Protein AF-E8TAV5-F1 (afdb_monomer)

Nearest PDB structures (foldseek):
  6r2g-assembly1_A  TM=3.087E-01  e=5.625E+00  Human immunodeficiency virus 1
  7sqc-assembly1_1F  TM=1.706E-01  e=1.855E+00  Chlamydomonas reinhardtii
  7sqc-assembly1_1V  TM=2.532E-01  e=7.611E+00  Chlamydomonas reinhardtii
  8i21-assembly1_B  TM=1.928E-01  e=4.597E+00  Saccharomyces cerevisiae S288C

Structure (mmCIF, N/CA/C/O backbone):
data_AF-E8TAV5-F1
#
_entry.id   AF-E8TAV5-F1
#
loop_
_atom_site.group_PDB
_atom_site.id
_atom_site.type_symbol
_atom_site.label_atom_id
_atom_site.label_alt_id
_atom_site.label_comp_id
_atom_site.label_asym_id
_atom_site.label_entity_id
_atom_site.label_seq_id
_atom_site.pdbx_PDB_ins_code
_atom_site.Cartn_x
_atom_site.Cartn_y
_atom_site.Cartn_z
_atom_site.occupancy
_atom_site.B_iso_or_equiv
_atom_site.auth_seq_id
_atom_site.auth_comp_id
_atom_site.auth_asym_id
_atom_site.auth_atom_id
_atom_site.pdbx_PDB_model_num
ATOM 1 N N . MET A 1 1 ? -29.374 5.915 12.332 1.00 83.25 1 MET A N 1
ATOM 2 C CA . MET A 1 1 ? -29.281 4.486 11.989 1.00 83.25 1 MET A CA 1
ATOM 3 C C . MET A 1 1 ? -28.093 4.268 11.067 1.00 83.25 1 MET A C 1
ATOM 5 O O . MET A 1 1 ? -28.100 4.768 9.946 1.00 83.25 1 MET A O 1
ATOM 9 N N . ILE A 1 2 ? -27.060 3.575 11.542 1.00 93.50 2 ILE A N 1
ATOM 10 C CA . ILE A 1 2 ? -25.841 3.281 10.777 1.00 93.50 2 ILE A CA 1
ATOM 11 C C . ILE A 1 2 ? -26.157 2.184 9.757 1.00 93.50 2 ILE A C 1
ATOM 13 O O . ILE A 1 2 ? -26.498 1.053 10.122 1.00 93.50 2 ILE A O 1
ATOM 17 N N . ASP A 1 3 ? -26.020 2.489 8.464 1.00 95.62 3 ASP A N 1
ATOM 18 C CA . ASP A 1 3 ? -26.131 1.467 7.424 1.00 95.62 3 ASP A CA 1
ATOM 19 C C . ASP A 1 3 ? -24.840 0.645 7.327 1.00 95.62 3 ASP A C 1
ATOM 21 O O . ASP A 1 3 ? -23.897 0.972 6.599 1.00 95.62 3 ASP A O 1
ATOM 25 N N . TRP A 1 4 ? -24.808 -0.472 8.055 1.00 95.94 4 TRP A N 1
ATOM 26 C CA . TRP A 1 4 ? -23.695 -1.420 8.020 1.00 95.94 4 TRP A CA 1
ATOM 27 C C . TRP A 1 4 ? -23.458 -2.031 6.627 1.00 95.94 4 TRP A C 1
ATOM 29 O O . TRP A 1 4 ? -22.371 -2.556 6.390 1.00 95.94 4 TRP A O 1
ATOM 39 N N . ARG A 1 5 ? -24.403 -1.938 5.674 1.00 96.38 5 ARG A N 1
ATOM 40 C CA . ARG A 1 5 ? -24.218 -2.447 4.299 1.00 96.38 5 ARG A CA 1
ATOM 41 C C . ARG A 1 5 ? -23.168 -1.665 3.512 1.00 96.38 5 ARG A C 1
ATOM 43 O O . ARG A 1 5 ? -22.526 -2.244 2.634 1.00 96.38 5 ARG A O 1
ATOM 50 N N . ARG A 1 6 ? -22.894 -0.404 3.876 1.00 96.50 6 ARG A N 1
ATOM 51 C CA . ARG A 1 6 ? -21.748 0.366 3.346 1.00 96.50 6 ARG A CA 1
ATOM 52 C C . ARG A 1 6 ? -20.409 -0.355 3.585 1.00 96.50 6 ARG A C 1
ATOM 54 O O . ARG A 1 6 ? -19.497 -0.259 2.770 1.00 96.50 6 ARG A O 1
ATOM 61 N N . GLY A 1 7 ? -20.301 -1.179 4.634 1.00 96.38 7 GLY A N 1
ATOM 62 C CA . GLY A 1 7 ? -19.145 -2.047 4.895 1.00 96.38 7 GLY A CA 1
ATOM 63 C C . GLY A 1 7 ? -19.052 -3.294 3.998 1.00 96.38 7 GLY A C 1
ATOM 64 O O . GLY A 1 7 ? -18.232 -4.178 4.260 1.00 96.38 7 GLY A O 1
ATOM 65 N N . GLY A 1 8 ? -19.882 -3.401 2.956 1.00 96.81 8 GLY A N 1
ATOM 66 C CA . GLY A 1 8 ? -20.033 -4.581 2.107 1.00 96.81 8 GLY A CA 1
ATOM 67 C C . GLY A 1 8 ? -20.933 -5.653 2.731 1.00 96.81 8 GLY A C 1
ATOM 68 O O . GLY A 1 8 ? -21.561 -5.443 3.765 1.00 96.81 8 GLY A O 1
ATOM 69 N N . TRP A 1 9 ? -20.961 -6.839 2.118 1.00 96.94 9 TRP A N 1
ATOM 70 C CA . TRP A 1 9 ? -21.839 -7.950 2.520 1.00 96.94 9 TRP A CA 1
ATOM 71 C C . TRP A 1 9 ? -21.643 -8.446 3.966 1.00 96.94 9 TRP A C 1
ATOM 73 O O . TRP A 1 9 ? -22.568 -8.991 4.560 1.00 96.94 9 TRP A O 1
ATOM 83 N N . THR A 1 10 ? -20.463 -8.236 4.559 1.00 97.12 10 THR A N 1
ATOM 84 C CA . THR A 1 10 ? -20.167 -8.586 5.960 1.00 97.12 10 THR A CA 1
ATOM 85 C C . THR A 1 10 ? -20.365 -7.426 6.938 1.00 97.12 10 THR A C 1
ATOM 87 O O . THR A 1 10 ? -20.315 -7.633 8.150 1.00 97.12 10 THR A O 1
ATOM 90 N N . GLY A 1 11 ? -20.530 -6.199 6.437 1.00 97.25 11 GLY A N 1
ATOM 91 C CA . GLY A 1 11 ? -20.507 -4.980 7.242 1.00 97.25 11 GLY A CA 1
ATOM 92 C C . GLY A 1 11 ? -19.181 -4.767 7.965 1.00 97.25 11 GLY A C 1
ATOM 93 O O . GLY A 1 11 ? -19.168 -4.580 9.176 1.00 97.25 11 GLY A O 1
ATOM 94 N N . SER A 1 12 ? -18.067 -4.856 7.231 1.00 98.06 12 SER A N 1
ATOM 95 C CA . SER A 1 12 ? -16.727 -4.551 7.755 1.00 98.06 12 SER A CA 1
ATOM 96 C C . SER A 1 12 ? -16.637 -3.075 8.152 1.00 98.06 12 SER A C 1
ATOM 98 O O . SER A 1 12 ? -16.856 -2.200 7.305 1.00 98.06 12 SER A O 1
ATOM 100 N N . ILE A 1 13 ? -16.271 -2.797 9.409 1.00 97.62 13 ILE A N 1
ATOM 101 C CA . ILE A 1 13 ? -16.018 -1.428 9.884 1.00 97.62 13 ILE A CA 1
ATOM 102 C C . ILE A 1 13 ? -14.905 -0.785 9.062 1.00 97.62 13 ILE A C 1
ATOM 104 O O . ILE A 1 13 ? -15.059 0.338 8.591 1.00 97.62 13 ILE A O 1
ATOM 108 N N . ASN A 1 14 ? -13.803 -1.493 8.811 1.00 97.50 14 ASN A N 1
ATOM 109 C CA . ASN A 1 14 ? -12.686 -0.928 8.053 1.00 97.50 14 ASN A CA 1
ATOM 110 C C . ASN A 1 14 ? -13.057 -0.568 6.618 1.00 97.50 14 ASN A C 1
ATOM 112 O O . ASN A 1 14 ? -12.529 0.393 6.054 1.00 97.50 14 ASN A O 1
ATOM 116 N N . ARG A 1 15 ? -13.925 -1.352 5.973 1.00 97.81 15 ARG A N 1
ATOM 117 C CA . ARG A 1 15 ? -14.419 -1.006 4.637 1.00 97.81 15 ARG A CA 1
ATOM 118 C C . ARG A 1 15 ? -15.341 0.211 4.692 1.00 97.81 15 ARG A C 1
ATOM 120 O O . ARG A 1 15 ? -15.169 1.097 3.863 1.00 97.81 15 ARG A O 1
ATOM 127 N N . TRP A 1 16 ? -16.236 0.269 5.677 1.00 97.62 16 TRP A N 1
ATOM 128 C CA . TRP A 1 16 ? -17.135 1.404 5.899 1.00 97.62 16 TRP A CA 1
ATOM 129 C C . TRP A 1 16 ? -16.348 2.703 6.114 1.00 97.62 16 TRP A C 1
ATOM 131 O O . TRP A 1 16 ? -16.492 3.650 5.349 1.00 97.62 16 TRP A O 1
ATOM 141 N N . VAL A 1 17 ? -15.409 2.701 7.065 1.00 97.75 17 VAL A N 1
ATOM 142 C CA . VAL A 1 17 ? -14.576 3.863 7.414 1.00 97.75 17 VAL A CA 1
ATOM 143 C C . VAL A 1 17 ? -13.729 4.329 6.230 1.00 97.75 17 VAL A C 1
ATOM 145 O O . VAL A 1 17 ? -13.571 5.526 6.012 1.00 97.75 17 VAL A O 1
ATOM 148 N N . ARG A 1 18 ? -13.187 3.405 5.424 1.00 97.56 18 ARG A N 1
ATOM 149 C CA . ARG A 1 18 ? -12.430 3.775 4.215 1.00 97.56 18 ARG A CA 1
ATOM 150 C C . ARG A 1 18 ? -13.286 4.504 3.183 1.00 97.56 18 ARG A C 1
ATOM 152 O O . ARG A 1 18 ? -12.761 5.399 2.524 1.00 97.56 18 ARG A O 1
ATOM 159 N N . LEU A 1 19 ? -14.545 4.103 3.013 1.00 97.38 19 LEU A N 1
ATOM 160 C CA . LEU A 1 19 ? -15.471 4.773 2.101 1.00 97.38 19 LEU A CA 1
ATOM 161 C C . LEU A 1 19 ? -15.866 6.144 2.648 1.00 97.38 19 LEU A C 1
ATOM 163 O O . LEU A 1 19 ? -15.715 7.124 1.929 1.00 97.38 19 LEU A O 1
ATOM 167 N N . GLU A 1 20 ? -16.228 6.220 3.927 1.00 97.69 20 GLU A N 1
ATOM 168 C CA . GLU A 1 20 ? -16.613 7.471 4.588 1.00 97.69 20 GLU A CA 1
ATOM 169 C C . GLU A 1 20 ? -15.494 8.518 4.518 1.00 97.69 20 GLU A C 1
ATOM 171 O O . GLU A 1 20 ? -15.693 9.636 4.058 1.00 97.69 20 GLU A O 1
ATOM 176 N N . VAL A 1 21 ? -14.262 8.139 4.872 1.00 97.38 21 VAL A N 1
ATOM 177 C CA . VAL A 1 21 ? -13.108 9.048 4.787 1.00 97.38 21 VAL A CA 1
ATOM 178 C C . VAL A 1 21 ? -12.836 9.470 3.343 1.00 97.38 21 VAL A C 1
ATOM 180 O O . VAL A 1 21 ? -12.463 10.614 3.096 1.00 97.38 21 VAL A O 1
ATOM 183 N N . LYS A 1 22 ? -13.038 8.580 2.363 1.00 96.62 22 LYS A N 1
ATOM 184 C CA . LYS A 1 22 ? -12.884 8.925 0.943 1.00 96.62 22 LYS A CA 1
ATOM 185 C C . LYS A 1 22 ? -13.947 9.931 0.484 1.00 96.62 22 LYS A C 1
ATOM 187 O O . LYS A 1 22 ? -13.605 10.810 -0.306 1.00 96.62 22 LYS A O 1
ATOM 192 N N . GLU A 1 23 ? -15.188 9.796 0.950 1.00 96.94 23 GLU A N 1
ATOM 193 C CA . GLU A 1 23 ? -16.299 10.725 0.688 1.00 96.94 23 GLU A CA 1
ATOM 194 C C . GLU A 1 23 ? -16.022 12.090 1.335 1.00 96.94 23 GLU A C 1
ATOM 196 O O . GLU A 1 23 ? -15.922 13.088 0.625 1.00 96.94 23 GLU A O 1
ATOM 201 N N . LEU A 1 24 ? -15.704 12.126 2.632 1.00 96.44 24 LEU A N 1
ATOM 202 C CA . LEU A 1 24 ? -15.375 13.364 3.352 1.00 96.44 24 LEU A CA 1
ATOM 203 C C . LEU A 1 24 ? -14.203 14.129 2.715 1.00 96.44 24 LEU A C 1
ATOM 205 O O . LEU A 1 24 ? -14.253 15.347 2.542 1.00 96.44 24 LEU A O 1
ATOM 209 N N . LEU A 1 25 ? -13.146 13.422 2.303 1.00 95.00 25 LEU A N 1
ATOM 210 C CA . LEU A 1 25 ? -12.012 14.044 1.613 1.00 95.00 25 LEU A CA 1
ATOM 211 C C . LEU A 1 25 ? -12.350 14.481 0.184 1.00 95.00 25 LEU A C 1
ATOM 213 O O . LEU A 1 25 ? -11.615 15.290 -0.386 1.00 95.00 25 LEU A O 1
ATOM 217 N N . ARG A 1 26 ? -13.371 13.895 -0.456 1.00 95.75 26 ARG A N 1
ATOM 218 C CA . ARG A 1 26 ? -13.843 14.292 -1.794 1.00 95.75 26 ARG A CA 1
ATOM 219 C C . ARG A 1 26 ? -14.615 15.601 -1.733 1.00 95.75 26 ARG A C 1
ATOM 221 O O . ARG A 1 26 ? -14.440 16.409 -2.644 1.00 95.75 26 ARG A O 1
ATOM 228 N N . ASP A 1 27 ? -15.382 15.814 -0.677 1.00 97.06 27 ASP A N 1
ATOM 229 C CA . ASP A 1 27 ? -16.235 16.995 -0.549 1.00 97.06 27 ASP A CA 1
ATOM 230 C C . ASP A 1 27 ? -15.479 18.198 0.038 1.00 97.06 27 ASP A C 1
ATOM 232 O O . ASP A 1 27 ? -15.810 19.349 -0.244 1.00 97.06 27 ASP A O 1
ATOM 236 N N . ASN A 1 28 ? -14.384 17.958 0.764 1.00 96.81 28 ASN A N 1
ATOM 237 C CA . ASN A 1 28 ? -13.545 19.016 1.317 1.00 96.81 28 ASN A CA 1
ATOM 238 C C . ASN A 1 28 ? -12.721 19.753 0.231 1.00 96.81 28 ASN A C 1
ATOM 240 O O . ASN A 1 28 ? -11.803 19.194 -0.375 1.00 96.81 28 ASN A O 1
ATOM 244 N N . VAL A 1 29 ? -13.012 21.044 0.023 1.00 96.25 29 VAL A N 1
ATOM 245 C CA . VAL A 1 29 ? -12.351 21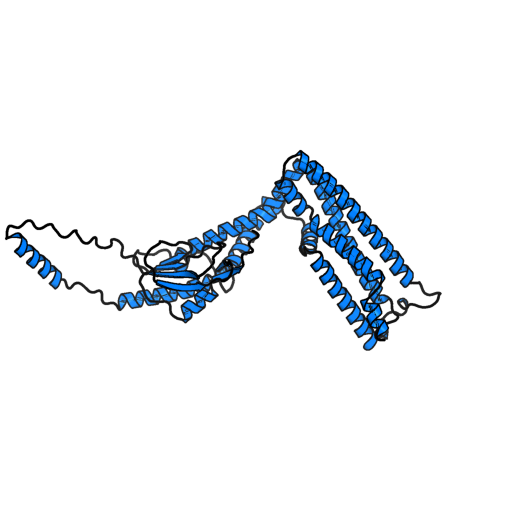.909 -0.977 1.00 96.25 29 VAL A CA 1
ATOM 246 C C . VAL A 1 29 ? -10.843 22.033 -0.744 1.00 96.25 29 VAL A C 1
ATOM 248 O O . VAL A 1 29 ? -10.076 21.932 -1.705 1.00 96.25 29 VAL A O 1
ATOM 251 N N . VAL A 1 30 ? -10.418 22.202 0.512 1.00 94.12 30 VAL A N 1
ATOM 252 C CA . VAL A 1 30 ? -8.998 22.289 0.897 1.00 94.12 30 VAL A CA 1
ATOM 253 C C . VAL A 1 30 ? -8.305 20.973 0.571 1.00 94.12 30 VAL A C 1
ATOM 255 O O . VAL A 1 30 ? -7.284 20.957 -0.116 1.00 94.12 30 VAL A O 1
ATOM 258 N N . ALA A 1 31 ? -8.931 19.851 0.940 1.00 94.75 31 ALA A N 1
ATOM 259 C CA . ALA A 1 31 ? -8.389 18.537 0.631 1.00 94.75 31 ALA A CA 1
ATOM 260 C C . ALA A 1 31 ? -8.237 18.327 -0.880 1.00 94.75 31 ALA A C 1
ATOM 262 O O . ALA A 1 31 ? -7.226 17.795 -1.326 1.00 94.75 31 ALA A O 1
ATOM 263 N N . ARG A 1 32 ? -9.204 18.773 -1.695 1.00 94.94 32 ARG A N 1
ATOM 264 C CA . ARG A 1 32 ? -9.108 18.687 -3.161 1.00 94.94 32 ARG A CA 1
ATOM 265 C C . ARG A 1 32 ? -7.973 19.530 -3.733 1.00 94.94 32 ARG A C 1
ATOM 267 O O . ARG A 1 32 ? -7.269 19.033 -4.608 1.00 94.94 32 ARG A O 1
ATOM 274 N N . ARG A 1 33 ? -7.803 20.771 -3.261 1.00 95.69 33 ARG A N 1
ATOM 275 C CA . ARG A 1 33 ? -6.740 21.681 -3.723 1.00 95.69 33 ARG A CA 1
ATOM 276 C C . ARG A 1 33 ? -5.351 21.128 -3.406 1.00 95.69 33 ARG A C 1
ATOM 278 O O . ARG A 1 33 ? -4.437 21.276 -4.209 1.00 95.69 33 ARG A O 1
ATOM 285 N N . SER A 1 34 ? -5.234 20.438 -2.277 1.00 95.00 34 SER A N 1
ATOM 286 C CA . SER A 1 34 ? -3.975 19.897 -1.765 1.00 95.00 34 SER A CA 1
ATOM 287 C C . SER A 1 34 ? -3.751 18.427 -2.148 1.00 95.00 34 SER A C 1
ATOM 289 O O . SER A 1 34 ? -2.832 17.788 -1.647 1.00 95.00 34 SER A O 1
ATOM 291 N N . ARG A 1 35 ? -4.544 17.855 -3.065 1.00 93.44 35 ARG A N 1
ATOM 292 C CA . ARG A 1 35 ? -4.298 16.510 -3.614 1.00 93.44 35 ARG A CA 1
ATOM 293 C C . ARG A 1 35 ? -3.102 16.500 -4.556 1.00 93.44 35 ARG A C 1
ATOM 295 O O . ARG A 1 35 ? -2.907 17.408 -5.357 1.00 93.44 35 ARG A O 1
ATOM 302 N N . TYR A 1 36 ? -2.384 15.382 -4.561 1.00 93.94 36 TYR A N 1
ATOM 303 C CA . TYR A 1 36 ? -1.367 15.123 -5.574 1.00 93.94 36 TYR A CA 1
ATOM 304 C C . TYR A 1 36 ? -1.951 15.136 -6.985 1.00 93.94 36 TYR A C 1
ATOM 306 O O . TYR A 1 36 ? -3.007 14.531 -7.229 1.00 93.94 36 TYR A O 1
ATOM 314 N N . GLY A 1 37 ? -1.225 15.767 -7.909 1.00 93.31 37 GLY A N 1
ATOM 315 C CA . GLY A 1 37 ? -1.485 15.675 -9.342 1.00 93.31 37 GLY A CA 1
ATOM 316 C C . GLY A 1 37 ? -1.307 14.242 -9.870 1.00 93.31 37 GLY A C 1
ATOM 317 O O . GLY A 1 37 ? -0.673 13.413 -9.210 1.00 93.31 37 GLY A O 1
ATOM 318 N N . PRO A 1 38 ? -1.861 13.924 -11.052 1.00 94.06 38 PRO A N 1
ATOM 319 C CA . PRO A 1 38 ? -1.859 12.565 -11.599 1.00 94.06 38 PRO A CA 1
ATOM 320 C C . PRO A 1 38 ? -0.443 12.019 -11.820 1.00 94.06 38 PRO A C 1
ATOM 322 O O . PRO A 1 38 ? -0.171 10.891 -11.420 1.00 94.06 38 PRO A O 1
ATOM 325 N N . LEU A 1 39 ? 0.475 12.835 -12.353 1.00 92.00 39 LEU A N 1
ATOM 326 C CA . LEU A 1 39 ? 1.870 12.443 -12.578 1.00 92.00 39 LEU A CA 1
ATOM 327 C C . LEU A 1 39 ? 2.560 12.017 -11.276 1.00 92.00 39 LEU A C 1
ATOM 329 O O . LEU A 1 39 ? 3.153 10.945 -11.206 1.00 92.00 39 LEU A O 1
ATOM 333 N N . HIS A 1 40 ? 2.410 12.814 -10.215 1.00 92.81 40 HIS A N 1
ATOM 334 C CA . HIS A 1 40 ? 2.986 12.480 -8.916 1.00 92.81 40 HIS A CA 1
ATOM 335 C C . HIS A 1 40 ? 2.370 11.200 -8.332 1.00 92.81 40 HIS A C 1
ATOM 337 O O . HIS A 1 40 ? 3.079 10.403 -7.731 1.00 92.81 40 HIS A O 1
ATOM 343 N N . ARG A 1 41 ? 1.069 10.944 -8.538 1.00 94.44 41 ARG A N 1
ATOM 344 C CA . ARG A 1 41 ? 0.454 9.674 -8.111 1.00 94.44 41 ARG A CA 1
ATOM 345 C C . ARG A 1 41 ? 1.018 8.475 -8.865 1.00 94.44 41 ARG A C 1
ATOM 347 O O . ARG A 1 41 ? 1.203 7.436 -8.241 1.00 94.44 41 ARG A O 1
ATOM 354 N N . ILE A 1 42 ? 1.285 8.607 -10.165 1.00 94.00 42 ILE A N 1
ATOM 355 C CA . ILE A 1 42 ? 1.900 7.544 -10.973 1.00 94.00 42 ILE A CA 1
ATOM 356 C C . ILE A 1 42 ? 3.314 7.263 -10.464 1.00 94.00 42 ILE A C 1
ATOM 358 O O . ILE A 1 42 ? 3.599 6.122 -10.109 1.00 94.00 42 ILE A O 1
ATOM 362 N N . LEU A 1 43 ? 4.149 8.302 -10.325 1.00 94.38 43 LEU A N 1
ATOM 363 C CA . LEU A 1 43 ? 5.502 8.175 -9.769 1.00 94.38 43 LEU A CA 1
ATOM 364 C C . LEU A 1 43 ? 5.465 7.522 -8.389 1.00 94.38 43 LEU A C 1
ATOM 366 O O . LEU A 1 43 ? 6.139 6.529 -8.146 1.00 94.38 43 LEU A O 1
ATOM 370 N N . ARG A 1 44 ? 4.601 8.014 -7.502 1.00 93.81 44 ARG A N 1
ATOM 371 C CA . ARG A 1 44 ? 4.448 7.467 -6.158 1.00 93.81 44 ARG A CA 1
ATOM 372 C C . ARG A 1 44 ? 3.964 6.020 -6.157 1.00 93.81 44 ARG A C 1
ATOM 374 O O . ARG A 1 44 ? 4.382 5.258 -5.301 1.00 93.81 44 ARG A O 1
ATOM 381 N N . THR A 1 45 ? 3.092 5.629 -7.083 1.00 93.50 45 THR A N 1
ATOM 382 C CA . THR A 1 45 ? 2.617 4.239 -7.190 1.00 93.50 45 THR A CA 1
ATOM 383 C C . THR A 1 45 ? 3.734 3.318 -7.672 1.00 93.50 45 THR A C 1
ATOM 385 O O . THR A 1 45 ? 3.879 2.224 -7.137 1.00 93.50 45 THR A O 1
ATOM 388 N N . PHE A 1 46 ? 4.550 3.773 -8.626 1.00 93.38 46 PHE A N 1
ATOM 389 C CA . PHE A 1 46 ? 5.733 3.046 -9.085 1.00 93.38 46 PHE A CA 1
ATOM 390 C C . PHE A 1 46 ? 6.761 2.880 -7.954 1.00 93.38 46 PHE A C 1
ATOM 392 O O . PHE A 1 46 ? 7.182 1.768 -7.649 1.00 93.38 46 PHE A O 1
ATOM 399 N N . PHE A 1 47 ? 7.089 3.973 -7.261 1.00 93.81 47 PHE A N 1
ATOM 400 C CA . PHE A 1 47 ? 8.059 3.987 -6.164 1.00 93.81 47 PHE A CA 1
ATOM 401 C C . PHE A 1 47 ? 7.537 3.381 -4.851 1.00 93.81 47 PHE A C 1
ATOM 403 O O . PHE A 1 47 ? 8.333 2.972 -4.011 1.00 93.81 47 PHE A O 1
ATOM 410 N N . ALA A 1 48 ? 6.218 3.226 -4.677 1.00 86.69 48 ALA A N 1
ATOM 411 C CA . ALA A 1 48 ? 5.630 2.541 -3.519 1.00 86.69 48 ALA A CA 1
ATOM 412 C C . ALA A 1 48 ? 6.072 1.070 -3.401 1.00 86.69 48 ALA A C 1
ATOM 414 O O . ALA A 1 48 ? 5.903 0.450 -2.347 1.00 86.69 48 ALA A O 1
ATOM 415 N N . VAL A 1 49 ? 6.667 0.506 -4.455 1.00 74.06 49 VAL A N 1
ATOM 416 C CA . VAL A 1 49 ? 7.419 -0.753 -4.425 1.00 74.06 49 VAL A CA 1
ATOM 417 C C . VAL A 1 49 ? 8.763 -0.505 -3.713 1.00 74.06 49 VAL A C 1
ATOM 419 O O . VAL A 1 49 ? 9.836 -0.552 -4.293 1.00 74.06 49 VAL A O 1
ATOM 422 N N . SER A 1 50 ? 8.694 -0.188 -2.421 1.00 67.06 50 SER A N 1
ATOM 423 C CA . SER A 1 50 ? 9.698 0.599 -1.690 1.00 67.06 50 SER A CA 1
ATOM 424 C C . SER A 1 50 ? 11.019 -0.092 -1.329 1.00 67.06 50 SER A C 1
ATOM 426 O O . SER A 1 50 ? 11.782 0.454 -0.535 1.00 67.06 50 SER A O 1
ATOM 428 N N . SER A 1 51 ? 11.323 -1.284 -1.852 1.00 90.94 51 SER A N 1
ATOM 429 C CA . SER A 1 51 ? 12.579 -1.962 -1.508 1.00 90.94 51 SER A CA 1
ATOM 430 C C . SER A 1 51 ? 13.404 -2.322 -2.733 1.00 90.94 51 SER A C 1
ATOM 432 O O . SER A 1 51 ? 12.891 -2.858 -3.714 1.00 90.94 51 SER A O 1
ATOM 434 N N . PHE A 1 52 ? 14.715 -2.084 -2.630 1.00 93.88 52 PHE A N 1
ATOM 435 C CA . PHE A 1 52 ? 15.726 -2.523 -3.596 1.00 93.88 52 PHE A CA 1
ATOM 436 C C . PHE A 1 52 ? 15.488 -3.975 -4.040 1.00 93.88 52 PHE A C 1
ATOM 438 O O . PHE A 1 52 ? 15.401 -4.260 -5.231 1.00 93.88 52 PHE A O 1
ATOM 445 N N . GLY A 1 53 ? 15.262 -4.880 -3.079 1.00 94.50 53 GLY A N 1
ATOM 446 C CA . GLY A 1 53 ? 14.997 -6.290 -3.364 1.00 94.50 53 GLY A CA 1
ATOM 447 C C . GLY A 1 53 ? 13.750 -6.524 -4.220 1.00 94.50 53 GLY A C 1
ATOM 448 O O . GLY A 1 53 ? 13.762 -7.405 -5.075 1.00 94.50 53 GLY A O 1
ATOM 449 N N . ARG A 1 54 ? 12.686 -5.724 -4.061 1.00 93.88 54 ARG A N 1
ATOM 450 C CA . ARG A 1 54 ? 11.488 -5.835 -4.907 1.00 93.88 54 ARG A CA 1
ATOM 451 C C . ARG A 1 54 ? 11.738 -5.340 -6.328 1.00 93.88 54 ARG A C 1
ATOM 453 O O . ARG A 1 54 ? 11.255 -5.990 -7.248 1.00 93.88 54 ARG A O 1
ATOM 460 N N . PHE A 1 55 ? 12.499 -4.260 -6.516 1.00 95.19 55 PHE A N 1
ATOM 461 C CA . PHE A 1 55 ? 12.896 -3.801 -7.854 1.00 95.19 55 PHE A CA 1
ATOM 462 C C . PHE A 1 55 ? 13.723 -4.860 -8.588 1.00 95.19 55 PHE A C 1
ATOM 464 O O . PHE A 1 55 ? 13.401 -5.214 -9.719 1.00 95.19 55 PHE A O 1
ATOM 471 N N . VAL A 1 56 ? 14.728 -5.428 -7.915 1.00 96.19 56 VAL A N 1
ATOM 472 C CA . VAL A 1 56 ? 15.545 -6.518 -8.469 1.00 96.19 56 VAL A CA 1
ATOM 473 C C . VAL A 1 56 ? 14.695 -7.759 -8.755 1.00 96.19 56 VAL A C 1
ATOM 475 O O . VAL A 1 56 ? 14.843 -8.366 -9.808 1.00 96.19 56 VAL A O 1
ATOM 478 N N . THR A 1 57 ? 13.757 -8.116 -7.871 1.00 95.62 57 THR A N 1
ATOM 479 C CA . THR A 1 57 ? 12.852 -9.259 -8.093 1.00 95.62 57 THR A CA 1
ATOM 480 C C . THR A 1 57 ? 11.938 -9.032 -9.296 1.00 95.62 57 THR A C 1
ATOM 482 O O . THR A 1 57 ? 11.781 -9.928 -10.117 1.00 95.62 57 THR A O 1
ATOM 485 N N . LEU A 1 58 ? 11.339 -7.844 -9.423 1.00 94.25 58 LEU A N 1
ATOM 486 C CA . LEU A 1 58 ? 10.484 -7.503 -10.562 1.00 94.25 58 LEU A CA 1
ATOM 487 C C . LEU A 1 58 ? 11.272 -7.558 -11.872 1.00 94.25 58 LEU A C 1
ATOM 489 O O . LEU A 1 58 ? 10.771 -8.085 -12.862 1.00 94.25 58 LEU A O 1
ATOM 493 N N . TYR A 1 59 ? 12.514 -7.074 -11.855 1.00 95.06 59 TYR A N 1
ATOM 494 C CA . TYR A 1 59 ? 13.408 -7.198 -12.994 1.00 95.06 59 TYR A CA 1
ATOM 495 C C . TYR A 1 59 ? 13.739 -8.657 -13.317 1.00 95.06 59 TYR A C 1
ATOM 497 O O . TYR A 1 59 ? 13.638 -9.058 -14.468 1.00 95.06 59 TYR A O 1
ATOM 505 N N . LEU A 1 60 ? 14.083 -9.470 -12.316 1.00 96.00 60 LEU A N 1
ATOM 506 C CA . LEU A 1 60 ? 14.383 -10.886 -12.516 1.00 96.00 60 LEU A CA 1
ATOM 507 C C . LEU A 1 60 ? 13.186 -11.631 -13.123 1.00 96.00 60 LEU A C 1
ATOM 509 O O . LEU A 1 60 ? 13.369 -12.447 -14.017 1.00 96.00 60 LEU A O 1
ATOM 513 N N . LEU A 1 61 ? 11.961 -11.327 -12.681 1.00 96.94 61 LEU A N 1
ATOM 514 C CA . LEU A 1 61 ? 10.744 -11.884 -13.278 1.00 96.94 61 LEU A CA 1
ATOM 515 C C . LEU A 1 61 ? 10.583 -11.467 -14.745 1.00 96.94 61 LEU A C 1
ATOM 517 O O . LEU A 1 61 ? 10.199 -12.297 -15.567 1.00 96.94 61 LEU A O 1
ATOM 521 N N . LEU A 1 62 ? 10.887 -10.209 -15.076 1.00 96.31 62 LEU A N 1
ATOM 522 C CA . LEU A 1 62 ? 10.882 -9.724 -16.455 1.00 96.31 62 LEU A CA 1
ATOM 523 C C . LEU A 1 62 ? 11.950 -10.428 -17.306 1.00 96.31 62 LEU A C 1
ATOM 525 O O . LEU A 1 62 ? 11.631 -10.901 -18.390 1.00 96.31 62 LEU A O 1
ATOM 529 N N . ASP A 1 63 ? 13.187 -10.533 -16.820 1.00 96.75 63 ASP A N 1
ATOM 530 C CA . ASP A 1 63 ? 14.301 -11.181 -17.524 1.00 96.75 63 ASP A CA 1
ATOM 531 C C . ASP A 1 63 ? 14.017 -12.672 -17.759 1.00 96.75 63 ASP A C 1
ATOM 533 O O . ASP A 1 63 ? 14.118 -13.156 -18.883 1.00 96.75 63 ASP A O 1
ATOM 537 N N . VAL A 1 64 ? 13.524 -13.384 -16.739 1.00 97.19 64 VAL A N 1
ATOM 538 C CA . VAL A 1 64 ? 13.068 -14.777 -16.873 1.00 97.19 64 VAL A CA 1
ATOM 539 C C . VAL A 1 64 ? 11.938 -14.894 -17.897 1.00 97.19 64 VAL A C 1
ATOM 541 O O . VAL A 1 64 ? 11.973 -15.796 -18.730 1.00 97.19 64 VAL A O 1
ATOM 544 N N . ALA A 1 65 ? 10.955 -13.990 -17.885 1.00 97.81 65 ALA A N 1
ATOM 545 C CA . ALA A 1 65 ? 9.878 -14.001 -18.873 1.00 97.81 65 ALA A CA 1
ATOM 546 C C . ALA A 1 65 ? 10.399 -13.769 -20.302 1.00 97.81 65 ALA A C 1
ATOM 548 O O . ALA A 1 65 ? 9.942 -14.436 -21.229 1.00 97.81 65 ALA A O 1
ATOM 549 N N . VAL A 1 66 ? 11.379 -12.877 -20.482 1.00 97.00 66 VAL A N 1
ATOM 550 C CA . VAL A 1 66 ? 12.028 -12.635 -21.779 1.00 97.00 66 VAL A CA 1
ATOM 551 C C . VAL A 1 66 ? 12.815 -13.864 -22.242 1.00 97.00 66 VAL A C 1
ATOM 553 O O . VAL A 1 66 ? 12.687 -14.246 -23.400 1.00 97.00 66 VAL A O 1
ATOM 556 N N . VAL A 1 67 ? 13.562 -14.525 -21.354 1.00 96.88 67 VAL A N 1
ATOM 557 C CA . VAL A 1 67 ? 14.325 -15.752 -21.661 1.00 96.88 67 VAL A CA 1
ATOM 558 C C . VAL A 1 67 ? 13.402 -16.927 -22.001 1.00 96.88 67 VAL A C 1
ATOM 560 O O . VAL A 1 67 ? 13.665 -17.666 -22.946 1.00 96.88 67 VAL A O 1
ATOM 563 N N . ILE A 1 68 ? 12.289 -17.091 -21.278 1.00 97.50 68 ILE A N 1
ATOM 564 C CA . ILE A 1 68 ? 11.258 -18.087 -21.614 1.00 97.50 68 ILE A CA 1
ATOM 565 C C . ILE A 1 68 ? 10.622 -17.757 -22.970 1.00 97.50 68 ILE A C 1
ATOM 567 O O . ILE A 1 68 ? 10.368 -18.660 -23.764 1.00 97.50 68 ILE A O 1
ATOM 571 N N . GLY A 1 69 ? 10.386 -16.472 -23.250 1.00 96.94 69 GLY A N 1
ATOM 572 C CA . GLY A 1 69 ? 9.909 -16.005 -24.549 1.00 96.94 69 GLY A CA 1
ATOM 573 C C . GLY A 1 69 ? 10.884 -16.333 -25.681 1.00 96.94 69 GLY A C 1
ATOM 574 O O . GLY A 1 69 ? 10.454 -16.827 -26.721 1.00 96.94 69 GLY A O 1
ATOM 575 N N . GLU A 1 70 ? 12.185 -16.131 -25.460 1.00 96.25 70 GLU A N 1
ATOM 576 C CA . GLU A 1 70 ? 13.240 -16.524 -26.399 1.00 96.25 70 GLU A CA 1
ATOM 577 C C . GLU A 1 70 ? 13.209 -18.022 -26.671 1.00 96.25 70 GLU A C 1
ATOM 579 O O . GLU A 1 70 ? 13.101 -18.428 -27.825 1.00 96.25 70 GLU A O 1
ATOM 584 N N . PHE A 1 71 ? 13.219 -18.834 -25.614 1.00 96.81 71 PHE A N 1
ATOM 585 C CA . PHE A 1 71 ? 13.128 -20.286 -25.717 1.00 96.81 71 PHE A CA 1
ATOM 586 C C . PHE A 1 71 ? 11.896 -20.736 -26.518 1.00 96.81 71 PHE A C 1
ATOM 588 O O . PHE A 1 71 ? 11.999 -21.560 -27.428 1.00 96.81 71 PHE A O 1
ATOM 595 N N . ALA A 1 72 ? 10.723 -20.181 -26.202 1.00 97.19 72 ALA A N 1
ATOM 596 C CA . ALA A 1 72 ? 9.476 -20.544 -26.860 1.00 97.19 72 ALA A CA 1
ATOM 597 C C . ALA A 1 72 ? 9.492 -20.174 -28.349 1.00 97.19 72 ALA A C 1
ATOM 599 O O . ALA A 1 72 ? 9.115 -20.989 -29.188 1.00 97.19 72 ALA A O 1
ATOM 600 N N . ILE A 1 73 ? 9.955 -18.973 -28.701 1.00 96.31 73 ILE A N 1
ATOM 601 C CA . ILE A 1 73 ? 10.006 -18.543 -30.102 1.00 96.31 73 ILE A CA 1
ATOM 602 C C . ILE A 1 73 ? 11.054 -19.352 -30.874 1.00 96.31 73 ILE A C 1
ATOM 604 O O . ILE A 1 73 ? 10.762 -19.796 -31.982 1.00 96.31 73 ILE A O 1
ATOM 608 N N . ALA A 1 74 ? 12.218 -19.627 -30.277 1.00 94.62 74 ALA A N 1
ATOM 609 C CA . ALA A 1 74 ? 13.249 -20.482 -30.865 1.00 94.62 74 ALA A CA 1
ATOM 610 C C . ALA A 1 74 ? 12.705 -21.862 -31.254 1.00 94.62 74 ALA A C 1
ATOM 612 O O . ALA A 1 74 ? 13.024 -22.384 -32.320 1.00 94.62 74 ALA A O 1
ATOM 613 N N . HIS A 1 75 ? 11.886 -22.447 -30.377 1.00 96.00 75 HIS A N 1
ATOM 614 C CA . HIS A 1 75 ? 11.401 -23.810 -30.533 1.00 96.00 75 HIS A CA 1
ATOM 615 C C . HIS A 1 75 ? 10.146 -23.910 -31.409 1.00 96.00 75 HIS A C 1
ATOM 617 O O . HIS A 1 75 ? 10.041 -24.816 -32.232 1.00 96.00 75 HIS A O 1
ATOM 623 N N . PHE A 1 76 ? 9.191 -22.993 -31.240 1.00 97.50 76 PHE A N 1
ATOM 624 C CA . PHE A 1 76 ? 7.872 -23.100 -31.867 1.00 97.50 76 PHE A CA 1
ATOM 625 C C . PHE A 1 76 ? 7.696 -22.216 -33.106 1.00 97.50 76 PHE A C 1
ATOM 627 O O . PHE A 1 76 ? 6.869 -22.539 -33.957 1.00 97.50 76 PHE A O 1
ATOM 634 N N . ALA A 1 77 ? 8.423 -21.100 -33.221 1.00 96.56 77 ALA A N 1
ATOM 635 C CA . ALA A 1 77 ? 8.201 -20.114 -34.280 1.00 96.56 77 ALA A CA 1
ATOM 636 C C . ALA A 1 77 ? 9.485 -19.351 -34.678 1.00 96.56 77 ALA A C 1
ATOM 638 O O . ALA A 1 77 ? 9.511 -18.120 -34.611 1.00 96.56 77 ALA A O 1
ATOM 639 N N . PRO A 1 78 ? 10.549 -20.037 -35.140 1.00 93.44 78 PRO A N 1
ATOM 640 C CA . PRO A 1 78 ? 11.831 -19.390 -35.438 1.00 93.44 78 PRO A CA 1
ATOM 641 C C . PRO A 1 78 ? 11.724 -18.299 -36.519 1.00 93.44 78 PRO A C 1
ATOM 643 O O . PRO A 1 78 ? 12.426 -17.296 -36.452 1.00 93.44 78 PRO A O 1
ATOM 646 N N . ASN A 1 79 ? 10.784 -18.440 -37.460 1.00 94.69 79 ASN A N 1
ATOM 647 C CA . ASN A 1 79 ? 10.568 -17.492 -38.560 1.00 94.69 79 ASN A CA 1
ATOM 648 C C . ASN A 1 79 ? 9.861 -16.188 -38.137 1.00 94.69 79 ASN A C 1
ATOM 650 O O . ASN A 1 79 ? 9.634 -15.320 -38.975 1.00 94.69 79 ASN A O 1
ATOM 654 N N . TRP A 1 80 ? 9.437 -16.053 -36.874 1.00 94.69 80 TRP A N 1
ATOM 655 C CA . TRP A 1 80 ? 8.788 -14.828 -36.386 1.00 94.69 80 TRP A CA 1
ATOM 656 C C . TRP A 1 80 ? 9.784 -13.735 -36.001 1.00 94.69 80 TRP A C 1
ATOM 658 O O . TRP A 1 80 ? 9.389 -12.576 -35.863 1.00 94.69 80 TRP A O 1
ATOM 668 N N . ILE A 1 81 ? 11.057 -14.082 -35.803 1.00 91.88 81 ILE A N 1
ATOM 669 C CA . ILE A 1 81 ? 12.070 -13.105 -35.420 1.00 91.88 81 ILE A CA 1
ATOM 670 C C . ILE A 1 81 ? 12.627 -12.451 -36.690 1.00 91.88 81 ILE A C 1
ATOM 672 O O . ILE A 1 81 ? 13.070 -13.163 -37.586 1.00 91.88 81 ILE A O 1
ATOM 676 N N . PRO A 1 82 ? 12.631 -11.110 -36.793 1.00 91.06 82 PRO A N 1
ATOM 677 C CA . PRO A 1 82 ? 13.156 -10.441 -37.974 1.00 91.06 82 PRO A CA 1
ATOM 678 C C . PRO A 1 82 ? 14.658 -10.689 -38.177 1.00 91.06 82 PRO A C 1
ATOM 680 O O . PRO A 1 82 ? 15.459 -10.440 -37.269 1.00 91.06 82 PRO A O 1
ATOM 683 N N . ASP A 1 83 ? 15.049 -11.061 -39.397 1.00 90.38 83 ASP A N 1
ATOM 684 C CA . ASP A 1 83 ? 16.440 -11.383 -39.762 1.00 90.38 83 ASP A CA 1
ATOM 685 C C . ASP A 1 83 ? 17.425 -10.232 -39.529 1.00 90.38 83 ASP A C 1
ATOM 687 O O . ASP A 1 83 ? 18.596 -10.464 -39.239 1.00 90.38 83 ASP A O 1
ATOM 691 N N . TRP A 1 84 ? 16.959 -8.978 -39.576 1.00 88.75 84 TRP A N 1
ATOM 692 C CA . TRP A 1 84 ? 17.802 -7.805 -39.308 1.00 88.75 84 TRP A CA 1
ATOM 693 C C . TRP A 1 84 ? 18.349 -7.766 -37.873 1.00 88.75 84 TRP A C 1
ATOM 695 O O . TRP A 1 84 ? 19.281 -7.016 -37.591 1.00 88.75 84 TRP A O 1
ATOM 705 N N . THR A 1 85 ? 17.775 -8.555 -36.960 1.00 91.31 85 THR A N 1
ATOM 706 C CA . THR A 1 85 ? 18.244 -8.669 -35.574 1.00 91.31 85 THR A CA 1
ATOM 707 C C . THR A 1 85 ? 19.313 -9.745 -35.386 1.00 91.31 85 THR A C 1
ATOM 709 O O . THR A 1 85 ? 19.860 -9.861 -34.286 1.00 91.31 85 THR A O 1
ATOM 712 N N . ALA A 1 86 ? 19.609 -10.550 -36.410 1.00 88.94 86 ALA A N 1
ATOM 713 C CA . ALA A 1 86 ? 20.640 -11.574 -36.338 1.00 88.94 86 ALA A CA 1
ATOM 714 C C . ALA A 1 86 ? 22.030 -10.935 -36.219 1.00 88.94 86 ALA A C 1
ATOM 716 O O . ALA A 1 86 ? 22.340 -9.939 -36.868 1.00 88.94 86 ALA A O 1
ATOM 717 N N . SER A 1 87 ? 22.893 -11.518 -35.389 1.00 83.31 87 SER A N 1
ATOM 718 C CA . SER A 1 87 ? 24.315 -11.172 -35.410 1.00 83.31 87 SER A CA 1
ATOM 719 C C . SER A 1 87 ? 24.984 -11.836 -36.618 1.00 83.31 87 SER A C 1
ATOM 721 O O . SER A 1 87 ? 25.120 -13.059 -36.630 1.00 83.31 87 SER A O 1
ATOM 723 N N . GLY A 1 88 ? 25.399 -11.044 -37.610 1.00 76.31 88 GLY A N 1
ATOM 724 C CA . GLY A 1 88 ? 26.043 -11.518 -38.839 1.00 76.31 88 GLY A CA 1
ATOM 725 C C . GLY A 1 88 ? 27.282 -10.702 -39.234 1.00 76.31 88 GLY A C 1
ATOM 726 O O . GLY A 1 88 ? 27.514 -9.627 -38.677 1.00 76.31 88 GLY A O 1
ATOM 727 N N . PRO A 1 89 ? 28.113 -11.213 -40.166 1.00 75.25 89 PRO A N 1
ATOM 728 C CA . PRO A 1 89 ? 29.253 -10.472 -40.695 1.00 75.25 89 PRO A CA 1
ATOM 729 C C . PRO A 1 89 ? 28.798 -9.209 -41.458 1.00 75.25 89 PRO A C 1
ATOM 731 O O . PRO A 1 89 ? 27.654 -9.139 -41.922 1.00 75.25 89 PRO A O 1
ATOM 734 N N . PRO A 1 90 ? 29.685 -8.207 -41.615 1.00 71.44 90 PRO A N 1
ATOM 735 C CA . PRO A 1 90 ? 29.403 -7.007 -42.404 1.00 71.44 90 PRO A CA 1
ATOM 736 C C . PRO A 1 90 ? 28.864 -7.378 -43.797 1.00 71.44 90 PRO A C 1
ATOM 738 O O . PRO A 1 90 ? 29.337 -8.359 -44.376 1.00 71.44 90 PRO A O 1
ATOM 741 N N . PRO A 1 91 ? 27.896 -6.628 -44.359 1.00 75.94 91 PRO A N 1
ATOM 742 C CA . PRO A 1 91 ? 27.573 -5.224 -44.071 1.00 75.94 91 PRO A CA 1
ATOM 743 C C . PRO A 1 91 ? 26.414 -4.996 -43.082 1.00 75.94 91 PRO A C 1
ATOM 745 O O . PRO A 1 91 ? 25.911 -3.877 -42.991 1.00 75.94 91 PRO A O 1
ATOM 748 N N . GLN A 1 92 ? 25.949 -6.026 -42.368 1.00 72.31 92 GLN A N 1
ATOM 749 C CA . GLN A 1 92 ? 24.818 -5.863 -41.451 1.00 72.31 92 GLN A CA 1
ATOM 750 C C . GLN A 1 92 ? 25.160 -4.899 -40.297 1.00 72.31 92 GLN A C 1
ATOM 752 O O . GLN A 1 92 ? 26.290 -4.917 -39.800 1.00 72.31 92 GLN A O 1
ATOM 757 N N . PRO A 1 93 ? 24.212 -4.039 -39.873 1.00 75.19 93 PRO A N 1
ATOM 758 C CA . PRO A 1 93 ? 24.425 -3.143 -38.744 1.00 75.19 93 PRO A CA 1
ATOM 759 C C . PRO A 1 93 ? 24.770 -3.960 -37.498 1.00 75.19 93 PRO A C 1
ATOM 761 O O . PRO A 1 93 ? 24.049 -4.890 -37.140 1.00 75.19 93 PRO A O 1
ATOM 764 N N . ASP A 1 94 ? 25.868 -3.608 -36.826 1.00 87.88 94 ASP A N 1
ATOM 765 C CA . ASP A 1 94 ? 26.312 -4.293 -35.611 1.00 87.88 94 ASP A CA 1
ATOM 766 C C . ASP A 1 94 ? 25.404 -3.919 -34.426 1.00 87.88 94 ASP A C 1
ATOM 768 O O . ASP A 1 94 ? 25.715 -3.076 -33.580 1.00 87.88 94 ASP A O 1
ATOM 772 N N . VAL A 1 95 ? 24.227 -4.549 -34.377 1.00 90.19 95 VAL A N 1
ATOM 773 C CA . VAL A 1 95 ? 23.231 -4.386 -33.308 1.00 90.19 95 VAL A CA 1
ATOM 774 C C . VAL A 1 95 ? 23.852 -4.676 -31.940 1.00 90.19 95 VAL A C 1
ATOM 776 O O . VAL A 1 95 ? 23.492 -4.041 -30.949 1.00 90.19 95 VAL A O 1
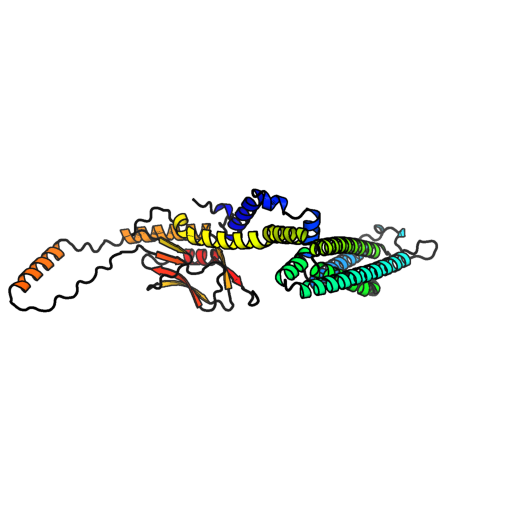ATOM 779 N N . LYS A 1 96 ? 24.828 -5.590 -31.869 1.00 90.00 96 LYS A N 1
ATOM 780 C CA . LYS A 1 96 ? 25.534 -5.911 -30.628 1.00 90.00 96 LYS A CA 1
ATOM 781 C C . LYS A 1 96 ? 26.371 -4.723 -30.151 1.00 90.00 96 LYS A C 1
ATOM 783 O O . LYS A 1 96 ? 26.289 -4.384 -28.970 1.00 90.00 96 LYS A O 1
ATOM 788 N N . ALA A 1 97 ? 27.119 -4.068 -31.040 1.00 91.19 97 ALA A N 1
ATOM 789 C CA . ALA A 1 97 ? 27.841 -2.841 -30.699 1.00 91.19 97 ALA A CA 1
ATOM 790 C C . ALA A 1 97 ? 26.889 -1.727 -30.239 1.00 91.19 97 ALA A C 1
ATOM 792 O O . ALA A 1 97 ? 27.166 -1.064 -29.240 1.00 91.19 97 ALA A O 1
ATOM 793 N N . ILE A 1 98 ? 25.735 -1.562 -30.897 1.00 92.31 98 ILE A N 1
ATOM 794 C CA . ILE A 1 98 ? 24.715 -0.586 -30.478 1.00 92.31 98 ILE A CA 1
ATOM 795 C C . ILE A 1 98 ? 24.224 -0.890 -29.057 1.00 92.31 98 ILE A C 1
ATOM 797 O O . ILE A 1 98 ? 24.226 0.004 -28.212 1.00 92.31 98 ILE A O 1
ATOM 801 N N . ILE A 1 99 ? 23.850 -2.140 -28.764 1.00 93.50 99 ILE A N 1
ATOM 802 C CA . ILE A 1 99 ? 23.375 -2.544 -27.431 1.00 93.50 99 ILE A CA 1
ATOM 803 C C . ILE A 1 99 ? 24.431 -2.248 -26.364 1.00 93.50 99 ILE A C 1
ATOM 805 O O . ILE A 1 99 ? 24.096 -1.691 -25.318 1.00 93.50 99 ILE A O 1
ATOM 809 N N . LEU A 1 100 ? 25.697 -2.590 -26.619 1.00 92.50 100 LEU A N 1
ATOM 810 C CA . LEU A 1 100 ? 26.792 -2.356 -25.675 1.00 92.50 100 LEU A CA 1
ATOM 811 C C . LEU A 1 100 ? 27.036 -0.860 -25.440 1.00 92.50 100 LEU A C 1
ATOM 813 O O . LEU A 1 100 ? 27.118 -0.432 -24.288 1.00 92.50 100 LEU A O 1
ATOM 817 N N . ASN A 1 101 ? 27.079 -0.058 -26.507 1.00 94.69 101 ASN A N 1
ATOM 818 C CA . ASN A 1 101 ? 27.293 1.387 -26.413 1.00 94.69 101 ASN A CA 1
ATOM 819 C C . ASN A 1 101 ? 26.157 2.076 -25.650 1.00 94.69 101 ASN A C 1
ATOM 821 O O . ASN A 1 101 ? 26.409 2.828 -24.709 1.00 94.69 101 ASN A O 1
ATOM 825 N N . VAL A 1 102 ? 24.901 1.773 -25.997 1.00 95.19 102 VAL A N 1
ATOM 826 C CA . VAL A 1 102 ? 23.736 2.335 -25.300 1.00 95.19 102 VAL A CA 1
ATOM 827 C C . VAL A 1 102 ? 23.733 1.897 -23.837 1.00 95.19 102 VAL A C 1
ATOM 829 O O . VAL A 1 102 ? 23.557 2.738 -22.960 1.00 95.19 102 VAL A O 1
ATOM 832 N N . SER A 1 103 ? 24.008 0.623 -23.544 1.00 94.75 103 SER A N 1
ATOM 833 C CA . SER A 1 103 ? 24.092 0.131 -22.160 1.00 94.75 103 SER A CA 1
ATOM 834 C C . SER A 1 103 ? 25.157 0.876 -21.351 1.00 94.75 103 SER A C 1
ATOM 836 O O . SER A 1 103 ? 24.895 1.272 -20.217 1.00 94.75 103 SER A O 1
ATOM 838 N N . SER A 1 104 ? 26.329 1.140 -21.938 1.00 95.94 104 SER A N 1
ATOM 839 C CA . SER A 1 104 ? 27.376 1.934 -21.286 1.00 95.94 104 SER A CA 1
ATOM 840 C C . SER A 1 104 ? 26.900 3.355 -20.972 1.00 95.94 104 SER A C 1
ATOM 842 O O . SER A 1 104 ? 27.090 3.826 -19.852 1.00 95.94 104 SER A O 1
ATOM 844 N N . TYR A 1 105 ? 26.239 4.034 -21.917 1.00 97.31 105 TYR A N 1
ATOM 845 C CA . TYR A 1 105 ? 25.708 5.383 -21.685 1.00 97.31 105 TYR A CA 1
ATOM 846 C C . TYR A 1 105 ? 24.617 5.413 -20.612 1.00 97.31 105 TYR A C 1
ATOM 848 O O . TYR A 1 105 ? 24.594 6.325 -19.786 1.00 97.31 105 TYR A O 1
ATOM 856 N N . LEU A 1 106 ? 23.741 4.407 -20.585 1.00 96.75 106 LEU A N 1
ATOM 857 C CA . LEU A 1 106 ? 22.705 4.266 -19.562 1.00 96.75 106 LEU A CA 1
ATOM 858 C C . LEU A 1 106 ? 23.320 4.070 -18.160 1.00 96.75 106 LEU A C 1
ATOM 860 O O . LEU A 1 106 ? 22.863 4.704 -17.206 1.00 96.75 106 LEU A O 1
ATOM 864 N N . ILE A 1 107 ? 24.386 3.266 -18.033 1.00 96.88 107 ILE A N 1
ATOM 865 C CA . ILE A 1 107 ? 25.142 3.104 -16.777 1.00 96.88 107 ILE A CA 1
ATOM 866 C C . ILE A 1 107 ? 25.754 4.442 -16.343 1.00 96.88 107 ILE A C 1
ATOM 868 O O . ILE A 1 107 ? 25.559 4.865 -15.202 1.00 96.88 107 ILE A O 1
ATOM 872 N N . THR A 1 108 ? 26.453 5.142 -17.244 1.00 97.81 108 THR A N 1
ATOM 873 C CA . THR A 1 108 ? 27.054 6.452 -16.943 1.00 97.81 108 THR A CA 1
ATOM 874 C C . THR A 1 108 ? 26.000 7.471 -16.503 1.00 97.81 108 THR A C 1
ATOM 876 O O . THR A 1 108 ? 26.206 8.181 -15.518 1.00 97.81 108 THR A O 1
ATOM 879 N N . ALA A 1 109 ? 24.845 7.509 -17.175 1.00 97.25 109 ALA A N 1
ATOM 880 C CA . ALA A 1 109 ? 23.732 8.373 -16.795 1.00 97.25 109 ALA A CA 1
ATOM 881 C C . ALA A 1 109 ? 23.213 8.052 -15.383 1.00 97.25 109 ALA A C 1
ATOM 883 O O . ALA A 1 109 ? 23.005 8.969 -14.590 1.00 97.25 109 ALA A O 1
ATOM 884 N N . GLN A 1 110 ? 23.059 6.769 -15.033 1.00 96.69 110 GLN A N 1
ATOM 885 C CA . GLN A 1 110 ? 22.636 6.347 -13.690 1.00 96.69 110 GLN A CA 1
ATOM 886 C C . GLN A 1 110 ? 23.623 6.766 -12.594 1.00 96.69 110 GLN A C 1
ATOM 888 O O . GLN A 1 110 ? 23.210 7.271 -11.549 1.00 96.69 110 GLN A O 1
ATOM 893 N N . VAL A 1 111 ? 24.927 6.621 -12.838 1.00 97.69 111 VAL A N 1
ATOM 894 C CA . VAL A 1 111 ? 25.958 7.091 -11.899 1.00 97.69 111 VAL A CA 1
ATOM 895 C C . VAL A 1 111 ? 25.870 8.610 -11.710 1.00 97.69 111 VAL A C 1
ATOM 897 O O . VAL A 1 111 ? 25.917 9.090 -10.577 1.00 97.69 111 VAL A O 1
ATOM 900 N N . GLY A 1 112 ? 25.661 9.366 -12.793 1.00 97.62 112 GLY A N 1
ATOM 901 C CA . GLY A 1 112 ? 25.439 10.814 -12.729 1.00 97.62 112 GLY A CA 1
ATOM 902 C C . GLY A 1 112 ? 24.212 11.197 -11.894 1.00 97.62 112 GLY A C 1
ATOM 903 O O . GLY A 1 112 ? 24.303 12.068 -11.028 1.00 97.62 112 GLY A O 1
ATOM 904 N N . VAL A 1 113 ? 23.082 10.505 -12.090 1.00 96.56 113 VAL A N 1
ATOM 905 C CA . VAL A 1 113 ? 21.847 10.695 -11.305 1.00 96.56 113 VAL A CA 1
ATOM 906 C C . VAL A 1 113 ? 22.103 10.481 -9.811 1.00 96.56 113 VAL A C 1
ATOM 908 O O . VAL A 1 113 ? 21.733 11.330 -8.999 1.00 96.56 113 VAL A O 1
ATOM 911 N N . LEU A 1 114 ? 22.777 9.390 -9.438 1.00 97.31 114 LEU A N 1
ATOM 912 C CA . LEU A 1 114 ? 23.126 9.103 -8.043 1.00 97.31 114 LEU A CA 1
ATOM 913 C C . LEU A 1 114 ? 24.040 10.178 -7.438 1.00 97.31 114 LEU A C 1
ATOM 915 O O . LEU A 1 114 ? 23.823 10.587 -6.296 1.00 97.31 114 LEU A O 1
ATOM 919 N N . GLY A 1 115 ? 25.014 10.679 -8.204 1.00 97.81 115 GLY A N 1
ATOM 920 C CA . GLY A 1 115 ? 25.888 11.774 -7.777 1.00 97.81 115 GLY A CA 1
ATOM 921 C C . GLY A 1 115 ? 25.112 13.053 -7.445 1.00 97.81 115 GLY A C 1
ATOM 922 O O . GLY A 1 115 ? 25.314 13.643 -6.381 1.00 97.81 115 GLY A O 1
ATOM 923 N N . VAL A 1 116 ? 24.165 13.442 -8.307 1.00 96.94 116 VAL A N 1
ATOM 924 C CA . VAL A 1 116 ? 23.302 14.615 -8.079 1.00 96.94 116 VAL A CA 1
ATOM 925 C C . VAL A 1 116 ? 22.430 14.434 -6.834 1.00 96.94 116 VAL A C 1
ATOM 927 O O . VAL A 1 116 ? 22.336 15.353 -6.018 1.00 96.94 116 VAL A O 1
ATOM 930 N N . ILE A 1 117 ? 21.825 13.254 -6.645 1.00 95.75 117 ILE A N 1
ATOM 931 C CA . ILE A 1 117 ? 21.003 12.976 -5.456 1.00 95.75 117 ILE A CA 1
ATOM 932 C C . ILE A 1 117 ? 21.849 13.048 -4.183 1.00 95.75 117 ILE A C 1
ATOM 934 O O . ILE A 1 117 ? 21.436 13.683 -3.214 1.00 95.75 117 ILE A O 1
ATOM 938 N N . SER A 1 118 ? 23.045 12.452 -4.186 1.00 96.19 118 SER A N 1
ATOM 939 C CA . SER A 1 118 ? 23.952 12.470 -3.034 1.00 96.19 118 SER A CA 1
ATOM 940 C C . SER A 1 118 ? 24.325 13.898 -2.624 1.00 96.19 118 SER A C 1
ATOM 942 O O . SER A 1 118 ? 24.265 14.235 -1.441 1.00 96.19 118 SER A O 1
ATOM 944 N N . LEU A 1 119 ? 24.663 14.757 -3.592 1.00 95.69 119 LEU A N 1
ATOM 945 C CA . LEU A 1 119 ? 24.992 16.161 -3.333 1.00 95.69 119 LEU A CA 1
ATOM 946 C C . LEU A 1 119 ? 23.797 16.928 -2.743 1.00 95.69 119 LEU A C 1
ATOM 948 O O . LEU A 1 119 ? 23.941 17.651 -1.757 1.00 95.69 119 LEU A O 1
ATOM 952 N N . ALA A 1 120 ? 22.607 16.746 -3.315 1.00 93.94 120 ALA A N 1
ATOM 953 C CA . ALA A 1 120 ? 21.390 17.397 -2.841 1.00 93.94 120 ALA A CA 1
ATOM 954 C C . ALA A 1 120 ? 20.993 16.941 -1.425 1.00 93.94 120 ALA A C 1
ATOM 956 O O . ALA A 1 120 ? 20.606 17.765 -0.596 1.00 93.94 120 ALA A O 1
ATOM 957 N N . LEU A 1 121 ? 21.122 15.645 -1.117 1.00 93.69 121 LEU A N 1
ATOM 958 C CA . LEU A 1 121 ? 20.862 15.113 0.223 1.00 93.69 121 LEU A CA 1
ATOM 959 C C . LEU A 1 121 ? 21.853 15.645 1.261 1.00 93.69 121 LEU A C 1
ATOM 961 O O . LEU A 1 121 ? 21.434 15.996 2.367 1.00 93.69 121 LEU A O 1
ATOM 965 N N . ALA A 1 122 ? 23.136 15.761 0.909 1.00 93.12 122 ALA A N 1
ATOM 966 C CA . ALA A 1 122 ? 24.136 16.378 1.775 1.00 93.12 122 ALA A CA 1
ATOM 967 C C . ALA A 1 122 ? 23.774 17.841 2.083 1.00 93.12 122 ALA A C 1
ATOM 969 O O . ALA A 1 122 ? 23.752 18.239 3.248 1.00 93.12 122 ALA A O 1
ATOM 970 N N . LEU A 1 123 ? 23.392 18.616 1.062 1.00 91.88 123 LEU A N 1
ATOM 971 C CA . LEU A 1 123 ? 22.972 20.010 1.224 1.00 91.88 123 LEU A CA 1
ATOM 972 C C . LEU A 1 123 ? 21.742 20.148 2.135 1.00 91.88 123 LEU A C 1
ATOM 974 O O . LEU A 1 123 ? 21.751 20.954 3.064 1.00 91.88 123 LEU A O 1
ATOM 978 N N . VAL A 1 124 ? 20.690 19.353 1.906 1.00 90.00 124 VAL A N 1
ATOM 979 C CA . VAL A 1 124 ? 19.473 19.408 2.736 1.00 90.00 124 VAL A CA 1
ATOM 980 C C . VAL A 1 124 ? 19.759 18.989 4.171 1.00 90.00 124 VAL A C 1
ATOM 982 O O . VAL A 1 124 ? 19.230 19.601 5.096 1.00 90.00 124 VAL A O 1
ATOM 985 N N . THR A 1 125 ? 20.624 17.995 4.374 1.00 89.06 125 THR A N 1
ATOM 986 C CA . THR A 1 125 ? 21.021 17.561 5.718 1.00 89.06 125 THR A CA 1
ATOM 987 C C . THR A 1 125 ? 21.745 18.678 6.473 1.00 89.06 125 THR A C 1
ATOM 989 O O . THR A 1 125 ? 21.431 18.915 7.638 1.00 89.06 125 THR A O 1
ATOM 992 N N . LEU A 1 126 ? 22.634 19.427 5.811 1.00 90.31 126 LEU A N 1
ATOM 993 C CA . LEU A 1 126 ? 23.303 20.589 6.412 1.00 90.31 126 LEU A CA 1
ATOM 994 C C . LEU A 1 126 ? 22.314 21.704 6.786 1.00 90.31 126 LEU A C 1
ATOM 996 O O . LEU A 1 126 ? 22.387 22.256 7.885 1.00 90.31 126 LEU A O 1
ATOM 1000 N N . ILE A 1 127 ? 21.359 22.020 5.904 1.00 88.19 127 ILE A N 1
ATOM 1001 C CA . ILE A 1 127 ? 20.318 23.028 6.178 1.00 88.19 127 ILE A CA 1
ATOM 1002 C C . ILE A 1 127 ? 19.447 22.589 7.360 1.00 88.19 127 ILE A C 1
ATOM 1004 O O . ILE A 1 127 ? 19.179 23.370 8.272 1.00 88.19 127 ILE A O 1
ATOM 1008 N N . ALA A 1 128 ? 19.044 21.323 7.373 1.00 85.56 128 ALA A N 1
ATOM 1009 C CA . ALA A 1 128 ? 18.214 20.751 8.417 1.00 85.56 128 ALA A CA 1
ATOM 1010 C C . ALA A 1 128 ? 18.876 20.767 9.800 1.00 85.56 128 ALA A C 1
ATOM 1012 O O . ALA A 1 128 ? 18.215 21.080 10.792 1.00 85.56 128 ALA A O 1
ATOM 1013 N N . GLN A 1 129 ? 20.173 20.448 9.866 1.00 89.88 129 GLN A N 1
ATOM 1014 C CA . GLN A 1 129 ? 20.954 20.513 11.103 1.00 89.88 129 GLN A CA 1
ATOM 1015 C C . GLN A 1 129 ? 21.004 21.934 11.668 1.00 89.88 129 GLN A C 1
ATOM 1017 O O . GLN A 1 129 ? 20.956 22.110 12.881 1.00 89.88 129 GLN A O 1
ATOM 1022 N N . ARG A 1 130 ? 21.042 22.955 10.804 1.00 91.44 130 ARG A N 1
ATOM 1023 C CA . ARG A 1 130 ? 21.053 24.360 11.228 1.00 91.44 130 ARG A CA 1
ATOM 1024 C C . ARG A 1 130 ? 19.727 24.811 11.850 1.00 91.44 130 ARG A C 1
ATOM 1026 O O . ARG A 1 130 ? 19.739 25.632 12.760 1.00 91.44 130 ARG A O 1
ATOM 1033 N N . GLU A 1 131 ? 18.596 24.313 11.356 1.00 89.88 131 GLU A N 1
ATOM 1034 C CA . GLU A 1 131 ? 17.260 24.772 11.773 1.00 89.88 131 GLU A CA 1
ATOM 1035 C C . GLU A 1 131 ? 16.619 23.929 12.895 1.00 89.88 131 GLU A C 1
ATOM 1037 O O . GLU A 1 131 ? 15.531 24.266 13.357 1.00 89.88 131 GLU A O 1
ATOM 1042 N N . ASN A 1 132 ? 17.254 22.839 13.347 1.00 87.12 132 ASN A N 1
ATOM 1043 C CA . ASN A 1 132 ? 16.741 21.934 14.394 1.00 87.12 132 ASN A CA 1
ATOM 1044 C C . ASN A 1 132 ? 15.321 21.361 14.141 1.00 87.12 132 ASN A C 1
ATOM 1046 O O . ASN A 1 132 ? 14.652 20.906 15.070 1.00 87.12 132 ASN A O 1
ATOM 1050 N N . SER A 1 133 ? 14.852 21.318 12.888 1.00 85.06 133 SER A N 1
ATOM 1051 C CA . SER A 1 133 ? 13.501 20.844 12.543 1.00 85.06 133 SER A CA 1
ATOM 1052 C C . SER A 1 133 ? 13.489 19.383 12.074 1.00 85.06 133 SER A C 1
ATOM 1054 O O . SER A 1 133 ? 13.369 19.071 10.889 1.00 85.06 133 SER A O 1
ATOM 1056 N N . SER A 1 134 ? 13.610 18.445 13.016 1.00 88.19 134 SER A N 1
ATOM 1057 C CA . SER A 1 134 ? 13.651 17.002 12.704 1.00 88.19 134 SER A CA 1
ATOM 1058 C C . SER A 1 134 ? 12.379 16.471 12.019 1.00 88.19 134 SER A C 1
ATOM 1060 O O . SER A 1 134 ? 12.436 15.516 11.240 1.00 88.19 134 SER A O 1
ATOM 1062 N N . THR A 1 135 ? 11.222 17.085 12.273 1.00 89.50 135 THR A N 1
ATOM 1063 C CA . THR A 1 135 ? 9.935 16.713 11.666 1.00 89.50 135 THR A CA 1
ATOM 1064 C C . THR A 1 135 ? 9.848 17.125 10.199 1.00 89.50 135 THR A C 1
ATOM 1066 O O . THR A 1 135 ? 9.384 16.334 9.375 1.00 89.50 135 THR A O 1
ATOM 1069 N N . ASP A 1 136 ? 10.352 18.309 9.846 1.00 90.44 136 ASP A N 1
ATOM 1070 C CA . ASP A 1 136 ? 10.377 18.787 8.460 1.00 90.44 136 ASP A CA 1
ATOM 1071 C C . ASP A 1 136 ? 11.307 17.953 7.580 1.00 90.44 136 ASP A C 1
ATOM 1073 O O . ASP A 1 136 ? 11.022 17.738 6.405 1.00 90.44 136 ASP A O 1
ATOM 1077 N N . VAL A 1 137 ? 12.388 17.426 8.153 1.00 91.25 137 VAL A N 1
ATOM 1078 C CA . VAL A 1 137 ? 13.302 16.514 7.457 1.00 91.25 137 VAL A CA 1
ATOM 1079 C C . VAL A 1 137 ? 12.602 15.213 7.082 1.00 91.25 137 VAL A C 1
ATOM 1081 O O . VAL A 1 137 ? 12.695 14.761 5.943 1.00 91.25 137 VAL A O 1
ATOM 1084 N N . LYS A 1 138 ? 11.859 14.612 8.020 1.00 91.69 138 LYS A N 1
ATOM 1085 C CA . LYS A 1 138 ? 11.076 13.394 7.747 1.00 91.69 138 LYS A CA 1
ATOM 1086 C C . LYS A 1 138 ? 10.023 13.646 6.668 1.00 91.69 138 LYS A C 1
ATOM 1088 O O . LYS A 1 138 ? 9.863 12.831 5.761 1.00 91.69 138 LYS A O 1
ATOM 1093 N N . LEU A 1 139 ? 9.345 14.790 6.751 1.00 93.44 139 LEU A N 1
ATOM 1094 C CA . LEU A 1 139 ? 8.398 15.244 5.738 1.00 93.44 139 LEU A CA 1
ATOM 1095 C C . LEU A 1 139 ? 9.067 15.383 4.363 1.00 93.44 139 LEU A C 1
ATOM 1097 O O . LEU A 1 139 ? 8.532 14.890 3.371 1.00 93.44 139 LEU A O 1
ATOM 1101 N N . TYR A 1 140 ? 10.241 16.013 4.312 1.00 94.44 140 TYR A N 1
ATOM 1102 C CA . TYR A 1 140 ? 11.018 16.188 3.091 1.00 94.44 140 TYR A CA 1
ATOM 1103 C C . TYR A 1 140 ? 11.388 14.849 2.453 1.00 94.44 140 TYR A C 1
ATOM 1105 O O . TYR A 1 140 ? 11.126 14.651 1.267 1.00 94.44 140 TYR A O 1
ATOM 1113 N N . TYR A 1 141 ? 11.948 13.911 3.220 1.00 93.94 141 TYR A N 1
ATOM 1114 C CA . TYR A 1 141 ? 12.332 12.598 2.696 1.00 93.94 141 TYR A CA 1
ATOM 1115 C C . TYR A 1 141 ? 11.141 11.856 2.088 1.00 93.94 141 TYR A C 1
ATOM 1117 O O . TYR A 1 141 ? 11.248 11.289 1.003 1.00 93.94 141 TYR A O 1
ATOM 1125 N N . HIS A 1 142 ? 9.989 11.922 2.752 1.00 93.62 142 HIS A N 1
ATOM 1126 C CA . HIS A 1 142 ? 8.776 11.267 2.287 1.00 93.62 142 HIS A CA 1
ATOM 1127 C C . HIS A 1 142 ? 8.151 11.940 1.049 1.00 93.62 142 HIS A C 1
ATOM 1129 O O . HIS A 1 142 ? 7.617 11.260 0.176 1.00 93.62 142 HIS A O 1
ATOM 1135 N N . GLU A 1 143 ? 8.178 13.271 0.956 1.00 94.88 143 GLU A N 1
ATOM 1136 C CA . GLU A 1 143 ? 7.575 14.010 -0.165 1.00 94.88 143 GLU A CA 1
ATOM 1137 C C . GLU A 1 143 ? 8.485 14.053 -1.407 1.00 94.88 143 GLU A C 1
ATOM 1139 O O . GLU A 1 143 ? 7.998 14.089 -2.542 1.00 94.88 143 GLU A O 1
ATOM 1144 N N . SER A 1 144 ? 9.803 14.002 -1.203 1.00 95.38 144 SER A N 1
ATOM 1145 C CA . SER A 1 144 ? 10.804 13.960 -2.276 1.00 95.38 144 SER A CA 1
ATOM 1146 C C . SER A 1 144 ? 11.019 12.558 -2.860 1.00 95.38 144 SER A C 1
ATOM 1148 O O . SER A 1 144 ? 11.623 12.451 -3.925 1.00 95.38 144 SER A O 1
ATOM 1150 N N . LEU A 1 145 ? 10.501 11.504 -2.207 1.00 95.81 145 LEU A N 1
ATOM 1151 C CA . LEU A 1 145 ? 10.704 10.091 -2.574 1.00 95.81 145 LEU A CA 1
ATOM 1152 C C . LEU A 1 145 ? 12.191 9.701 -2.632 1.00 95.81 145 LEU A C 1
ATOM 1154 O O . LEU A 1 145 ? 12.596 8.867 -3.441 1.00 95.81 145 LEU A O 1
ATOM 1158 N N . ALA A 1 146 ? 13.031 10.352 -1.821 1.00 94.88 146 ALA A N 1
ATOM 1159 C CA . ALA A 1 146 ? 14.481 10.251 -1.951 1.00 94.88 146 ALA A CA 1
ATOM 1160 C C . ALA A 1 146 ? 14.982 8.807 -1.818 1.00 94.88 146 ALA A C 1
ATOM 1162 O O . ALA A 1 146 ? 15.784 8.352 -2.631 1.00 94.88 146 ALA A O 1
ATOM 1163 N N . PHE A 1 147 ? 14.490 8.075 -0.814 1.00 94.38 147 PHE A N 1
ATOM 1164 C CA . PHE A 1 147 ? 14.915 6.699 -0.569 1.00 94.38 147 PHE A CA 1
ATOM 1165 C C . PHE A 1 147 ? 14.488 5.769 -1.703 1.00 94.38 147 PHE A C 1
ATOM 1167 O O . PHE A 1 147 ? 15.277 4.942 -2.152 1.00 94.38 147 PHE A O 1
ATOM 1174 N N . GLU A 1 148 ? 13.262 5.923 -2.197 1.00 96.06 148 GLU A N 1
ATOM 1175 C CA . GLU A 1 148 ? 12.713 5.094 -3.261 1.00 96.06 148 GLU A CA 1
ATOM 1176 C C . GLU A 1 148 ? 13.396 5.362 -4.607 1.00 96.06 148 GLU A C 1
ATOM 1178 O O . GLU A 1 148 ? 13.712 4.418 -5.334 1.00 96.06 148 GLU A O 1
ATOM 1183 N N . VAL A 1 149 ? 13.679 6.631 -4.925 1.00 96.25 149 VAL A N 1
ATOM 1184 C CA . VAL A 1 149 ? 14.410 7.014 -6.141 1.00 96.25 149 VAL A CA 1
ATOM 1185 C C . VAL A 1 149 ? 15.840 6.478 -6.091 1.00 96.25 149 VAL A C 1
ATOM 1187 O O . VAL A 1 149 ? 16.278 5.852 -7.056 1.00 96.25 149 VAL A O 1
ATOM 1190 N N . VAL A 1 150 ? 16.555 6.642 -4.969 1.00 96.25 150 VAL A N 1
ATOM 1191 C CA . VAL A 1 150 ? 17.913 6.089 -4.799 1.00 96.25 150 VAL A CA 1
ATOM 1192 C C . VAL A 1 150 ? 17.898 4.570 -4.922 1.00 96.25 150 VAL A C 1
ATOM 1194 O O . VAL A 1 150 ? 18.688 4.018 -5.686 1.00 96.25 150 VAL A O 1
ATOM 1197 N N . ALA A 1 151 ? 16.981 3.884 -4.234 1.00 96.44 151 ALA A N 1
ATOM 1198 C CA . ALA A 1 151 ? 16.871 2.430 -4.300 1.00 96.44 151 ALA A CA 1
ATOM 1199 C C . ALA A 1 151 ? 16.609 1.935 -5.732 1.00 96.44 151 ALA A C 1
ATOM 1201 O O . ALA A 1 151 ? 17.215 0.953 -6.153 1.00 96.44 151 ALA A O 1
ATOM 1202 N N . SER A 1 152 ? 15.754 2.629 -6.489 1.00 97.00 152 SER A N 1
ATOM 1203 C CA . SER A 1 152 ? 15.469 2.324 -7.895 1.00 97.00 152 SER A CA 1
ATOM 1204 C C . SER A 1 152 ? 16.677 2.570 -8.810 1.00 97.00 152 SER A C 1
ATOM 1206 O O . SER A 1 152 ? 16.953 1.758 -9.693 1.00 97.00 152 SER A O 1
ATOM 1208 N N . CYS A 1 153 ? 17.437 3.648 -8.590 1.00 97.12 153 CYS A N 1
ATOM 1209 C CA . CYS A 1 153 ? 18.659 3.937 -9.351 1.00 97.12 153 CYS A CA 1
ATOM 1210 C C . CYS A 1 153 ? 19.752 2.894 -9.077 1.00 97.12 153 CYS A C 1
ATOM 1212 O O . CYS A 1 153 ? 20.347 2.361 -10.011 1.00 97.12 153 CYS A O 1
ATOM 1214 N N . VAL A 1 154 ? 19.969 2.538 -7.805 1.00 97.50 154 VAL A N 1
ATOM 1215 C CA . VAL A 1 154 ? 20.924 1.491 -7.409 1.00 97.50 154 VAL A CA 1
ATOM 1216 C C . VAL A 1 154 ? 20.493 0.122 -7.941 1.00 97.50 154 VAL A C 1
ATOM 1218 O O . VAL A 1 154 ? 21.335 -0.630 -8.426 1.00 97.50 154 VAL A O 1
ATOM 1221 N N . ALA A 1 155 ? 19.196 -0.202 -7.899 1.00 97.25 155 ALA A N 1
ATOM 1222 C CA . ALA A 1 155 ? 18.668 -1.446 -8.459 1.00 97.25 155 ALA A CA 1
ATOM 1223 C C . ALA A 1 155 ? 18.902 -1.536 -9.969 1.00 97.25 155 ALA A C 1
ATOM 1225 O O . ALA A 1 155 ? 19.431 -2.545 -10.433 1.00 97.25 155 ALA A O 1
ATOM 1226 N N . LEU A 1 156 ? 18.571 -0.484 -10.724 1.00 97.00 156 LEU A N 1
ATOM 1227 C CA . LEU A 1 156 ? 18.810 -0.461 -12.164 1.00 97.00 156 LEU A CA 1
ATOM 1228 C C . LEU A 1 156 ? 20.308 -0.540 -12.482 1.00 97.00 156 LEU A C 1
ATOM 1230 O O . LEU A 1 156 ? 20.696 -1.321 -13.342 1.00 97.00 156 LEU A O 1
ATOM 1234 N N . LEU A 1 157 ? 21.163 0.190 -11.760 1.00 97.81 157 LEU A N 1
ATOM 1235 C CA . LEU A 1 157 ? 22.614 0.114 -11.940 1.00 97.81 157 LEU A CA 1
ATOM 1236 C C . LEU A 1 157 ? 23.144 -1.307 -11.700 1.00 97.81 157 LEU A C 1
ATOM 1238 O O . LEU A 1 157 ? 23.886 -1.832 -12.526 1.00 97.81 157 LEU A O 1
ATOM 1242 N N . ALA A 1 158 ? 22.734 -1.952 -10.605 1.00 97.56 158 ALA A N 1
ATOM 1243 C CA . ALA A 1 158 ? 23.132 -3.322 -10.291 1.00 97.56 158 ALA A CA 1
ATOM 1244 C C . ALA A 1 158 ? 22.678 -4.311 -11.375 1.00 97.56 158 ALA A C 1
ATOM 1246 O O . ALA A 1 158 ? 23.464 -5.151 -11.814 1.00 97.56 158 ALA A O 1
ATOM 1247 N N . VAL A 1 159 ? 21.432 -4.174 -11.836 1.00 96.69 159 VAL A N 1
ATOM 1248 C CA . VAL A 1 159 ? 20.867 -4.965 -12.933 1.00 96.69 159 VAL A CA 1
ATOM 1249 C C . VAL A 1 159 ? 21.677 -4.787 -14.214 1.00 96.69 159 VAL A C 1
ATOM 1251 O O . VAL A 1 159 ? 22.093 -5.775 -14.811 1.00 96.69 159 VAL A O 1
ATOM 1254 N N . MET A 1 160 ? 21.952 -3.545 -14.612 1.00 96.38 160 MET A N 1
ATOM 1255 C CA . MET A 1 160 ? 22.696 -3.256 -15.835 1.00 96.38 160 MET A CA 1
ATOM 1256 C C . MET A 1 160 ? 24.129 -3.789 -15.769 1.00 96.38 160 MET A C 1
ATOM 1258 O O . MET A 1 160 ? 24.596 -4.386 -16.735 1.00 96.38 160 MET A O 1
ATOM 1262 N N . CYS A 1 161 ? 24.806 -3.654 -14.624 1.00 96.44 161 CYS A N 1
ATOM 1263 C CA . CYS A 1 161 ? 26.134 -4.230 -14.410 1.00 96.44 161 CYS A CA 1
ATOM 1264 C C . CYS A 1 161 ? 26.122 -5.762 -14.517 1.00 96.44 161 CYS A C 1
ATOM 1266 O O . CYS A 1 161 ? 26.968 -6.331 -15.203 1.00 96.44 161 CYS A O 1
ATOM 1268 N N . ALA A 1 162 ? 25.158 -6.435 -13.879 1.00 95.19 162 ALA A N 1
ATOM 1269 C CA . ALA A 1 162 ? 25.020 -7.890 -13.971 1.00 95.19 162 ALA A CA 1
ATOM 1270 C C . ALA A 1 162 ? 24.725 -8.342 -15.409 1.00 95.19 162 ALA A C 1
ATOM 1272 O O . ALA A 1 162 ? 25.226 -9.365 -15.877 1.00 95.19 162 ALA A O 1
ATOM 1273 N N . GLN A 1 163 ? 23.942 -7.550 -16.133 1.00 92.44 163 GLN A N 1
ATOM 1274 C CA . GLN A 1 163 ? 23.528 -7.851 -17.490 1.00 92.44 163 GLN A CA 1
ATOM 1275 C C . GLN A 1 163 ? 24.607 -7.633 -18.540 1.00 92.44 163 GLN A C 1
ATOM 1277 O O . GLN A 1 163 ? 24.497 -8.222 -19.606 1.00 92.44 163 GLN A O 1
ATOM 1282 N N . LEU A 1 164 ? 25.691 -6.907 -18.253 1.00 91.62 164 LEU A N 1
ATOM 1283 C CA . LEU A 1 164 ? 26.862 -6.905 -19.140 1.00 91.62 164 LEU A CA 1
ATOM 1284 C C . LEU A 1 164 ? 27.373 -8.332 -19.413 1.00 91.62 164 LEU A C 1
ATOM 1286 O O . LEU A 1 164 ? 27.898 -8.600 -20.493 1.00 91.62 164 LEU A O 1
ATOM 1290 N N . LEU A 1 165 ? 27.161 -9.255 -18.468 1.00 92.75 165 LEU A N 1
ATOM 1291 C CA . LEU A 1 165 ? 27.514 -10.670 -18.591 1.00 92.75 165 LEU A CA 1
ATOM 1292 C C . LEU A 1 165 ? 26.411 -11.536 -19.226 1.00 92.75 165 LEU A C 1
ATOM 1294 O O . LEU A 1 165 ? 26.694 -12.664 -19.621 1.00 92.75 165 LEU A O 1
ATOM 1298 N N . TRP A 1 166 ? 25.170 -11.039 -19.319 1.00 92.12 166 TRP A N 1
ATOM 1299 C CA . TRP A 1 166 ? 23.995 -11.758 -19.839 1.00 92.12 166 TRP A CA 1
ATOM 1300 C C . TRP A 1 166 ? 23.862 -13.212 -19.326 1.00 92.12 166 TRP A C 1
ATOM 1302 O O . TRP A 1 166 ? 23.758 -14.137 -20.132 1.00 92.12 166 TRP A O 1
ATOM 1312 N N . PRO A 1 167 ? 23.885 -13.464 -18.000 1.00 95.50 167 PRO A N 1
ATOM 1313 C CA . PRO A 1 167 ? 24.090 -14.809 -17.451 1.00 95.50 167 PRO A CA 1
ATOM 1314 C C . PRO A 1 167 ? 22.985 -15.813 -17.813 1.00 95.50 167 PRO A C 1
ATOM 1316 O O . PRO A 1 167 ? 23.281 -16.983 -18.074 1.00 95.50 167 PRO A O 1
ATOM 1319 N N . LEU A 1 168 ? 21.719 -15.380 -17.857 1.00 95.38 168 LEU A N 1
ATOM 1320 C CA . LEU A 1 168 ? 20.598 -16.262 -18.194 1.00 95.38 168 LEU A CA 1
ATOM 1321 C C . LEU A 1 168 ? 20.599 -16.628 -19.679 1.00 95.38 168 LEU A C 1
ATOM 1323 O O . LEU A 1 168 ? 20.507 -17.804 -20.021 1.00 95.38 168 LEU A O 1
ATOM 1327 N N . GLN A 1 169 ? 20.778 -15.644 -20.559 1.00 93.56 169 GLN A N 1
ATOM 1328 C CA . GLN A 1 169 ? 20.864 -15.867 -22.001 1.00 93.56 169 GLN A CA 1
ATOM 1329 C C . GLN A 1 169 ? 22.112 -16.692 -22.338 1.00 93.56 169 GLN A C 1
ATOM 1331 O O . GLN A 1 169 ? 22.031 -17.648 -23.103 1.00 93.56 169 GLN A O 1
ATOM 1336 N N . PHE A 1 170 ? 23.257 -16.400 -21.711 1.00 94.88 170 PHE A N 1
ATOM 1337 C CA . PHE A 1 170 ? 24.469 -17.208 -21.847 1.00 94.88 170 PHE A CA 1
ATOM 1338 C C . PHE A 1 170 ? 24.209 -18.671 -21.476 1.00 94.88 170 PHE A C 1
ATOM 1340 O O . PHE A 1 170 ? 24.607 -19.571 -22.214 1.00 94.88 170 PHE A O 1
ATOM 1347 N N . SER A 1 171 ? 23.493 -18.915 -20.377 1.00 96.19 171 SER A N 1
ATOM 1348 C CA . SER A 1 171 ? 23.104 -20.267 -19.976 1.00 96.19 171 SER A CA 1
ATOM 1349 C C . SER A 1 171 ? 22.196 -20.924 -21.021 1.00 96.19 171 SER A C 1
ATOM 1351 O O . SER A 1 171 ? 22.471 -22.047 -21.437 1.00 96.19 171 SER A O 1
ATOM 1353 N N . LEU A 1 172 ? 21.173 -20.220 -21.517 1.00 95.56 172 LEU A N 1
ATOM 1354 C CA . LEU A 1 172 ? 20.266 -20.720 -22.558 1.00 95.56 172 LEU A CA 1
ATOM 1355 C C . LEU A 1 172 ? 21.029 -21.149 -23.826 1.00 95.56 172 LEU A C 1
ATOM 1357 O O . LEU A 1 172 ? 2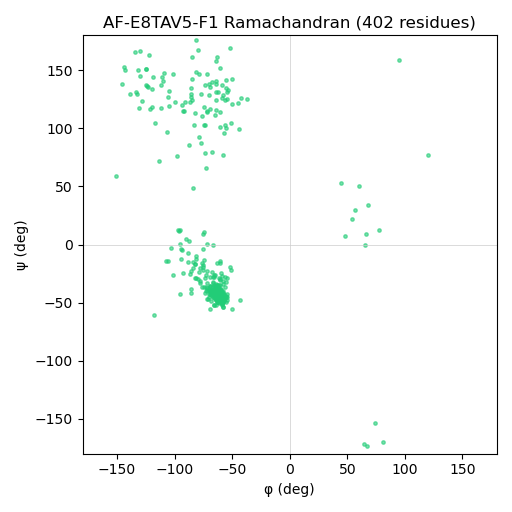0.833 -22.253 -24.340 1.00 95.56 172 LEU A O 1
ATOM 1361 N N . HIS A 1 173 ? 21.962 -20.312 -24.282 1.00 93.75 173 HIS A N 1
ATOM 1362 C CA . HIS A 1 173 ? 22.845 -20.615 -25.407 1.00 93.75 173 HIS A CA 1
ATOM 1363 C C . HIS A 1 173 ? 23.779 -21.792 -25.126 1.00 93.75 173 HIS A C 1
ATOM 1365 O O . HIS A 1 173 ? 23.970 -22.647 -25.990 1.00 93.75 173 HIS A O 1
ATOM 1371 N N . ARG A 1 174 ? 24.344 -21.871 -23.915 1.00 96.19 174 ARG A N 1
ATOM 1372 C CA . ARG A 1 174 ? 25.256 -22.950 -23.514 1.00 96.19 174 ARG A CA 1
ATOM 1373 C C . ARG A 1 174 ? 24.599 -24.329 -23.581 1.00 96.19 174 ARG A C 1
ATOM 1375 O O . ARG A 1 174 ? 25.306 -25.305 -23.846 1.00 96.19 174 ARG A O 1
ATOM 1382 N N . PHE A 1 175 ? 23.286 -24.396 -23.360 1.00 97.06 175 PHE A N 1
ATOM 1383 C CA . PHE A 1 175 ? 22.473 -25.609 -23.466 1.00 97.06 175 PHE A CA 1
ATOM 1384 C C . PHE A 1 175 ? 21.880 -25.847 -24.867 1.00 97.06 175 PHE A C 1
ATOM 1386 O O . PHE A 1 175 ? 21.133 -26.802 -25.048 1.00 97.06 175 PHE A O 1
ATOM 1393 N N . GLY A 1 176 ? 22.221 -25.024 -25.866 1.00 94.81 176 GLY A N 1
ATOM 1394 C CA . GLY A 1 176 ? 21.768 -25.204 -27.250 1.00 94.81 176 GLY A CA 1
ATOM 1395 C C . GLY A 1 176 ? 20.324 -24.771 -27.511 1.00 94.81 176 GLY A C 1
ATOM 1396 O O . GLY A 1 176 ? 19.780 -25.085 -28.564 1.00 94.81 176 GLY A O 1
ATOM 1397 N N . PHE A 1 177 ? 19.707 -24.047 -26.575 1.00 95.06 177 PHE A N 1
ATOM 1398 C CA . PHE A 1 177 ? 18.325 -23.578 -26.692 1.00 95.06 177 PHE A CA 1
ATOM 1399 C C . PHE A 1 177 ? 18.201 -22.088 -27.056 1.00 95.06 177 PHE A C 1
ATOM 1401 O O . PHE A 1 177 ? 17.090 -21.581 -27.188 1.00 95.06 177 PHE A O 1
ATOM 1408 N N . GLY A 1 178 ? 19.325 -21.371 -27.159 1.00 89.75 178 GLY A N 1
ATOM 1409 C CA . GLY A 1 178 ? 19.353 -19.935 -27.461 1.00 89.75 178 GLY A CA 1
ATOM 1410 C C . GLY A 1 178 ? 19.294 -19.626 -28.957 1.00 89.75 178 GLY A C 1
ATOM 1411 O O . GLY A 1 178 ? 19.617 -20.473 -29.792 1.00 89.75 178 GLY A O 1
ATOM 1412 N N . THR A 1 179 ? 18.930 -18.387 -29.296 1.00 91.94 179 THR A N 1
ATOM 1413 C CA . THR A 1 179 ? 18.833 -17.918 -30.688 1.00 91.94 179 THR A CA 1
ATOM 1414 C C . THR A 1 179 ? 19.941 -16.936 -31.046 1.00 91.94 179 THR A C 1
ATOM 1416 O O . THR A 1 179 ? 20.347 -16.120 -30.230 1.00 91.94 179 THR A O 1
ATOM 1419 N N . ASN A 1 180 ? 20.406 -16.917 -32.298 1.00 89.88 180 ASN A N 1
ATOM 1420 C CA . ASN A 1 180 ? 21.404 -15.924 -32.739 1.00 89.88 180 ASN A CA 1
ATOM 1421 C C . ASN A 1 180 ? 20.839 -14.491 -32.872 1.00 89.88 180 ASN A C 1
ATOM 1423 O O . ASN A 1 180 ? 21.563 -13.562 -33.245 1.00 89.88 180 ASN A O 1
ATOM 1427 N N . PHE A 1 181 ? 19.553 -14.294 -32.579 1.00 91.25 181 PHE A N 1
ATOM 1428 C CA . PHE A 1 181 ? 18.870 -13.020 -32.727 1.00 91.25 181 PHE A CA 1
ATOM 1429 C C . PHE A 1 181 ? 19.050 -12.136 -31.489 1.00 91.25 181 PHE A C 1
ATOM 1431 O O . PHE A 1 181 ? 18.864 -12.557 -30.351 1.00 91.25 181 PHE A O 1
ATOM 1438 N N . GLN A 1 182 ? 19.358 -10.858 -31.701 1.00 93.81 182 GLN A N 1
ATOM 1439 C CA . GLN A 1 182 ? 19.529 -9.875 -30.627 1.00 93.81 182 GLN A CA 1
ATOM 1440 C C . GLN A 1 182 ? 18.207 -9.195 -30.215 1.00 93.81 182 GLN A C 1
ATOM 1442 O O . GLN A 1 182 ? 18.215 -8.316 -29.352 1.00 93.81 182 GLN A O 1
ATOM 1447 N N . ALA A 1 183 ? 17.067 -9.595 -30.794 1.00 94.88 183 ALA A N 1
ATOM 1448 C CA . ALA A 1 183 ? 15.753 -8.992 -30.547 1.00 94.88 183 ALA A CA 1
ATOM 1449 C C . ALA A 1 183 ? 15.379 -8.957 -29.052 1.00 94.88 183 ALA A C 1
ATOM 1451 O O . ALA A 1 183 ? 14.967 -7.920 -28.537 1.00 94.88 183 ALA A O 1
ATOM 1452 N N . PHE A 1 184 ? 15.595 -10.055 -28.323 1.00 94.75 184 PHE A N 1
ATOM 1453 C CA . PHE A 1 184 ? 15.288 -10.139 -26.888 1.00 94.75 184 PHE A CA 1
ATOM 1454 C C . PHE A 1 184 ? 16.156 -9.202 -26.043 1.00 94.75 184 PHE A C 1
ATOM 1456 O O . PHE A 1 184 ? 15.679 -8.588 -25.086 1.00 94.75 184 PHE A O 1
ATOM 1463 N N . LYS A 1 185 ? 17.417 -9.010 -26.442 1.00 95.25 185 LYS A N 1
ATOM 1464 C CA . LYS A 1 185 ? 18.315 -8.049 -25.794 1.00 95.25 185 LYS A CA 1
ATOM 1465 C C . LYS A 1 185 ? 17.890 -6.608 -26.062 1.00 95.25 185 LYS A C 1
ATOM 1467 O O . LYS A 1 185 ? 17.979 -5.787 -25.155 1.00 95.25 185 LYS A O 1
ATOM 1472 N N . LEU A 1 186 ? 17.372 -6.307 -27.259 1.00 95.44 186 LEU A N 1
ATOM 1473 C CA . LEU A 1 186 ? 16.782 -4.999 -27.573 1.00 95.44 186 LEU A CA 1
ATOM 1474 C C . LEU A 1 186 ? 15.524 -4.720 -26.740 1.00 95.44 186 LEU A C 1
ATOM 1476 O O . LEU A 1 186 ? 15.352 -3.599 -26.266 1.00 95.44 186 LEU A O 1
ATOM 1480 N N . VAL A 1 187 ? 14.671 -5.726 -26.513 1.00 96.12 187 VAL A N 1
ATOM 1481 C CA . VAL A 1 187 ? 13.499 -5.591 -25.628 1.00 96.12 187 VAL A CA 1
ATOM 1482 C C . VAL A 1 187 ? 13.934 -5.238 -24.205 1.00 96.12 187 VAL A C 1
ATOM 1484 O O . VAL A 1 187 ? 13.393 -4.305 -23.611 1.00 96.12 187 VAL A O 1
ATOM 1487 N N . LEU A 1 188 ? 14.948 -5.929 -23.674 1.00 96.38 188 LEU A N 1
ATOM 1488 C CA . LEU A 1 188 ? 15.485 -5.632 -22.345 1.00 96.38 188 LEU A CA 1
ATOM 1489 C C . LEU A 1 188 ? 16.133 -4.243 -22.281 1.00 96.38 188 LEU A C 1
ATOM 1491 O O . LEU A 1 188 ? 15.851 -3.494 -21.349 1.00 96.38 188 LEU A O 1
ATOM 1495 N N . LEU A 1 189 ? 16.896 -3.848 -23.304 1.00 96.38 189 LEU A N 1
ATOM 1496 C CA . LEU A 1 189 ? 17.459 -2.498 -23.419 1.00 96.38 189 LEU A CA 1
ATOM 1497 C C . LEU A 1 189 ? 16.370 -1.411 -23.426 1.00 96.38 189 LEU A C 1
ATOM 1499 O O . LEU A 1 189 ? 16.511 -0.362 -22.788 1.00 96.38 189 LEU A O 1
ATOM 1503 N N . GLY A 1 190 ? 15.262 -1.665 -24.127 1.00 97.31 190 GLY A N 1
ATOM 1504 C CA . GLY A 1 190 ? 14.072 -0.818 -24.112 1.00 97.31 190 GLY A CA 1
ATOM 1505 C C . GLY A 1 190 ? 13.466 -0.704 -22.712 1.00 97.31 190 GLY A C 1
ATOM 1506 O O . GLY A 1 190 ? 13.144 0.400 -22.268 1.00 97.31 190 GLY A O 1
ATOM 1507 N N . ALA A 1 191 ? 13.385 -1.817 -21.977 1.00 97.00 191 ALA A N 1
ATOM 1508 C CA . ALA A 1 191 ? 12.920 -1.825 -20.593 1.00 97.00 191 ALA A CA 1
ATOM 1509 C C . ALA A 1 191 ? 13.841 -1.019 -19.658 1.00 97.00 191 ALA A C 1
ATOM 1511 O O . ALA A 1 191 ? 13.338 -0.247 -18.838 1.00 97.00 191 ALA A O 1
ATOM 1512 N N . HIS A 1 192 ? 15.171 -1.110 -19.797 1.00 97.19 192 HIS A N 1
ATOM 1513 C CA . HIS A 1 192 ? 16.097 -0.280 -19.005 1.00 97.19 192 HIS A CA 1
ATOM 1514 C C . HIS A 1 192 ? 15.989 1.190 -19.350 1.00 97.19 192 HIS A C 1
ATOM 1516 O O . HIS A 1 192 ? 16.047 2.026 -18.455 1.00 97.19 192 HIS A O 1
ATOM 1522 N N . SER A 1 193 ? 15.814 1.513 -20.630 1.00 97.81 193 SER A N 1
ATOM 1523 C CA . SER A 1 193 ? 15.652 2.895 -21.077 1.00 97.81 193 SER A CA 1
ATOM 1524 C C . SER A 1 193 ? 14.380 3.500 -20.484 1.00 97.81 193 SER A C 1
ATOM 1526 O O . SER A 1 193 ? 14.417 4.593 -19.921 1.00 97.81 193 SER A O 1
ATOM 1528 N N . ALA A 1 194 ? 13.268 2.759 -20.511 1.00 97.19 194 ALA A N 1
ATOM 1529 C CA . ALA A 1 194 ? 12.029 3.167 -19.857 1.00 97.19 194 ALA A CA 1
ATOM 1530 C C . ALA A 1 194 ? 12.205 3.326 -18.336 1.00 97.19 194 ALA A C 1
ATOM 1532 O O . ALA A 1 194 ? 11.745 4.314 -17.764 1.00 97.19 194 ALA A O 1
ATOM 1533 N N . TRP A 1 195 ? 12.917 2.406 -17.677 1.00 97.56 195 TRP A N 1
ATOM 1534 C CA . TRP A 1 195 ? 13.202 2.505 -16.244 1.00 97.56 195 TRP A CA 1
ATOM 1535 C C . TRP A 1 195 ? 14.103 3.712 -15.919 1.00 97.56 195 TRP A C 1
ATOM 1537 O O . TRP A 1 195 ? 13.801 4.468 -14.995 1.00 97.56 195 TRP A O 1
ATOM 1547 N N . LEU A 1 196 ? 15.142 3.987 -16.714 1.00 97.50 196 LEU A N 1
ATOM 1548 C CA . LEU A 1 196 ? 15.959 5.197 -16.583 1.00 97.50 196 LEU A CA 1
ATOM 1549 C C . LEU A 1 196 ? 15.100 6.459 -16.722 1.00 97.50 196 LEU A C 1
ATOM 1551 O O . LEU A 1 196 ? 15.245 7.363 -15.906 1.00 97.50 196 LEU A O 1
ATOM 1555 N N . LEU A 1 197 ? 14.187 6.525 -17.697 1.00 97.44 197 LEU A N 1
ATOM 1556 C CA . LEU A 1 197 ? 13.286 7.674 -17.855 1.00 97.44 197 LEU A CA 1
ATOM 1557 C C . LEU A 1 197 ? 12.401 7.884 -16.619 1.00 97.44 197 LEU A C 1
ATOM 1559 O O . LEU A 1 197 ? 12.215 9.021 -16.184 1.00 97.44 197 LEU A O 1
ATOM 1563 N N . VAL A 1 198 ? 11.905 6.804 -16.005 1.00 96.62 198 VAL A N 1
ATOM 1564 C CA . VAL A 1 198 ? 11.166 6.885 -14.734 1.00 96.62 198 VAL A CA 1
ATOM 1565 C C . VAL A 1 198 ? 12.065 7.385 -13.598 1.00 96.62 198 VAL A C 1
ATOM 1567 O O . VAL A 1 198 ? 11.640 8.243 -12.823 1.00 96.62 198 VAL A O 1
ATOM 1570 N N . ASN A 1 199 ? 13.318 6.925 -13.522 1.00 97.12 199 ASN A N 1
ATOM 1571 C CA . ASN A 1 199 ? 14.296 7.417 -12.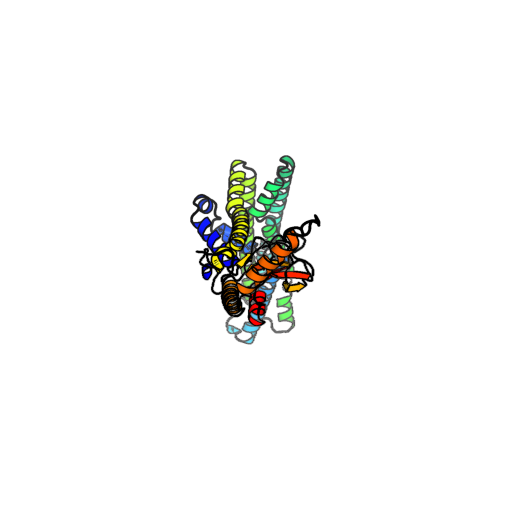546 1.00 97.12 199 ASN A CA 1
ATOM 1572 C C . ASN A 1 199 ? 14.625 8.903 -12.759 1.00 97.12 199 ASN A C 1
ATOM 1574 O O . ASN A 1 199 ? 14.701 9.646 -11.785 1.00 97.12 199 ASN A O 1
ATOM 1578 N N . LEU A 1 200 ? 14.747 9.369 -14.005 1.00 97.56 200 LEU A N 1
ATOM 1579 C CA . LEU A 1 200 ? 14.961 10.783 -14.332 1.00 97.56 200 LEU A CA 1
ATOM 1580 C C . LEU A 1 200 ? 13.744 11.647 -13.978 1.00 97.56 200 LEU A C 1
ATOM 1582 O O . LEU A 1 200 ? 13.907 12.740 -13.439 1.00 97.56 200 LEU A O 1
ATOM 1586 N N . ALA A 1 201 ? 12.525 11.156 -14.211 1.00 97.56 201 ALA A N 1
ATOM 1587 C CA . ALA A 1 201 ? 11.309 11.829 -13.755 1.00 97.56 201 ALA A CA 1
ATOM 1588 C C . ALA A 1 201 ? 11.242 11.898 -12.216 1.00 97.56 201 ALA A C 1
ATOM 1590 O O . ALA A 1 201 ? 10.866 12.929 -11.655 1.00 97.56 201 ALA A O 1
ATOM 1591 N N . GLY A 1 202 ? 11.661 10.826 -11.533 1.00 96.69 202 GLY A N 1
ATOM 1592 C CA . GLY A 1 202 ? 11.844 10.790 -10.082 1.00 96.69 202 GLY A CA 1
ATOM 1593 C C . GLY A 1 202 ? 12.878 11.810 -9.596 1.00 96.69 202 GLY A C 1
ATOM 1594 O O . GLY A 1 202 ? 12.585 12.571 -8.678 1.00 96.69 202 GLY A O 1
ATOM 1595 N N . LEU A 1 203 ? 14.039 11.895 -10.255 1.00 97.31 203 LEU A N 1
ATOM 1596 C CA . LEU A 1 203 ? 15.086 12.879 -9.968 1.00 97.31 203 LEU A CA 1
ATOM 1597 C C . LEU A 1 203 ? 14.578 14.314 -10.149 1.00 97.31 203 LEU A C 1
ATOM 1599 O O . LEU A 1 203 ? 14.796 15.154 -9.281 1.00 97.31 203 LEU A O 1
ATOM 1603 N N . ALA A 1 204 ? 13.888 14.602 -11.252 1.00 97.12 204 ALA A N 1
ATOM 1604 C CA . ALA A 1 204 ? 13.330 15.926 -11.509 1.00 97.12 204 ALA A CA 1
ATOM 1605 C C . ALA A 1 204 ? 12.322 16.330 -10.418 1.00 97.12 204 ALA A C 1
ATOM 1607 O O . ALA A 1 204 ? 12.375 17.452 -9.912 1.00 97.12 204 ALA A O 1
ATOM 1608 N N . HIS A 1 205 ? 11.446 15.404 -10.002 1.00 96.69 205 HIS A N 1
ATOM 1609 C CA . HIS A 1 205 ? 10.529 15.617 -8.876 1.00 96.69 205 HIS A CA 1
ATOM 1610 C C . HIS A 1 205 ? 11.280 15.834 -7.554 1.00 96.69 205 HIS A C 1
ATOM 1612 O O . HIS A 1 205 ? 10.939 16.748 -6.799 1.00 96.69 205 HIS A O 1
ATOM 1618 N N . PHE A 1 206 ? 12.312 15.033 -7.285 1.00 96.56 206 PHE A N 1
ATOM 1619 C CA . PHE A 1 206 ? 13.163 15.155 -6.103 1.00 96.56 206 PHE A CA 1
ATOM 1620 C C . PHE A 1 206 ? 13.819 16.543 -6.039 1.00 96.56 206 PHE A C 1
ATOM 1622 O O . PHE A 1 206 ? 13.594 17.263 -5.071 1.00 96.56 206 PHE A O 1
ATOM 1629 N N . ILE A 1 207 ? 14.505 16.977 -7.103 1.00 96.19 207 ILE A N 1
ATOM 1630 C CA . ILE A 1 207 ? 15.165 18.291 -7.191 1.00 96.19 207 ILE A CA 1
ATOM 1631 C C . ILE A 1 207 ? 14.153 19.432 -7.025 1.00 96.19 207 ILE A C 1
ATOM 1633 O O . ILE A 1 207 ? 14.382 20.363 -6.251 1.00 96.19 207 ILE A O 1
ATOM 1637 N N . ALA A 1 208 ? 13.010 19.363 -7.714 1.00 95.88 208 ALA A N 1
ATOM 1638 C CA . ALA A 1 208 ? 11.958 20.366 -7.574 1.00 95.88 208 ALA A CA 1
ATOM 1639 C C . ALA A 1 208 ? 11.439 20.444 -6.127 1.00 95.88 208 ALA A C 1
ATOM 1641 O O . ALA A 1 208 ? 11.177 21.530 -5.609 1.00 95.88 208 ALA A O 1
ATOM 1642 N N . THR A 1 209 ? 11.317 19.302 -5.448 1.00 95.06 209 THR A N 1
ATOM 1643 C CA . THR A 1 209 ? 10.924 19.244 -4.035 1.00 95.06 209 THR A CA 1
ATOM 1644 C C . THR A 1 209 ? 12.011 19.819 -3.128 1.00 95.06 209 THR A C 1
ATOM 1646 O O . THR A 1 209 ? 11.683 20.567 -2.211 1.00 95.06 209 THR A O 1
ATOM 1649 N N . THR A 1 210 ? 13.290 19.561 -3.409 1.00 94.88 210 THR A N 1
ATOM 1650 C CA . THR A 1 210 ? 14.431 20.152 -2.695 1.00 94.88 210 THR A CA 1
ATOM 1651 C C . THR A 1 210 ? 14.441 21.674 -2.788 1.0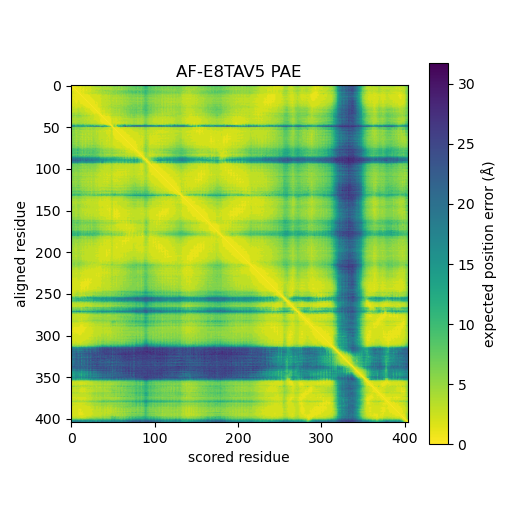0 94.88 210 THR A C 1
ATOM 1653 O O . THR A 1 210 ? 14.523 22.338 -1.758 1.00 94.88 210 THR A O 1
ATOM 1656 N N . PHE A 1 211 ? 14.272 22.254 -3.979 1.00 94.19 211 PHE A N 1
ATOM 1657 C CA . PHE A 1 211 ? 14.210 23.714 -4.122 1.00 94.19 211 PHE A CA 1
ATOM 1658 C C . PHE A 1 211 ? 13.008 24.326 -3.397 1.00 94.19 211 PHE A C 1
ATOM 1660 O O . PHE A 1 211 ? 13.148 25.337 -2.709 1.00 94.19 211 PHE A O 1
ATOM 1667 N N . ASN A 1 212 ? 11.839 23.689 -3.494 1.00 93.56 212 ASN A N 1
ATOM 1668 C CA . ASN A 1 212 ? 10.656 24.110 -2.746 1.00 93.56 212 ASN A CA 1
ATOM 1669 C C . ASN A 1 212 ? 10.866 23.999 -1.229 1.00 93.56 212 ASN A C 1
ATOM 1671 O O . ASN A 1 212 ? 10.371 24.829 -0.478 1.00 93.56 212 ASN A O 1
ATOM 1675 N N . PHE A 1 213 ? 11.615 23.006 -0.757 1.00 91.88 213 PHE A N 1
ATOM 1676 C CA . PHE A 1 213 ? 11.897 22.846 0.666 1.00 91.88 213 PHE A CA 1
ATOM 1677 C C . PHE A 1 213 ? 12.776 23.972 1.226 1.00 91.88 213 PHE A C 1
ATOM 1679 O O . PHE A 1 213 ? 12.582 24.393 2.363 1.00 91.88 213 PHE A O 1
ATOM 1686 N N . VAL A 1 214 ? 13.697 24.516 0.427 1.00 90.75 214 VAL A N 1
ATOM 1687 C CA . VAL A 1 214 ? 14.523 25.664 0.839 1.00 90.75 214 VAL A CA 1
ATOM 1688 C C . VAL A 1 214 ? 13.671 26.932 1.035 1.00 90.75 214 VAL A C 1
ATOM 1690 O O . VAL A 1 214 ? 13.993 27.776 1.869 1.00 90.75 214 VAL A O 1
ATOM 1693 N N . GLN A 1 215 ? 12.544 27.066 0.329 1.00 92.81 215 GLN A N 1
ATOM 1694 C CA . GLN A 1 215 ? 11.644 28.217 0.446 1.00 92.81 215 GLN A CA 1
ATOM 1695 C C . GLN A 1 215 ? 10.614 28.030 1.575 1.00 92.81 215 GLN A C 1
ATOM 1697 O O . GLN A 1 215 ? 9.801 27.108 1.556 1.00 92.81 215 GLN A O 1
ATOM 1702 N N . GLN A 1 216 ? 10.569 28.951 2.543 1.00 89.44 216 GLN A N 1
ATOM 1703 C CA . GLN A 1 216 ? 9.670 28.850 3.706 1.00 89.44 216 GLN A CA 1
ATOM 1704 C C . GLN A 1 216 ? 8.176 28.761 3.333 1.00 89.44 216 GLN A C 1
ATOM 1706 O O . GLN A 1 216 ? 7.464 27.905 3.856 1.00 89.44 216 GLN A O 1
ATOM 1711 N N . SER A 1 217 ? 7.706 29.563 2.374 1.00 93.50 217 SER A N 1
ATOM 1712 C CA . SER A 1 217 ? 6.303 29.544 1.923 1.00 93.50 217 SER A CA 1
ATOM 1713 C C . SER A 1 217 ? 5.912 28.242 1.211 1.00 93.50 217 SER A C 1
ATOM 1715 O O . SER A 1 217 ? 4.752 27.826 1.234 1.00 93.50 217 SER A O 1
ATOM 1717 N N . ALA A 1 218 ? 6.870 27.565 0.576 1.00 92.06 218 ALA A N 1
ATOM 1718 C CA . ALA A 1 218 ? 6.638 26.272 -0.050 1.00 92.06 218 ALA A CA 1
ATOM 1719 C C . ALA A 1 218 ? 6.706 25.122 0.970 1.00 92.06 218 ALA A C 1
ATOM 1721 O O . ALA A 1 218 ? 5.946 24.164 0.826 1.00 92.06 218 ALA A O 1
ATOM 1722 N N . ARG A 1 219 ? 7.487 25.245 2.056 1.00 91.19 219 ARG A N 1
ATOM 1723 C CA . ARG A 1 219 ? 7.438 24.303 3.193 1.00 91.19 219 ARG A CA 1
ATOM 1724 C C . ARG A 1 219 ? 6.052 24.215 3.820 1.00 91.19 219 ARG A C 1
ATOM 1726 O O . ARG A 1 219 ? 5.576 23.114 4.085 1.00 91.19 219 ARG A O 1
ATOM 1733 N N . GLU A 1 220 ? 5.372 25.343 3.998 1.00 93.19 220 GLU A N 1
ATOM 1734 C CA . GLU A 1 220 ? 3.996 25.361 4.512 1.00 93.19 220 GLU A CA 1
ATOM 1735 C C . GLU A 1 220 ? 3.037 24.587 3.598 1.00 93.19 220 GLU A C 1
ATOM 1737 O O . GLU A 1 220 ? 2.281 23.739 4.070 1.00 93.19 220 GLU A O 1
ATOM 1742 N N . LYS A 1 221 ? 3.145 24.778 2.276 1.00 93.88 221 LYS A N 1
ATOM 1743 C CA . LYS A 1 221 ? 2.358 24.019 1.288 1.00 93.88 221 LYS A CA 1
ATOM 1744 C C . LYS A 1 221 ? 2.683 22.522 1.302 1.00 93.88 221 LYS A C 1
ATOM 1746 O O . LYS A 1 221 ? 1.780 21.704 1.123 1.00 93.88 221 LYS A O 1
ATOM 1751 N N . LEU A 1 222 ? 3.949 22.145 1.509 1.00 92.75 222 LEU A N 1
ATOM 1752 C CA . LEU A 1 222 ? 4.359 20.740 1.646 1.00 92.75 222 LEU A CA 1
ATOM 1753 C C . LEU A 1 222 ? 3.753 20.113 2.911 1.00 92.75 222 LEU A C 1
ATOM 1755 O O . LEU A 1 222 ? 3.202 19.014 2.838 1.00 92.75 222 LEU A O 1
ATOM 1759 N N . ARG A 1 223 ? 3.773 20.826 4.048 1.00 95.06 223 ARG A N 1
ATOM 1760 C CA . ARG A 1 223 ? 3.128 20.386 5.299 1.00 95.06 223 ARG A CA 1
ATOM 1761 C C . ARG A 1 223 ? 1.621 20.231 5.132 1.00 95.06 223 ARG A C 1
ATOM 1763 O O . ARG A 1 223 ? 1.072 19.215 5.556 1.00 95.06 223 ARG A O 1
ATOM 1770 N N . GLU A 1 224 ? 0.960 21.196 4.494 1.00 95.38 224 GLU A N 1
ATOM 1771 C CA . GLU A 1 224 ? -0.478 21.140 4.219 1.00 95.38 224 GLU A CA 1
ATOM 1772 C C . GLU A 1 224 ? -0.815 19.905 3.375 1.00 95.38 224 GLU A C 1
ATOM 1774 O O . GLU A 1 224 ? -1.653 19.085 3.756 1.00 95.38 224 GLU A O 1
ATOM 1779 N N . ARG A 1 225 ? -0.097 19.714 2.263 1.00 94.12 225 ARG A N 1
ATOM 1780 C CA . ARG A 1 225 ? -0.274 18.566 1.371 1.00 94.12 225 ARG A CA 1
ATOM 1781 C C . ARG A 1 225 ? -0.055 17.242 2.096 1.00 94.12 225 ARG A C 1
ATOM 1783 O O . ARG A 1 225 ? -0.878 16.336 1.967 1.00 94.12 225 ARG A O 1
ATOM 1790 N N . TYR A 1 226 ? 1.016 17.112 2.868 1.00 94.38 226 TYR A N 1
ATOM 1791 C CA . TYR A 1 226 ? 1.289 15.886 3.611 1.00 94.38 226 TYR A CA 1
ATOM 1792 C C . TYR A 1 226 ? 0.238 15.616 4.686 1.00 94.38 226 TYR A C 1
ATOM 1794 O O . TYR A 1 226 ? -0.243 14.489 4.812 1.00 94.38 226 TYR A O 1
ATOM 1802 N N . THR A 1 227 ? -0.188 16.653 5.406 1.00 95.44 227 THR A N 1
ATOM 1803 C CA . THR A 1 227 ? -1.241 16.539 6.419 1.00 95.44 227 THR A CA 1
ATOM 1804 C C . THR A 1 227 ? -2.536 16.038 5.788 1.00 95.44 227 THR A C 1
ATOM 1806 O O . THR A 1 227 ? -3.097 15.049 6.252 1.00 95.44 227 THR A O 1
ATOM 1809 N N . VAL A 1 228 ? -2.960 16.642 4.677 1.00 95.56 228 VAL A N 1
ATOM 1810 C CA . VAL A 1 228 ? -4.187 16.278 3.954 1.00 95.56 228 VAL A CA 1
ATOM 1811 C C . VAL A 1 228 ? -4.138 14.859 3.380 1.00 95.56 228 VAL A C 1
ATOM 1813 O O . VAL A 1 228 ? -5.147 14.154 3.396 1.00 95.56 228 VAL A O 1
ATOM 1816 N N . ASN A 1 229 ? -2.996 14.422 2.837 1.00 94.44 229 ASN A N 1
ATOM 1817 C CA . ASN A 1 229 ? -2.917 13.141 2.125 1.00 94.44 229 ASN A CA 1
ATOM 1818 C C . ASN A 1 229 ? -2.493 11.954 3.013 1.00 94.44 229 ASN A C 1
ATOM 1820 O O . ASN A 1 229 ? -2.844 10.820 2.682 1.00 94.44 229 ASN A O 1
ATOM 1824 N N . PHE A 1 230 ? -1.784 12.185 4.125 1.00 93.31 230 PHE A N 1
ATOM 1825 C CA . PHE A 1 230 ? -1.256 11.124 5.001 1.00 93.31 230 PHE A CA 1
ATOM 1826 C C . PHE A 1 230 ? -1.822 11.174 6.408 1.00 93.31 230 PHE A C 1
ATOM 1828 O O . PHE A 1 230 ? -2.474 10.222 6.835 1.00 93.31 230 PHE A O 1
ATOM 1835 N N . VAL A 1 231 ? -1.598 12.278 7.118 1.00 95.12 231 VAL A N 1
ATOM 1836 C CA . VAL A 1 231 ? -1.900 12.366 8.554 1.00 95.12 231 VAL A CA 1
ATOM 1837 C C . VAL A 1 231 ? -3.407 12.351 8.794 1.00 95.12 231 VAL A C 1
ATOM 1839 O O . VAL A 1 231 ? -3.921 11.470 9.482 1.00 95.12 231 VAL A O 1
ATOM 1842 N N . GLN A 1 232 ? -4.131 13.269 8.156 1.00 95.88 232 GLN A N 1
ATOM 1843 C CA . GLN A 1 232 ? -5.565 13.448 8.344 1.00 95.88 232 GLN A CA 1
ATOM 1844 C C . GLN A 1 232 ? -6.362 12.183 7.981 1.00 95.88 232 GLN A C 1
ATOM 1846 O O . GLN A 1 232 ? -7.184 11.760 8.793 1.00 95.88 232 GLN A O 1
ATOM 1851 N N . PRO A 1 233 ? -6.130 11.494 6.843 1.00 96.50 233 PRO A N 1
ATOM 1852 C CA . PRO A 1 233 ? -6.858 10.267 6.541 1.00 96.50 233 PRO A CA 1
ATOM 1853 C C . PRO A 1 233 ? -6.570 9.139 7.535 1.00 96.50 233 PRO A C 1
ATOM 1855 O O . PRO A 1 233 ? -7.462 8.335 7.794 1.00 96.50 233 PRO A O 1
ATOM 1858 N N . LEU A 1 234 ? -5.347 9.034 8.067 1.00 95.56 234 LEU A N 1
ATOM 1859 C CA . LEU A 1 234 ? -5.006 8.023 9.073 1.00 95.56 234 LEU A CA 1
ATOM 1860 C C . LEU A 1 234 ? -5.716 8.306 10.400 1.00 95.56 234 LEU A C 1
ATOM 1862 O O . LEU A 1 234 ? -6.378 7.418 10.939 1.00 95.56 234 LEU A O 1
ATOM 1866 N N . GLU A 1 235 ? -5.651 9.547 10.876 1.00 96.69 235 GLU A N 1
ATOM 1867 C CA . GLU A 1 235 ? -6.283 9.970 12.125 1.00 96.69 235 GLU A CA 1
ATOM 1868 C C . GLU A 1 235 ? -7.815 9.888 12.046 1.00 96.69 235 GLU A C 1
ATOM 1870 O O . GLU A 1 235 ? -8.456 9.323 12.934 1.00 96.69 235 GLU A O 1
ATOM 1875 N N . MET A 1 236 ? -8.415 10.349 10.940 1.00 97.12 236 MET A N 1
ATOM 1876 C CA . MET A 1 236 ? -9.854 10.215 10.691 1.00 97.12 236 MET A CA 1
ATOM 1877 C C . MET A 1 236 ? -10.283 8.747 10.678 1.00 97.12 236 MET A C 1
ATOM 1879 O O . MET A 1 236 ? -11.291 8.403 11.290 1.00 97.12 236 MET A O 1
ATOM 1883 N N . LYS A 1 237 ? -9.516 7.857 10.027 1.00 97.19 237 LYS A N 1
ATOM 1884 C CA . LYS A 1 237 ? -9.816 6.415 10.025 1.00 97.19 237 LYS A CA 1
ATOM 1885 C C . LYS A 1 237 ? -9.735 5.809 11.424 1.00 97.19 237 LYS A C 1
ATOM 1887 O O . LYS A 1 237 ? -10.541 4.939 11.742 1.00 97.19 237 LYS A O 1
ATOM 1892 N N . ALA A 1 238 ? -8.766 6.213 12.244 1.00 95.62 238 ALA A N 1
ATOM 1893 C CA . ALA A 1 238 ? -8.640 5.731 13.618 1.00 95.62 238 ALA A CA 1
ATOM 1894 C C . ALA A 1 238 ? -9.827 6.193 14.478 1.00 95.62 238 ALA A C 1
ATOM 1896 O O . ALA A 1 238 ? -10.528 5.357 15.051 1.00 95.62 238 ALA A O 1
ATOM 1897 N N . ARG A 1 239 ? -10.125 7.499 14.474 1.00 96.50 239 ARG A N 1
ATOM 1898 C CA . ARG A 1 239 ? -11.225 8.089 15.253 1.00 96.50 239 ARG A CA 1
ATOM 1899 C C . ARG A 1 239 ? -12.593 7.556 14.839 1.00 96.50 239 ARG A C 1
ATOM 1901 O O . ARG A 1 239 ? -13.340 7.091 15.695 1.00 96.50 239 ARG A O 1
ATOM 1908 N N . LEU A 1 240 ? -12.906 7.548 13.540 1.00 96.94 240 LEU A N 1
ATOM 1909 C CA . LEU A 1 240 ? -14.195 7.045 13.045 1.00 96.94 240 LEU A CA 1
ATOM 1910 C C . LEU A 1 240 ? -14.396 5.572 13.395 1.00 96.94 240 LEU A C 1
ATOM 1912 O O . LEU A 1 240 ? -15.489 5.161 13.756 1.00 96.94 240 LEU A O 1
ATOM 1916 N N . ARG A 1 241 ? -13.340 4.764 13.329 1.00 96.56 241 ARG A N 1
ATOM 1917 C CA . ARG A 1 241 ? -13.412 3.345 13.672 1.00 96.56 241 ARG A CA 1
ATOM 1918 C C . ARG A 1 241 ? -13.692 3.112 15.153 1.00 96.56 241 ARG A C 1
ATOM 1920 O O . ARG A 1 241 ? -14.548 2.289 15.466 1.00 96.56 241 ARG A O 1
ATOM 1927 N N . GLN A 1 242 ? -13.030 3.854 16.040 1.00 95.19 242 GLN A N 1
ATOM 1928 C CA . GLN A 1 242 ? -13.312 3.819 17.478 1.00 95.19 242 GLN A CA 1
ATOM 1929 C C . GLN A 1 242 ? -14.742 4.290 17.778 1.00 95.19 242 GLN A C 1
ATOM 1931 O O . GLN A 1 242 ? -15.469 3.609 18.498 1.00 95.19 242 GLN A O 1
ATOM 1936 N N . GLN A 1 243 ? -15.178 5.397 17.168 1.00 95.56 243 GLN A N 1
ATOM 1937 C CA . GLN A 1 243 ? -16.532 5.932 17.340 1.00 95.56 243 GLN A CA 1
ATOM 1938 C C . GLN A 1 243 ? -17.611 4.954 16.859 1.00 95.56 243 GLN A C 1
ATOM 1940 O O . GLN A 1 243 ? -18.545 4.664 17.601 1.00 95.56 243 GLN A O 1
ATOM 1945 N N . LEU A 1 244 ? -17.478 4.385 15.656 1.00 95.94 244 LEU A N 1
ATOM 1946 C CA . LEU A 1 244 ? -18.439 3.406 15.130 1.00 95.94 244 LEU A CA 1
ATOM 1947 C C . LEU A 1 244 ? -18.512 2.143 15.982 1.00 95.94 244 LEU A C 1
ATOM 1949 O O . LEU A 1 244 ? -19.587 1.568 16.135 1.00 95.94 244 LEU A O 1
ATOM 1953 N N . TYR A 1 245 ? -17.376 1.699 16.519 1.00 95.75 245 TYR A N 1
ATOM 1954 C CA . TYR A 1 245 ? -17.333 0.535 17.392 1.00 95.75 245 TYR A CA 1
ATOM 1955 C C . TYR A 1 245 ? -18.030 0.806 18.727 1.00 95.75 245 TYR A C 1
ATOM 1957 O O . TYR A 1 245 ? -18.853 -0.002 19.148 1.00 95.75 245 TYR A O 1
ATOM 1965 N N . ALA A 1 246 ? -17.793 1.969 19.338 1.00 92.31 246 ALA A N 1
ATOM 1966 C CA . ALA A 1 246 ? -18.475 2.379 20.565 1.00 92.31 246 ALA A CA 1
ATOM 1967 C C . ALA A 1 246 ? -19.999 2.535 20.364 1.00 92.31 246 ALA A C 1
ATOM 1969 O O . ALA A 1 246 ? -20.793 2.096 21.200 1.00 92.31 246 ALA A O 1
ATOM 1970 N N . LEU A 1 247 ? -20.419 3.097 19.224 1.00 93.56 247 LEU A N 1
ATOM 1971 C CA . LEU A 1 247 ? -21.831 3.303 18.875 1.00 93.56 247 LEU A CA 1
ATOM 1972 C C . LEU A 1 247 ? -22.564 2.018 18.455 1.00 93.56 247 LEU A C 1
ATOM 1974 O O . LEU A 1 247 ? -23.797 1.999 18.416 1.00 93.56 247 LEU A O 1
ATOM 1978 N N . ALA A 1 248 ? -21.844 0.926 18.176 1.00 94.19 248 ALA A N 1
ATOM 1979 C CA . ALA A 1 248 ? -22.445 -0.330 17.728 1.00 94.19 248 ALA A CA 1
ATOM 1980 C C . ALA A 1 248 ? -23.481 -0.884 18.725 1.00 94.19 248 ALA A C 1
ATOM 1982 O O . ALA A 1 248 ? -24.478 -1.473 18.308 1.00 94.19 248 ALA A O 1
ATOM 1983 N N . THR A 1 249 ? -23.292 -0.636 20.024 1.00 88.81 249 THR A N 1
ATOM 1984 C CA . THR A 1 249 ? -24.225 -0.999 21.105 1.00 88.81 249 THR A CA 1
ATOM 1985 C C . THR A 1 249 ? -25.662 -0.551 20.814 1.00 88.81 249 THR A C 1
ATOM 1987 O O . THR A 1 249 ? -26.585 -1.367 20.804 1.00 88.81 249 THR A O 1
ATOM 1990 N N . GLN A 1 250 ? -25.847 0.745 20.546 1.00 89.44 250 GLN A N 1
ATOM 1991 C CA . GLN A 1 250 ? -27.167 1.362 20.386 1.00 89.44 250 GLN A CA 1
ATOM 1992 C C . GLN A 1 250 ? -27.814 0.957 19.052 1.00 89.44 250 GLN A C 1
ATOM 1994 O O . GLN A 1 250 ? -29.009 0.692 18.970 1.00 89.44 250 GLN A O 1
ATOM 1999 N N . GLU A 1 251 ? -27.010 0.833 17.998 1.00 91.94 251 GLU A N 1
ATOM 2000 C CA . GLU A 1 251 ? -27.488 0.589 16.631 1.00 91.94 251 GLU A CA 1
ATOM 2001 C C . GLU A 1 251 ? -27.850 -0.880 16.347 1.00 91.94 251 GLU A C 1
ATOM 2003 O O . GLU A 1 251 ? -28.712 -1.190 15.510 1.00 91.94 251 GLU A O 1
ATOM 2008 N N . LEU A 1 252 ? -27.193 -1.828 17.023 1.00 91.00 252 LEU A N 1
ATOM 2009 C CA . LEU A 1 252 ? -27.433 -3.252 16.787 1.00 91.00 252 LEU A CA 1
ATOM 2010 C C . LEU A 1 252 ? -28.737 -3.740 17.428 1.00 91.00 252 LEU A C 1
ATOM 2012 O O . LEU A 1 252 ? -29.421 -4.568 16.812 1.00 91.00 252 LEU A O 1
ATOM 2016 N N . LEU A 1 253 ? -29.074 -3.213 18.609 1.00 86.50 253 LEU A N 1
ATOM 2017 C CA . LEU A 1 253 ? -30.215 -3.635 19.427 1.00 86.50 253 LEU A CA 1
ATOM 2018 C C . LEU A 1 253 ? -31.381 -2.631 19.450 1.00 86.50 253 LEU A C 1
ATOM 2020 O O . LEU A 1 253 ? -32.486 -3.033 19.796 1.00 86.50 253 LEU A O 1
ATOM 2024 N N . GLY A 1 254 ? -31.173 -1.389 19.001 1.00 84.44 254 GLY A N 1
ATOM 2025 C CA . GLY A 1 254 ? -32.176 -0.320 19.041 1.00 84.44 254 GLY A CA 1
ATOM 2026 C C . GLY A 1 254 ? -32.033 0.571 20.281 1.00 84.44 254 GLY A C 1
ATOM 2027 O O . GLY A 1 254 ? -31.428 0.173 21.276 1.00 84.44 254 GLY A O 1
ATOM 2028 N N . SER A 1 255 ? -32.572 1.792 20.200 1.00 71.56 255 SER A N 1
ATOM 2029 C CA . SER A 1 255 ? -32.494 2.820 21.252 1.00 71.56 255 SER A CA 1
ATOM 2030 C C . SER A 1 255 ? -33.422 2.573 22.443 1.00 71.56 255 SER A C 1
ATOM 2032 O O . SER A 1 255 ? -33.168 3.107 23.519 1.00 71.56 255 SER A O 1
ATOM 2034 N N . ASP A 1 256 ? -34.458 1.747 22.285 1.00 69.62 256 ASP A N 1
ATOM 2035 C CA . ASP A 1 256 ? -35.500 1.525 23.299 1.00 69.62 256 ASP A CA 1
ATOM 2036 C C . ASP A 1 256 ? -35.088 0.477 24.346 1.00 69.62 256 ASP A C 1
ATOM 2038 O O . ASP A 1 256 ? -35.825 -0.463 24.656 1.00 69.62 256 ASP A O 1
ATOM 2042 N N . GLN A 1 257 ? -33.884 0.623 24.904 1.00 62.53 257 GLN A N 1
ATOM 2043 C CA . GLN A 1 257 ? -33.434 -0.211 26.014 1.00 62.53 257 GLN A CA 1
ATOM 2044 C C . GLN A 1 257 ? -34.098 0.262 27.308 1.00 62.53 257 GLN A C 1
ATOM 2046 O O . GLN A 1 257 ? -33.547 1.058 28.065 1.00 62.53 257 GLN A O 1
ATOM 2051 N N . ALA A 1 258 ? -35.288 -0.267 27.595 1.00 74.12 258 ALA A N 1
ATOM 2052 C CA . ALA A 1 258 ? -35.731 -0.356 28.981 1.00 74.12 258 ALA A CA 1
ATOM 2053 C C . ALA A 1 258 ? -34.659 -1.120 29.789 1.00 74.12 258 ALA A C 1
ATOM 2055 O O . ALA A 1 258 ? -34.091 -2.086 29.276 1.00 74.12 258 ALA A O 1
ATOM 2056 N N . ASN A 1 259 ? -34.394 -0.712 31.038 1.00 76.38 259 ASN A N 1
ATOM 2057 C CA . ASN A 1 259 ? -33.296 -1.231 31.882 1.00 76.38 259 ASN A CA 1
ATOM 2058 C C . ASN A 1 259 ? -33.240 -2.773 32.022 1.00 76.38 259 ASN A C 1
ATOM 2060 O O . ASN A 1 259 ? -32.188 -3.327 32.346 1.00 76.38 259 ASN A O 1
ATOM 2064 N N . ASP A 1 260 ? -34.346 -3.465 31.741 1.00 83.12 260 ASP A N 1
ATOM 2065 C CA . ASP A 1 260 ? -34.469 -4.922 31.841 1.00 83.12 260 ASP A CA 1
ATOM 2066 C C . ASP A 1 260 ? -34.186 -5.676 30.525 1.00 83.12 260 ASP A C 1
ATOM 2068 O O . ASP A 1 260 ? -34.178 -6.911 30.507 1.00 83.12 260 ASP A O 1
ATOM 2072 N N . GLN A 1 261 ? -33.960 -4.979 29.407 1.00 88.31 261 GLN A N 1
ATOM 2073 C CA . GLN A 1 261 ? -33.732 -5.637 28.120 1.00 88.31 261 GLN A CA 1
ATOM 2074 C C . GLN A 1 261 ? -32.300 -6.177 27.976 1.00 88.31 261 GLN A C 1
ATOM 2076 O O . GLN A 1 261 ? -31.350 -5.568 28.473 1.00 88.31 261 GLN A O 1
ATOM 2081 N N . PRO A 1 262 ? -32.116 -7.307 27.262 1.00 91.12 262 PRO A N 1
ATOM 2082 C CA . PRO A 1 262 ? -30.789 -7.797 26.930 1.00 91.12 262 PRO A CA 1
ATOM 2083 C C . PRO A 1 262 ? -29.997 -6.758 26.129 1.00 91.12 262 PRO A C 1
ATOM 2085 O O . PRO A 1 262 ? -30.455 -6.314 25.076 1.00 91.12 262 PRO A O 1
ATOM 2088 N N . SER A 1 263 ? -28.802 -6.406 26.594 1.00 93.31 263 SER A N 1
ATOM 2089 C CA . SER A 1 263 ? -27.940 -5.406 25.964 1.00 93.31 263 SER A CA 1
ATOM 2090 C C . SER A 1 263 ? -26.571 -5.984 25.601 1.00 93.31 263 SER A C 1
ATOM 2092 O O . SER A 1 263 ? -26.172 -7.065 26.046 1.00 93.31 263 SER A O 1
ATOM 2094 N N . ALA A 1 264 ? -25.851 -5.287 24.726 1.00 94.12 264 ALA A N 1
ATOM 2095 C CA . ALA A 1 264 ? -24.501 -5.657 24.334 1.00 94.12 264 ALA A CA 1
ATOM 2096 C C . ALA A 1 264 ? -23.629 -4.412 24.245 1.00 94.12 264 ALA A C 1
ATOM 2098 O O . ALA A 1 264 ? -24.010 -3.464 23.571 1.00 94.12 264 ALA A O 1
ATOM 2099 N N . THR A 1 265 ? -22.467 -4.426 24.886 1.00 93.38 265 THR A N 1
ATOM 2100 C CA . THR A 1 265 ? -21.543 -3.287 24.947 1.00 93.38 265 THR A CA 1
ATOM 2101 C C . THR A 1 265 ? -20.204 -3.636 24.309 1.00 93.38 265 THR A C 1
ATOM 2103 O O . THR A 1 265 ? -19.713 -4.757 24.468 1.00 93.38 265 THR A O 1
ATOM 2106 N N . PHE A 1 266 ? -19.589 -2.669 23.635 1.00 95.12 266 PHE A N 1
ATOM 2107 C CA . PHE A 1 266 ? -18.338 -2.834 22.891 1.00 95.12 266 PHE A CA 1
ATOM 2108 C C . PHE A 1 266 ? -17.245 -1.918 23.442 1.00 95.12 266 PHE A C 1
ATOM 2110 O O . PHE A 1 266 ? -17.495 -0.734 23.647 1.00 95.12 266 PHE A O 1
ATOM 2117 N N . GLY A 1 267 ? -16.038 -2.454 23.640 1.00 88.94 267 GLY A N 1
ATOM 2118 C CA . GLY A 1 267 ? -14.851 -1.695 24.038 1.00 88.94 267 GLY A CA 1
ATOM 2119 C C . GLY A 1 267 ? -14.920 -1.123 25.452 1.00 88.94 267 GLY A C 1
ATOM 2120 O O . GLY A 1 267 ? -14.454 -0.018 25.670 1.00 88.94 267 GLY A O 1
ATOM 2121 N N . PHE A 1 268 ? -15.552 -1.816 26.399 1.00 85.75 268 PHE A N 1
ATOM 2122 C CA . PHE A 1 268 ? -15.523 -1.433 27.812 1.00 85.75 268 PHE A CA 1
ATOM 2123 C C . PHE A 1 268 ? -15.538 -2.688 28.688 1.00 85.75 268 PHE A C 1
ATOM 2125 O O . PHE A 1 268 ? -16.295 -3.627 28.420 1.00 85.75 268 PHE A O 1
ATOM 2132 N N . ASP A 1 269 ? -14.724 -2.693 29.744 1.00 83.06 269 ASP A N 1
ATOM 2133 C CA . ASP A 1 269 ? -14.750 -3.705 30.802 1.00 83.06 269 ASP A CA 1
ATOM 2134 C C . ASP A 1 269 ? -15.239 -3.064 32.104 1.00 83.06 269 ASP A C 1
ATOM 2136 O O . ASP A 1 269 ? -14.613 -2.151 32.634 1.00 83.06 269 ASP A O 1
ATOM 2140 N N . PHE A 1 270 ? -16.375 -3.535 32.617 1.00 79.56 270 PHE A N 1
ATOM 2141 C CA . PHE A 1 270 ? -17.002 -2.985 33.823 1.00 79.56 270 PHE A CA 1
ATOM 2142 C C . PHE A 1 270 ? -16.631 -3.755 35.104 1.00 79.56 270 PHE A C 1
ATOM 2144 O O . PHE A 1 270 ? -17.274 -3.568 36.134 1.00 79.56 270 PHE A O 1
ATOM 2151 N N . GLY A 1 271 ? -15.627 -4.642 35.065 1.00 75.88 271 GLY A N 1
ATOM 2152 C CA . GLY A 1 271 ? -14.986 -5.197 36.271 1.00 75.88 271 GLY A CA 1
ATOM 2153 C C . GLY A 1 271 ? -15.853 -6.094 37.174 1.00 75.88 271 GLY A C 1
ATOM 2154 O O . GLY A 1 271 ? -15.433 -6.446 38.272 1.00 75.88 271 GLY A O 1
ATOM 2155 N N . GLY A 1 272 ? -17.059 -6.475 36.749 1.00 78.62 272 GLY A N 1
ATOM 2156 C CA . GLY A 1 272 ? -17.969 -7.348 37.496 1.00 78.62 272 GLY A CA 1
ATOM 2157 C C . GLY A 1 272 ? -17.688 -8.859 37.384 1.00 78.62 272 GLY A C 1
ATOM 2158 O O . GLY A 1 272 ? -16.830 -9.300 36.615 1.00 78.62 272 GLY A O 1
ATOM 2159 N N . PRO A 1 273 ? -18.444 -9.693 38.125 1.00 83.12 273 PRO A N 1
ATOM 2160 C CA . PR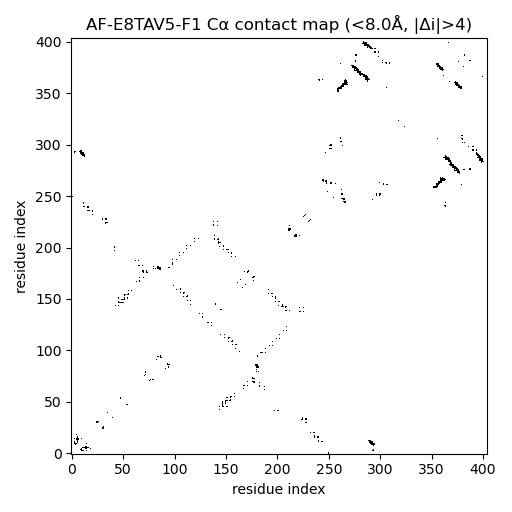O A 1 273 ? -18.442 -11.135 37.916 1.00 83.12 273 PRO A CA 1
ATOM 2161 C C . PRO A 1 273 ? -19.110 -11.455 36.573 1.00 83.12 273 PRO A C 1
ATOM 2163 O O . PRO A 1 273 ? -20.300 -11.194 36.370 1.00 83.12 273 PRO A O 1
ATOM 2166 N N . HIS A 1 274 ? -18.344 -12.034 35.651 1.00 90.25 274 HIS A N 1
ATOM 2167 C CA . HIS A 1 274 ? -18.808 -12.378 34.310 1.00 90.25 274 HIS A CA 1
ATOM 2168 C C . HIS A 1 274 ? -18.426 -13.811 33.947 1.00 90.25 274 HIS A C 1
ATOM 2170 O O . HIS A 1 274 ? -17.386 -14.318 34.363 1.00 90.25 274 HIS A O 1
ATOM 2176 N N . ILE A 1 275 ? -19.246 -14.447 33.114 1.00 94.81 275 ILE A N 1
ATOM 2177 C CA . ILE A 1 275 ? -18.925 -15.737 32.506 1.00 94.81 275 ILE A CA 1
ATOM 2178 C C . ILE A 1 275 ? -18.237 -15.459 31.171 1.00 94.81 275 ILE A C 1
ATOM 2180 O O . ILE A 1 275 ? -18.793 -14.775 30.311 1.00 94.81 275 ILE A O 1
ATOM 2184 N N . SER A 1 276 ? -17.023 -15.976 30.994 1.00 96.06 276 SER A N 1
ATOM 2185 C CA . SER A 1 276 ? -16.305 -15.887 29.722 1.00 96.06 276 SER A CA 1
ATOM 2186 C C . SER A 1 276 ? -16.948 -16.816 28.692 1.00 96.06 276 SER A C 1
ATOM 2188 O O . SER A 1 276 ? -16.865 -18.032 28.826 1.00 96.06 276 SER A O 1
ATOM 2190 N N . GLU A 1 277 ? -17.530 -16.253 27.636 1.00 97.25 277 GLU A N 1
ATOM 2191 C CA . GLU A 1 277 ? -18.098 -17.009 26.512 1.00 97.25 277 GLU A CA 1
ATOM 2192 C C . GLU A 1 277 ? -17.028 -17.336 25.462 1.00 97.25 277 GLU A C 1
ATOM 2194 O O . GLU A 1 277 ? -17.003 -18.432 24.898 1.00 97.25 277 GLU A O 1
ATOM 2199 N N . ILE A 1 278 ? -16.103 -16.402 25.206 1.00 97.44 278 ILE A N 1
ATOM 2200 C CA . ILE A 1 278 ? -14.979 -16.626 24.293 1.00 97.44 278 ILE A CA 1
ATOM 2201 C C . ILE A 1 278 ? -13.678 -16.192 24.959 1.00 97.44 278 ILE A C 1
ATOM 2203 O O . ILE A 1 278 ? -13.477 -15.016 25.258 1.00 97.44 278 ILE A O 1
ATOM 2207 N N . ASN A 1 279 ? -12.787 -17.167 25.138 1.00 97.69 279 ASN A N 1
ATOM 2208 C CA . ASN A 1 279 ? -11.396 -16.968 25.516 1.00 97.69 279 ASN A CA 1
ATOM 2209 C C . ASN A 1 279 ? -10.505 -17.356 24.329 1.00 97.69 279 ASN A C 1
ATOM 2211 O O . ASN A 1 279 ? -10.766 -18.345 23.639 1.00 97.69 279 ASN A O 1
ATOM 2215 N N . THR A 1 280 ? -9.487 -16.555 24.045 1.00 97.75 280 THR A N 1
ATOM 2216 C CA . THR A 1 280 ? -8.505 -16.820 22.991 1.00 97.75 280 THR A CA 1
ATOM 2217 C C . THR A 1 280 ? -7.116 -16.576 23.555 1.00 97.75 280 THR A C 1
ATOM 2219 O O . THR A 1 280 ? -6.880 -15.554 24.192 1.00 97.75 280 THR A O 1
ATOM 2222 N N . LYS A 1 281 ? -6.205 -17.528 23.338 1.00 97.94 281 LYS A N 1
ATOM 2223 C CA . LYS A 1 281 ? -4.792 -17.381 23.684 1.00 97.94 281 LYS A CA 1
ATOM 2224 C C . LYS A 1 281 ? -4.052 -16.853 22.459 1.00 97.94 281 LYS A C 1
ATOM 2226 O O . LYS A 1 281 ? -4.000 -17.535 21.440 1.00 97.94 281 LYS A O 1
ATOM 2231 N N . PHE A 1 282 ? -3.520 -15.643 22.557 1.00 97.31 282 PHE A N 1
ATOM 2232 C CA . PHE A 1 282 ? -2.680 -15.037 21.531 1.00 97.31 282 PHE A CA 1
ATOM 2233 C C . PHE A 1 282 ? -1.210 -15.316 21.861 1.00 97.31 282 PHE A C 1
ATOM 2235 O O . PHE A 1 282 ? -0.738 -14.956 22.936 1.00 97.31 282 PHE A O 1
ATOM 2242 N N . GLU A 1 283 ? -0.498 -15.994 20.956 1.00 96.94 283 GLU A N 1
ATOM 2243 C CA . GLU A 1 283 ? 0.936 -16.308 21.111 1.00 96.94 283 GLU A CA 1
ATOM 2244 C C . GLU A 1 283 ? 1.849 -15.116 20.797 1.00 96.94 283 GLU A C 1
ATOM 2246 O O . GLU A 1 283 ? 3.006 -15.085 21.205 1.00 96.94 283 GLU A O 1
ATOM 2251 N N . ARG A 1 284 ? 1.330 -14.138 20.053 1.00 96.38 284 ARG A N 1
ATOM 2252 C CA . ARG A 1 284 ? 2.004 -12.890 19.683 1.00 96.38 284 ARG A CA 1
ATOM 2253 C C . ARG A 1 284 ? 1.083 -11.718 20.002 1.00 96.38 284 ARG A C 1
ATOM 2255 O O . ARG A 1 284 ? -0.115 -11.918 20.200 1.00 96.38 284 ARG A O 1
ATOM 2262 N N . ARG A 1 285 ? 1.620 -10.496 20.002 1.00 96.38 285 ARG A N 1
ATOM 2263 C CA . ARG A 1 285 ? 0.810 -9.279 20.139 1.00 96.38 285 ARG A CA 1
ATOM 2264 C C . ARG A 1 285 ? -0.124 -9.144 18.937 1.00 96.38 285 ARG A C 1
ATOM 2266 O O . ARG A 1 285 ? 0.318 -9.013 17.795 1.00 96.38 285 ARG A O 1
ATOM 2273 N N . MET A 1 286 ? -1.424 -9.204 19.198 1.00 97.38 286 MET A N 1
ATOM 2274 C CA . MET A 1 286 ? -2.475 -9.140 18.185 1.00 97.38 286 MET A CA 1
ATOM 2275 C C . MET A 1 286 ? -3.414 -7.989 18.512 1.00 97.38 286 MET A C 1
ATOM 2277 O O . MET A 1 286 ? -3.847 -7.871 19.647 1.00 97.38 286 MET A O 1
ATOM 2281 N N . ALA A 1 287 ? -3.797 -7.177 17.536 1.00 96.69 287 ALA A N 1
ATOM 2282 C CA . ALA A 1 287 ? -4.803 -6.135 17.729 1.00 96.69 287 ALA A CA 1
ATOM 2283 C C . ALA A 1 287 ? -6.089 -6.474 16.977 1.00 96.69 287 ALA A C 1
ATOM 2285 O O . ALA A 1 287 ? -6.047 -7.022 15.867 1.00 96.69 287 ALA A O 1
ATOM 2286 N N . LEU A 1 288 ? -7.240 -6.122 17.559 1.00 97.25 288 LEU A N 1
ATOM 2287 C CA . LEU A 1 288 ? -8.512 -6.177 16.845 1.00 97.25 288 LEU A CA 1
ATOM 2288 C C . LEU A 1 288 ? -8.460 -5.154 15.708 1.00 97.25 288 LEU A C 1
ATOM 2290 O O . LEU A 1 288 ? -8.431 -3.953 15.953 1.00 97.25 288 LEU A O 1
ATOM 2294 N N . TYR A 1 289 ? -8.427 -5.625 14.464 1.00 96.56 289 TYR A N 1
ATOM 2295 C CA . TYR A 1 289 ? -8.295 -4.756 13.298 1.00 96.56 289 TYR A CA 1
ATOM 2296 C C . TYR A 1 289 ? -9.644 -4.412 12.681 1.00 96.56 289 TYR A C 1
ATOM 2298 O O . TYR A 1 289 ? -9.852 -3.263 12.297 1.00 96.56 289 TYR A O 1
ATOM 2306 N N . ASP A 1 290 ? -10.538 -5.396 12.560 1.00 97.88 290 ASP A N 1
ATOM 2307 C CA . ASP A 1 290 ? -11.834 -5.248 11.896 1.00 97.88 290 ASP A CA 1
ATOM 2308 C C . ASP A 1 290 ? -12.928 -6.061 12.595 1.00 97.88 290 ASP A C 1
ATOM 2310 O O . ASP A 1 290 ? -12.659 -7.110 13.185 1.00 97.88 290 ASP A O 1
ATOM 2314 N N . VAL A 1 291 ? -14.174 -5.602 12.470 1.00 98.00 291 VAL A N 1
ATOM 2315 C CA . VAL A 1 291 ? -15.364 -6.287 12.989 1.00 98.00 291 VAL A CA 1
ATOM 2316 C C . VAL A 1 291 ? -16.440 -6.326 11.909 1.00 98.00 291 VAL A C 1
ATOM 2318 O O . VAL A 1 291 ? -16.777 -5.308 11.304 1.00 98.00 291 VAL A O 1
ATOM 2321 N N . ARG A 1 292 ? -16.995 -7.515 11.663 1.00 98.12 292 ARG A N 1
ATOM 2322 C CA . ARG A 1 292 ? -18.073 -7.758 10.692 1.00 98.12 292 ARG A CA 1
ATOM 2323 C C . ARG A 1 292 ? -19.434 -7.546 11.351 1.00 98.12 292 ARG A C 1
ATOM 2325 O O . ARG A 1 292 ? -20.054 -8.488 11.849 1.00 98.12 292 ARG A O 1
ATOM 2332 N N . MET A 1 293 ? -19.904 -6.302 11.365 1.00 97.69 293 MET A N 1
ATOM 2333 C CA . MET A 1 293 ? -21.061 -5.888 12.164 1.00 97.69 293 MET A CA 1
ATOM 2334 C C . MET A 1 293 ? -22.382 -6.542 11.752 1.00 97.69 293 MET A C 1
ATOM 2336 O O . MET A 1 293 ? -23.239 -6.753 12.607 1.00 97.69 293 MET A O 1
ATOM 2340 N N . ILE A 1 294 ? -22.552 -6.962 10.492 1.00 97.44 294 ILE A N 1
ATOM 2341 C CA . ILE A 1 294 ? -23.761 -7.698 10.072 1.00 97.44 294 ILE A CA 1
ATOM 2342 C C . ILE A 1 294 ? -23.847 -9.056 10.781 1.00 97.44 294 ILE A C 1
ATOM 2344 O O . ILE A 1 294 ? -24.926 -9.480 11.195 1.00 97.44 294 ILE A O 1
ATOM 2348 N N . TRP A 1 295 ? -22.710 -9.727 10.964 1.00 98.19 295 TRP A N 1
ATOM 2349 C CA . TRP A 1 295 ? -22.652 -11.029 11.628 1.00 98.19 295 TRP A CA 1
ATOM 2350 C C . TRP A 1 295 ? -22.854 -10.894 13.132 1.00 98.19 295 TRP A C 1
ATOM 2352 O O . TRP A 1 295 ? -23.627 -11.649 13.718 1.00 98.19 295 TRP A O 1
ATOM 2362 N N . VAL A 1 296 ? -22.237 -9.877 13.738 1.00 97.81 296 VAL A N 1
ATOM 2363 C CA . VAL A 1 296 ? -22.475 -9.534 15.145 1.00 97.81 296 VAL A CA 1
ATOM 2364 C C . VAL A 1 296 ? -23.957 -9.222 15.372 1.00 97.81 296 VAL A C 1
ATOM 2366 O O . VAL A 1 296 ? -24.563 -9.785 16.281 1.00 97.81 296 VAL A O 1
ATOM 2369 N N . ARG A 1 297 ? -24.584 -8.421 14.497 1.00 96.88 297 ARG A N 1
ATOM 2370 C CA . ARG A 1 297 ? -26.024 -8.118 14.554 1.00 96.88 297 ARG A CA 1
ATOM 2371 C C . ARG A 1 297 ? -26.880 -9.373 14.542 1.00 96.88 297 ARG A C 1
ATOM 2373 O O . ARG A 1 297 ? -27.840 -9.473 15.301 1.00 96.88 297 ARG A O 1
ATOM 2380 N N . TRP A 1 298 ? -26.551 -10.315 13.663 1.00 97.44 298 TRP A N 1
ATOM 2381 C CA . TRP A 1 298 ? -27.276 -11.573 13.550 1.00 97.44 298 TRP A CA 1
ATOM 2382 C C . TRP A 1 298 ? -27.188 -12.390 14.843 1.00 97.44 298 TRP A C 1
ATOM 2384 O O . TRP A 1 298 ? -28.220 -12.842 15.342 1.00 97.44 298 TRP A O 1
ATOM 2394 N N . VAL A 1 299 ? -25.987 -12.519 15.421 1.00 97.88 299 VAL A N 1
ATOM 2395 C CA . VAL A 1 299 ? -25.786 -13.238 16.689 1.00 97.88 299 VAL A CA 1
ATOM 2396 C C . VAL A 1 299 ? -26.552 -12.566 17.821 1.00 97.88 299 VAL A C 1
ATOM 2398 O O . VAL A 1 299 ? -27.312 -13.235 18.519 1.00 97.88 299 VAL A O 1
ATOM 2401 N N . LEU A 1 300 ? -26.409 -11.248 17.970 1.00 96.81 300 LEU A N 1
ATOM 2402 C CA . LEU A 1 300 ? -27.067 -10.500 19.037 1.00 96.81 300 LEU A CA 1
ATOM 2403 C C . LEU A 1 300 ? -28.588 -10.602 18.950 1.00 96.81 300 LEU A C 1
ATOM 2405 O O . LEU A 1 300 ? -29.223 -10.926 19.946 1.00 96.81 300 LEU A O 1
ATOM 2409 N N . ARG A 1 301 ? -29.183 -10.436 17.762 1.00 95.81 301 ARG A N 1
ATOM 2410 C CA . ARG A 1 301 ? -30.637 -10.586 17.578 1.00 95.81 301 ARG A CA 1
ATOM 2411 C C . ARG A 1 301 ? -31.131 -11.973 17.976 1.00 95.81 301 ARG A C 1
ATOM 2413 O O . ARG A 1 301 ? -32.141 -12.087 18.666 1.00 95.81 301 ARG A O 1
ATOM 2420 N N . ARG A 1 302 ? -30.423 -13.033 17.571 1.00 97.06 302 ARG A N 1
ATOM 2421 C CA . ARG A 1 302 ? -30.781 -14.404 17.965 1.00 97.06 302 ARG A CA 1
ATOM 2422 C C . ARG A 1 302 ? -30.657 -14.605 19.469 1.00 97.06 302 ARG A C 1
ATOM 2424 O O . ARG A 1 302 ? -31.551 -15.195 20.072 1.00 97.06 302 ARG A O 1
ATOM 2431 N N . TRP A 1 303 ? -29.582 -14.107 20.067 1.00 97.19 303 TRP A N 1
ATOM 2432 C CA . TRP A 1 303 ? -29.358 -14.194 21.503 1.00 97.19 303 TRP A CA 1
ATOM 2433 C C . TRP A 1 303 ? -30.435 -13.449 22.303 1.00 97.19 303 TRP A C 1
ATOM 2435 O O . TRP A 1 303 ? -31.014 -14.048 23.207 1.00 97.19 303 TRP A O 1
ATOM 2445 N N . VAL A 1 304 ? -30.795 -12.217 21.919 1.00 95.38 304 VAL A N 1
ATOM 2446 C CA . VAL A 1 304 ? -31.873 -11.443 22.564 1.00 95.38 304 VAL A CA 1
ATOM 2447 C C . VAL A 1 304 ? -33.191 -12.213 22.539 1.00 95.38 304 VAL A C 1
ATOM 2449 O O . VAL A 1 304 ? -33.794 -12.402 23.590 1.00 95.38 304 VAL A O 1
ATOM 2452 N N . VAL A 1 305 ? -33.593 -12.762 21.386 1.00 95.69 305 VAL A N 1
ATOM 2453 C CA . VAL A 1 305 ? -34.823 -13.570 21.278 1.00 95.69 305 VAL A CA 1
ATOM 2454 C C . VAL A 1 305 ? -34.795 -14.774 22.228 1.00 95.69 305 VAL A C 1
ATOM 2456 O O . VAL A 1 305 ? -35.810 -15.097 22.846 1.00 95.69 305 VAL A O 1
ATOM 2459 N N . ARG A 1 306 ? -33.644 -15.443 22.379 1.00 96.56 306 ARG A N 1
ATOM 2460 C CA . ARG A 1 306 ? -33.500 -16.573 23.315 1.00 96.56 306 ARG A CA 1
ATOM 2461 C C . ARG A 1 306 ? -33.579 -16.122 24.773 1.00 96.56 306 ARG A C 1
ATOM 2463 O O . ARG A 1 306 ? -34.246 -16.786 25.561 1.00 96.56 306 ARG A O 1
ATOM 2470 N N . CYS A 1 307 ? -32.952 -15.000 25.121 1.00 95.19 307 CYS A N 1
ATOM 2471 C CA . CYS A 1 307 ? -33.041 -14.410 26.455 1.00 95.19 307 CYS A CA 1
ATOM 2472 C C . CYS A 1 307 ? -34.480 -14.018 26.807 1.00 95.19 307 CYS A C 1
ATOM 2474 O O . CYS A 1 307 ? -34.944 -14.370 27.887 1.00 95.19 307 CYS A O 1
ATOM 2476 N N . SER A 1 308 ? -35.213 -13.382 25.888 1.00 93.19 308 SER A N 1
ATOM 2477 C CA . SER A 1 308 ? -36.622 -13.027 26.097 1.00 93.19 308 SER A CA 1
ATOM 2478 C C . SER A 1 308 ? -37.501 -14.263 26.297 1.00 93.19 308 SER A C 1
ATOM 2480 O O . SER A 1 308 ? -38.313 -14.293 27.216 1.00 93.19 308 SER A O 1
ATOM 2482 N N . ARG A 1 309 ? -37.309 -15.322 25.497 1.00 94.75 309 ARG A N 1
ATOM 2483 C CA . ARG A 1 309 ? -38.038 -16.592 25.677 1.00 94.75 309 ARG A CA 1
ATOM 2484 C C . ARG A 1 309 ? -37.753 -17.223 27.039 1.00 94.75 309 ARG A C 1
ATOM 2486 O O . ARG A 1 309 ? -38.682 -17.638 27.717 1.00 94.75 309 ARG A O 1
ATOM 2493 N N . ALA A 1 310 ? -36.489 -17.248 27.458 1.00 93.12 310 ALA A N 1
ATOM 2494 C CA . ALA A 1 310 ? -36.104 -17.791 28.758 1.00 93.12 310 ALA A CA 1
ATOM 2495 C C . ALA A 1 310 ? -36.665 -16.971 29.932 1.00 93.12 310 ALA A C 1
ATOM 2497 O O . ALA A 1 310 ? -37.063 -17.555 30.936 1.00 93.12 310 ALA A O 1
ATOM 2498 N N . ALA A 1 311 ? -36.742 -15.644 29.791 1.00 89.88 311 ALA A N 1
ATOM 2499 C CA . ALA A 1 311 ? -37.336 -14.763 30.795 1.00 89.88 311 ALA A CA 1
ATOM 2500 C C . ALA A 1 311 ? -38.847 -14.999 30.964 1.00 89.88 311 ALA A C 1
ATOM 2502 O O . ALA A 1 311 ? -39.338 -14.958 32.085 1.00 89.88 311 ALA A O 1
ATOM 2503 N N . VAL A 1 312 ? -39.573 -15.298 29.879 1.00 89.00 312 VAL A N 1
ATOM 2504 C CA . VAL A 1 312 ? -40.999 -15.676 29.940 1.00 89.00 312 VAL A CA 1
ATOM 2505 C C . VAL A 1 312 ? -41.178 -17.064 30.560 1.00 89.00 312 VAL A C 1
ATOM 2507 O O . VAL A 1 312 ? -42.115 -17.292 31.321 1.00 89.00 312 VAL A O 1
ATOM 2510 N N . SER A 1 313 ? -40.283 -17.999 30.232 1.00 86.88 313 SER A N 1
ATOM 2511 C CA . SER A 1 313 ? -40.348 -19.382 30.710 1.00 86.88 313 SER A CA 1
ATOM 2512 C C . SER A 1 313 ? -39.921 -19.564 32.159 1.00 86.88 313 SER A C 1
ATOM 2514 O O . SER A 1 313 ? -40.310 -20.566 32.745 1.00 86.88 313 SER A O 1
ATOM 2516 N N . GLN A 1 314 ? -39.139 -18.652 32.743 1.00 79.19 314 GLN A N 1
ATOM 2517 C CA . GLN A 1 314 ? -38.987 -18.593 34.190 1.00 79.19 314 GLN A CA 1
ATOM 2518 C C . GLN A 1 314 ? -40.286 -18.012 34.740 1.00 79.19 314 GLN A C 1
ATOM 2520 O O . GLN A 1 314 ? -40.473 -16.795 34.661 1.00 79.19 314 GLN A O 1
ATOM 2525 N N . PRO A 1 315 ? -41.196 -18.834 35.304 1.00 63.81 315 PRO A N 1
ATOM 2526 C CA . PRO A 1 315 ? -42.285 -18.264 36.062 1.00 63.81 315 PRO A CA 1
ATOM 2527 C C . PRO A 1 315 ? -41.559 -17.522 37.164 1.00 63.81 315 PRO A C 1
ATOM 2529 O O . PRO A 1 315 ? -40.842 -18.149 37.952 1.00 63.81 315 PRO A O 1
ATOM 2532 N N . SER A 1 316 ? -41.653 -16.187 37.162 1.00 59.88 316 SER A N 1
ATOM 2533 C CA . SER A 1 316 ? -41.228 -15.393 38.305 1.00 59.88 316 SER A CA 1
ATOM 2534 C C . SER A 1 316 ? -41.623 -16.208 39.526 1.00 59.88 316 SER A C 1
ATOM 2536 O O . SER A 1 316 ? -42.770 -16.670 39.596 1.00 59.88 316 SER A O 1
ATOM 2538 N N . LEU A 1 317 ? -40.674 -16.489 40.419 1.00 51.84 317 LEU A N 1
ATOM 2539 C CA . LEU A 1 317 ? -40.996 -16.836 41.791 1.00 51.84 317 LEU A CA 1
ATOM 2540 C C . LEU A 1 317 ? -41.787 -15.627 42.296 1.00 51.84 317 LEU A C 1
ATOM 2542 O O . LEU A 1 317 ? -41.249 -14.733 42.940 1.00 51.84 317 LEU A O 1
ATOM 2546 N N . ARG A 1 318 ? -43.058 -15.556 41.880 1.00 47.69 318 ARG A N 1
ATOM 2547 C CA . ARG A 1 318 ? -44.129 -14.754 42.409 1.00 47.69 318 ARG A CA 1
ATOM 2548 C C . ARG A 1 318 ? -44.100 -15.249 43.824 1.00 47.69 318 ARG A C 1
ATOM 2550 O O . ARG A 1 318 ? -44.599 -16.329 44.125 1.00 47.69 318 ARG A O 1
ATOM 2557 N N . THR A 1 319 ? -43.395 -14.498 44.657 1.00 52.72 319 THR A N 1
ATOM 2558 C CA . THR A 1 319 ? -43.638 -14.458 46.079 1.00 52.72 319 THR A CA 1
ATOM 2559 C C . THR A 1 319 ? -45.145 -14.373 46.175 1.00 52.72 319 THR A C 1
ATOM 2561 O O . THR A 1 319 ? -45.724 -13.334 45.847 1.00 52.72 319 THR A O 1
ATOM 2564 N N . SER A 1 320 ? -45.788 -15.511 46.433 1.00 44.97 320 SER A N 1
ATOM 2565 C CA . SER A 1 320 ? -47.228 -15.552 46.523 1.00 44.97 320 SER A CA 1
ATOM 2566 C C . SER A 1 320 ? -47.587 -14.502 47.578 1.00 44.97 320 SER A C 1
ATOM 2568 O O . SER A 1 320 ? -46.923 -14.434 48.621 1.00 44.97 320 SER A O 1
ATOM 2570 N N . PRO A 1 321 ? -48.589 -13.642 47.341 1.00 55.44 321 PRO A N 1
ATOM 2571 C CA . PRO A 1 321 ? -49.000 -12.639 48.326 1.00 55.44 321 PRO A CA 1
ATOM 2572 C C . PRO A 1 321 ? -49.261 -13.255 49.717 1.00 55.44 321 PRO A C 1
ATOM 2574 O O . PRO A 1 321 ? -49.122 -12.597 50.746 1.00 55.44 321 PRO A O 1
ATOM 2577 N N . THR A 1 322 ? -49.539 -14.561 49.759 1.00 55.47 322 THR A N 1
ATOM 2578 C CA . THR A 1 322 ? -49.752 -15.369 50.962 1.00 55.47 322 THR A CA 1
ATOM 2579 C C . THR A 1 322 ? -48.522 -15.541 51.867 1.00 55.47 322 THR A C 1
ATOM 2581 O O . THR A 1 322 ? -48.703 -15.693 53.075 1.00 55.47 322 THR A O 1
ATOM 2584 N N . THR A 1 323 ? -47.277 -15.468 51.373 1.00 53.66 323 THR A N 1
ATOM 2585 C CA . THR A 1 323 ? -46.086 -15.519 52.255 1.00 53.66 323 THR A CA 1
ATOM 2586 C C . THR A 1 323 ? -45.680 -14.151 52.799 1.00 53.66 323 THR A C 1
ATOM 2588 O O . THR A 1 323 ? -45.134 -14.084 53.900 1.00 53.66 323 THR A O 1
ATOM 2591 N N . TRP A 1 324 ? -46.016 -13.058 52.106 1.00 54.81 324 TRP A N 1
ATOM 2592 C CA . TRP A 1 324 ? -45.826 -11.701 52.636 1.00 54.81 324 TRP A CA 1
ATOM 2593 C C . TRP A 1 324 ? -46.737 -11.430 53.843 1.00 54.81 324 TRP A C 1
ATOM 2595 O O . TRP A 1 324 ? -46.264 -10.905 54.850 1.00 54.81 324 TRP A O 1
ATOM 2605 N N . GLY A 1 325 ? -47.994 -11.892 53.804 1.00 55.78 325 GLY A N 1
ATOM 2606 C CA . GLY A 1 325 ? -48.906 -11.829 54.955 1.00 55.78 325 GLY A CA 1
ATOM 2607 C C . GLY A 1 325 ? -48.409 -12.618 56.178 1.00 55.78 325 GLY A C 1
ATOM 2608 O O . GLY A 1 325 ? -48.475 -12.117 57.299 1.00 55.78 325 GLY A O 1
ATOM 2609 N N . ARG A 1 326 ? -47.819 -13.810 55.980 1.00 55.44 326 ARG A N 1
ATOM 2610 C CA . ARG A 1 326 ? -47.230 -14.608 57.078 1.00 55.44 326 ARG A CA 1
ATOM 2611 C C . ARG A 1 326 ? -45.965 -13.986 57.674 1.00 55.44 326 ARG A C 1
ATOM 2613 O O . ARG A 1 326 ? -45.790 -14.053 58.886 1.00 55.44 326 ARG A O 1
ATOM 2620 N N . TRP A 1 327 ? -45.109 -13.354 56.868 1.00 57.53 327 TRP A N 1
ATOM 2621 C CA . TRP A 1 327 ? -43.919 -12.662 57.380 1.00 57.53 327 TRP A CA 1
ATOM 2622 C C . TRP A 1 327 ? -44.258 -11.364 58.122 1.00 57.53 327 TRP A C 1
ATOM 2624 O O . TRP A 1 327 ? -43.592 -11.047 59.104 1.00 57.53 327 TRP A O 1
ATOM 2634 N N . ILE A 1 328 ? -45.306 -10.639 57.714 1.00 61.00 328 ILE A N 1
ATOM 2635 C CA . ILE A 1 328 ? -45.785 -9.456 58.449 1.00 61.00 328 ILE A CA 1
ATOM 2636 C C . ILE A 1 328 ? -46.430 -9.869 59.783 1.00 61.00 328 ILE A C 1
ATOM 2638 O O . ILE A 1 328 ? -46.109 -9.273 60.810 1.00 61.00 328 ILE A O 1
ATOM 2642 N N . LEU A 1 329 ? -47.244 -10.933 59.810 1.00 57.28 329 LEU A N 1
ATOM 2643 C CA . LEU A 1 329 ? -47.855 -11.437 61.050 1.00 57.28 329 LEU A CA 1
ATOM 2644 C C . LEU A 1 329 ? -46.828 -12.044 62.026 1.00 57.28 329 LEU A C 1
ATOM 2646 O O . LEU A 1 329 ? -46.899 -11.783 63.225 1.00 57.28 329 LEU A O 1
ATOM 2650 N N . ALA A 1 330 ? -45.817 -12.773 61.536 1.00 56.53 330 ALA A N 1
ATOM 2651 C CA . ALA A 1 330 ? -44.734 -13.299 62.378 1.00 56.53 330 ALA A CA 1
ATOM 2652 C C . ALA A 1 330 ? -43.805 -12.197 62.931 1.00 56.53 330 ALA A C 1
ATOM 2654 O O . ALA A 1 330 ? -43.231 -12.345 64.011 1.00 56.53 330 ALA A O 1
ATOM 2655 N N . ARG A 1 331 ? -43.677 -11.068 62.219 1.00 57.41 331 ARG A N 1
ATOM 2656 C CA . ARG A 1 331 ? -42.899 -9.900 62.660 1.00 57.41 331 ARG A CA 1
ATOM 2657 C C . ARG A 1 331 ? -43.641 -9.044 63.692 1.00 57.41 331 ARG A C 1
ATOM 2659 O O . ARG A 1 331 ? -42.994 -8.360 64.479 1.00 57.41 331 ARG A O 1
ATOM 2666 N N . TRP A 1 332 ? -44.973 -9.102 63.724 1.00 55.88 332 TRP A N 1
ATOM 2667 C CA . TRP A 1 332 ? -45.782 -8.408 64.732 1.00 55.88 332 TRP A CA 1
ATOM 2668 C C . TRP A 1 332 ? -45.804 -9.140 66.086 1.00 55.88 332 TRP A C 1
ATOM 2670 O O . TRP A 1 332 ? -45.819 -8.484 67.124 1.00 55.88 332 TRP A O 1
ATOM 2680 N N . SER A 1 333 ? -45.712 -10.479 66.119 1.00 56.31 333 SER A N 1
ATOM 2681 C CA . SER A 1 333 ? -45.671 -11.218 67.398 1.00 56.31 333 SER A CA 1
ATOM 2682 C C . SER A 1 333 ? -44.342 -11.069 68.154 1.00 56.31 333 SER A C 1
ATOM 2684 O O . SER A 1 333 ? -44.321 -11.135 69.381 1.00 56.31 333 SER A O 1
ATOM 2686 N N . THR A 1 334 ? -43.236 -10.804 67.452 1.00 56.28 334 THR A N 1
ATOM 2687 C CA . THR A 1 334 ? -41.897 -10.667 68.053 1.00 56.28 334 THR A CA 1
ATOM 2688 C C . THR A 1 334 ? -41.618 -9.282 68.647 1.00 56.28 334 THR A C 1
ATOM 2690 O O . THR A 1 334 ? -40.736 -9.166 69.492 1.00 56.28 334 THR A O 1
ATOM 2693 N N . TYR A 1 335 ? -42.392 -8.247 68.296 1.00 54.38 335 TYR A N 1
ATOM 2694 C CA . TYR A 1 335 ? -42.257 -6.901 68.881 1.00 54.38 335 TYR A CA 1
ATOM 2695 C C . TYR A 1 335 ? -42.947 -6.737 70.248 1.00 54.38 335 TYR A C 1
ATOM 2697 O O . TYR A 1 335 ? -42.724 -5.735 70.922 1.00 54.38 335 TYR A O 1
ATOM 2705 N N . ARG A 1 336 ? -43.757 -7.712 70.691 1.00 54.66 336 ARG A N 1
ATOM 2706 C CA . ARG A 1 336 ? -44.502 -7.637 71.963 1.00 54.66 336 ARG A CA 1
ATOM 2707 C C . ARG A 1 336 ? -43.685 -8.059 73.196 1.00 54.66 336 ARG A C 1
ATOM 2709 O O . ARG A 1 336 ? -44.069 -7.719 74.306 1.00 54.66 336 ARG A O 1
ATOM 2716 N N . ASN A 1 337 ? -42.542 -8.728 73.011 1.00 54.12 337 ASN A N 1
ATOM 2717 C CA . ASN A 1 337 ? -41.674 -9.210 74.094 1.00 54.12 337 ASN A CA 1
ATOM 2718 C C . ASN A 1 337 ? -40.315 -8.479 74.110 1.00 54.12 337 ASN A C 1
ATOM 2720 O O . ASN A 1 337 ? -39.297 -9.049 73.733 1.00 54.12 337 ASN A O 1
ATOM 2724 N N . GLY A 1 338 ? -40.318 -7.205 74.514 1.00 50.50 338 GLY A N 1
ATOM 2725 C CA . GLY A 1 338 ? -39.304 -6.529 75.354 1.00 50.50 338 GLY A CA 1
ATOM 2726 C C . GLY A 1 338 ? -37.785 -6.627 75.103 1.00 50.50 338 GLY A C 1
ATOM 2727 O O . GLY A 1 338 ? -37.037 -6.134 75.939 1.00 50.50 338 GLY A O 1
ATOM 2728 N N . GLY A 1 339 ? -37.281 -7.224 74.022 1.00 56.12 339 GLY A N 1
ATOM 2729 C CA . GLY A 1 339 ? -35.840 -7.407 73.802 1.00 56.12 339 GLY A CA 1
ATOM 2730 C C . GLY A 1 339 ? -35.327 -6.674 72.567 1.00 56.12 339 GLY A C 1
ATOM 2731 O O . GLY A 1 339 ? -35.517 -7.150 71.448 1.00 56.12 339 GLY A O 1
ATOM 2732 N N . ALA A 1 340 ? -34.629 -5.552 72.754 1.00 54.69 340 ALA A N 1
ATOM 2733 C CA . ALA A 1 340 ? -33.952 -4.813 71.687 1.00 54.69 340 ALA A CA 1
ATOM 2734 C C . ALA A 1 340 ? -32.765 -5.617 71.111 1.00 54.69 340 ALA A C 1
ATOM 2736 O O . ALA A 1 340 ? -31.608 -5.393 71.455 1.00 54.69 340 ALA A O 1
ATOM 2737 N N . LYS A 1 341 ? -33.042 -6.585 70.229 1.00 58.31 341 LYS A N 1
ATOM 2738 C CA . LYS A 1 341 ? -32.021 -7.237 69.398 1.00 58.31 341 LYS A CA 1
ATOM 2739 C C . LYS A 1 341 ? -31.803 -6.414 68.132 1.00 58.31 341 LYS A C 1
ATOM 2741 O O . LYS A 1 341 ? -32.763 -6.063 67.447 1.00 58.31 341 LYS A O 1
ATOM 2746 N N . ALA A 1 342 ? -30.536 -6.113 67.841 1.00 60.69 342 ALA A N 1
ATOM 2747 C CA . ALA A 1 342 ? -30.098 -5.357 66.673 1.00 60.69 342 ALA A CA 1
ATOM 2748 C C . ALA A 1 342 ? -30.808 -5.843 65.399 1.00 60.69 342 ALA A C 1
ATOM 2750 O O . ALA A 1 342 ? -30.737 -7.021 65.043 1.00 60.69 342 ALA A O 1
ATOM 2751 N N . LEU A 1 343 ? -31.515 -4.926 64.734 1.00 60.41 343 LEU A N 1
ATOM 2752 C CA . LEU A 1 343 ? -32.204 -5.201 63.478 1.00 60.41 343 LEU A CA 1
ATOM 2753 C C . LEU A 1 343 ? -31.200 -5.788 62.471 1.00 60.41 343 LEU A C 1
ATOM 2755 O O . LEU A 1 343 ? -30.125 -5.207 62.287 1.00 60.41 343 LEU A O 1
ATOM 2759 N N . PRO A 1 344 ? -31.518 -6.905 61.788 1.00 60.84 344 PRO A N 1
ATOM 2760 C CA . PRO A 1 344 ? -30.696 -7.361 60.679 1.00 60.84 344 PRO A CA 1
ATOM 2761 C C . PRO A 1 344 ? -30.616 -6.216 59.669 1.00 60.84 344 PRO A C 1
ATOM 2763 O O . PRO A 1 344 ? -31.658 -5.703 59.245 1.00 60.84 344 PRO A O 1
ATOM 2766 N N . LYS A 1 345 ? -29.386 -5.796 59.328 1.00 59.22 345 LYS A N 1
ATOM 2767 C CA . LYS A 1 345 ? -29.135 -4.766 58.310 1.00 59.22 345 LYS A CA 1
ATOM 2768 C C . LYS A 1 345 ? -30.067 -5.049 57.131 1.00 59.22 345 LYS A C 1
ATOM 2770 O O . LYS A 1 345 ? -30.077 -6.196 56.668 1.00 59.22 345 LYS A O 1
ATOM 2775 N N . PRO A 1 346 ? -30.873 -4.070 56.674 1.00 51.75 346 PRO A N 1
ATOM 2776 C CA . PRO A 1 346 ? -31.744 -4.282 55.533 1.00 51.75 346 PRO A CA 1
ATOM 2777 C C . PRO A 1 346 ? -30.880 -4.869 54.423 1.00 51.75 346 PRO A C 1
ATOM 2779 O O . PRO A 1 346 ? -29.867 -4.275 54.053 1.00 51.75 346 PRO A O 1
ATOM 2782 N N . ARG A 1 347 ? -31.226 -6.075 53.947 1.00 50.72 347 ARG A N 1
ATOM 2783 C CA . ARG A 1 347 ? -30.654 -6.595 52.707 1.00 50.72 347 ARG A CA 1
ATOM 2784 C C . ARG A 1 347 ? -30.970 -5.529 51.676 1.00 50.72 347 ARG A C 1
ATOM 2786 O O . ARG A 1 347 ? -32.127 -5.410 51.273 1.00 50.72 347 ARG A O 1
ATOM 2793 N N . VAL A 1 348 ? -29.965 -4.725 51.336 1.00 50.34 348 VAL A N 1
ATOM 2794 C CA . VAL A 1 348 ? -29.998 -3.804 50.209 1.00 50.34 348 VAL A CA 1
ATOM 2795 C C . VAL A 1 348 ? -30.453 -4.682 49.056 1.00 50.34 348 VAL A C 1
ATOM 2797 O O . VAL A 1 348 ? -29.721 -5.577 48.629 1.00 50.34 348 VAL A O 1
ATOM 2800 N N . ARG A 1 349 ? -31.723 -4.544 48.647 1.00 46.59 349 ARG A N 1
ATOM 2801 C CA . ARG A 1 349 ? -32.177 -5.164 47.405 1.00 46.59 349 ARG A CA 1
ATOM 2802 C C . ARG A 1 349 ? -31.189 -4.641 46.373 1.00 46.59 349 ARG A C 1
ATOM 2804 O O . ARG A 1 349 ? -31.017 -3.426 46.367 1.00 46.59 349 ARG A O 1
ATOM 2811 N N . PRO A 1 350 ? -30.499 -5.488 45.593 1.00 57.44 350 PRO A N 1
ATOM 2812 C CA . PRO A 1 350 ? -29.621 -4.998 44.544 1.00 57.44 350 PRO A CA 1
ATOM 2813 C C . PRO A 1 350 ? -30.465 -4.086 43.650 1.00 57.44 350 PRO A C 1
ATOM 2815 O O . PRO A 1 350 ? -31.324 -4.541 42.898 1.00 57.44 350 PRO A O 1
ATOM 2818 N N . THR A 1 351 ? -30.332 -2.781 43.868 1.00 48.88 351 THR A N 1
ATOM 2819 C CA . THR A 1 351 ? -31.095 -1.741 43.196 1.00 48.88 351 THR A CA 1
ATOM 2820 C C . THR A 1 351 ? -30.507 -1.656 41.808 1.00 48.88 351 THR A C 1
ATOM 2822 O O . THR A 1 351 ? -29.399 -1.158 41.628 1.00 48.88 351 THR A O 1
ATOM 2825 N N . GLY A 1 352 ? -31.225 -2.239 40.857 1.00 60.38 352 GLY A N 1
AT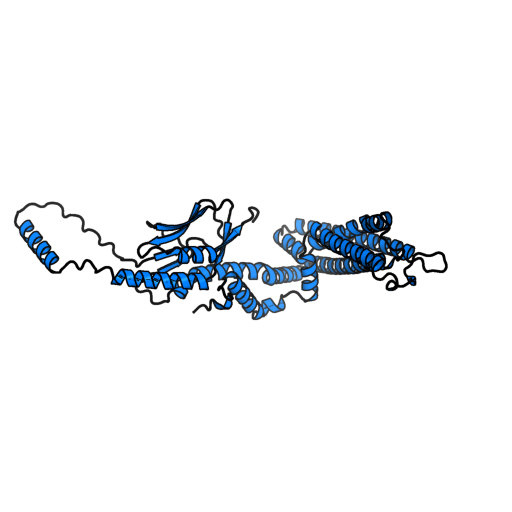OM 2826 C CA . GLY A 1 352 ? -30.802 -2.373 39.474 1.00 60.38 352 GLY A CA 1
ATOM 2827 C C . GLY A 1 352 ? -30.727 -3.839 39.093 1.00 60.38 352 GLY A C 1
ATOM 2828 O O . GLY A 1 352 ? -29.639 -4.410 39.009 1.00 60.38 352 GLY A O 1
ATOM 2829 N N . TYR A 1 353 ? -31.888 -4.450 38.846 1.00 59.44 353 TYR A N 1
ATOM 2830 C CA . TYR A 1 353 ? -31.921 -5.594 37.944 1.00 59.44 353 TYR A CA 1
ATOM 2831 C C . TYR A 1 353 ? -31.416 -5.051 36.604 1.00 59.44 353 TYR A C 1
ATOM 2833 O O . TYR A 1 353 ? -32.091 -4.276 35.942 1.00 59.44 353 TYR A O 1
ATOM 2841 N N . GLN A 1 354 ? -30.153 -5.314 36.294 1.00 75.88 354 GLN A N 1
ATOM 2842 C CA . GLN A 1 354 ? -29.620 -5.045 34.970 1.00 75.88 354 GLN A CA 1
ATOM 2843 C C . GLN A 1 354 ? -29.985 -6.268 34.137 1.00 75.88 354 GLN A C 1
ATOM 2845 O O . GLN A 1 354 ? -29.685 -7.395 34.551 1.00 75.88 354 GLN A O 1
ATOM 2850 N N . GLY A 1 355 ? -30.672 -6.056 33.010 1.00 88.94 355 GLY A N 1
ATOM 2851 C CA . GLY A 1 355 ? -30.972 -7.117 32.050 1.00 88.94 355 GLY A CA 1
ATOM 2852 C C . GLY A 1 355 ? -29.713 -7.894 31.627 1.00 88.94 355 GLY A C 1
ATOM 2853 O O . GLY A 1 355 ? -28.593 -7.491 31.941 1.00 88.94 355 GLY A O 1
ATOM 2854 N N . PRO A 1 356 ? -29.850 -9.037 30.931 1.00 93.88 356 PRO A N 1
ATOM 2855 C CA . PRO A 1 356 ? -28.697 -9.790 30.446 1.00 93.88 356 PRO A CA 1
ATOM 2856 C C . PRO A 1 356 ? -27.747 -8.911 29.625 1.00 93.88 356 PRO A C 1
ATOM 2858 O O . PRO A 1 356 ? -28.200 -8.219 28.722 1.00 93.88 356 PRO A O 1
ATOM 2861 N N . ILE A 1 357 ? -26.439 -8.965 29.879 1.00 94.12 357 ILE A N 1
ATOM 2862 C CA . ILE A 1 357 ? -25.456 -8.146 29.148 1.00 94.12 357 ILE A CA 1
ATOM 2863 C C . ILE A 1 357 ? -24.393 -9.037 28.512 1.00 94.12 357 ILE A C 1
ATOM 2865 O O . ILE A 1 357 ? -23.884 -9.963 29.153 1.00 94.12 357 ILE A O 1
ATOM 2869 N N . LEU A 1 358 ? -24.051 -8.741 27.257 1.00 95.75 358 LEU A N 1
ATOM 2870 C CA . LEU A 1 358 ? -22.847 -9.233 26.586 1.00 95.75 358 LEU A CA 1
ATOM 2871 C C . LEU A 1 358 ? -21.805 -8.116 26.457 1.00 95.75 358 LEU A C 1
ATOM 2873 O O . LEU A 1 358 ? -22.087 -7.065 25.891 1.00 95.75 358 LEU A O 1
ATOM 2877 N N . TRP A 1 359 ? -20.579 -8.362 26.910 1.00 95.31 359 TRP A N 1
ATOM 2878 C CA . TRP A 1 359 ? -19.445 -7.459 26.702 1.00 95.31 359 TRP A CA 1
ATOM 2879 C C . TRP A 1 359 ? -18.504 -8.004 25.647 1.00 95.31 359 TRP A C 1
ATOM 2881 O O . TRP A 1 359 ? -18.066 -9.154 25.728 1.00 95.31 359 TRP A O 1
ATOM 2891 N N . PHE A 1 360 ? -18.139 -7.137 24.710 1.00 96.75 360 PHE A N 1
ATOM 2892 C CA . PHE A 1 360 ? -17.025 -7.331 23.797 1.00 96.75 360 PHE A CA 1
ATOM 2893 C C . PHE A 1 360 ? -15.889 -6.409 24.228 1.00 96.75 360 PHE A C 1
ATOM 2895 O O . PHE A 1 360 ? -15.908 -5.221 23.920 1.00 96.75 360 PHE A O 1
ATOM 2902 N N . THR A 1 361 ? -14.931 -6.932 24.991 1.00 94.56 361 THR A N 1
ATOM 2903 C CA . THR A 1 361 ? -13.908 -6.108 25.658 1.00 94.56 361 THR A CA 1
ATOM 2904 C C . THR A 1 361 ? -12.815 -5.524 24.755 1.00 94.56 361 THR A C 1
ATOM 2906 O O . THR A 1 361 ? -12.331 -4.454 25.105 1.00 94.56 361 THR A O 1
ATOM 2909 N N . PRO A 1 362 ? -12.400 -6.126 23.619 1.00 94.75 362 PRO A N 1
ATOM 2910 C CA . PRO A 1 362 ? -11.301 -5.578 22.833 1.00 94.75 362 PRO A CA 1
ATOM 2911 C C . PRO A 1 362 ? -11.621 -4.189 22.301 1.00 94.75 362 PRO A C 1
ATOM 2913 O O . PRO A 1 362 ? -12.663 -4.003 21.664 1.00 94.75 362 PRO A O 1
ATOM 2916 N N . HIS A 1 363 ? -10.696 -3.252 22.486 1.00 95.19 363 HIS A N 1
ATOM 2917 C CA . HIS A 1 363 ? -10.681 -2.009 21.733 1.00 95.19 363 HIS A CA 1
ATOM 2918 C C . HIS A 1 363 ? -10.040 -2.241 20.363 1.00 95.19 363 HIS A C 1
ATOM 2920 O O . HIS A 1 363 ? -9.164 -3.092 20.185 1.00 95.19 363 HIS A O 1
ATOM 2926 N N . ILE A 1 364 ? -10.497 -1.492 19.361 1.00 95.31 364 ILE A N 1
ATOM 2927 C CA . ILE A 1 364 ? -9.890 -1.556 18.033 1.00 95.31 364 ILE A CA 1
ATOM 2928 C C . ILE A 1 364 ? -8.486 -0.946 18.083 1.00 95.31 364 ILE A C 1
ATOM 2930 O O . ILE A 1 364 ? -8.299 0.125 18.651 1.00 95.31 364 ILE A O 1
ATOM 2934 N N . ASP A 1 365 ? -7.536 -1.629 17.441 1.00 94.88 365 ASP A N 1
ATOM 2935 C CA . ASP A 1 365 ? -6.096 -1.338 17.400 1.00 94.88 365 ASP A CA 1
ATOM 2936 C C . ASP A 1 365 ? -5.334 -1.463 18.726 1.00 94.88 365 ASP A C 1
ATOM 2938 O O . ASP A 1 365 ? -4.117 -1.299 18.722 1.00 94.88 365 ASP A O 1
ATOM 2942 N N . GLU A 1 366 ? -5.988 -1.814 19.833 1.00 95.31 366 GLU A N 1
ATOM 2943 C CA . GLU A 1 366 ? -5.272 -2.058 21.083 1.00 95.31 366 GLU A CA 1
ATOM 2944 C C . GLU A 1 366 ? -4.584 -3.435 21.043 1.00 95.31 366 GLU A C 1
ATOM 2946 O O . GLU A 1 366 ? -5.224 -4.434 20.681 1.00 95.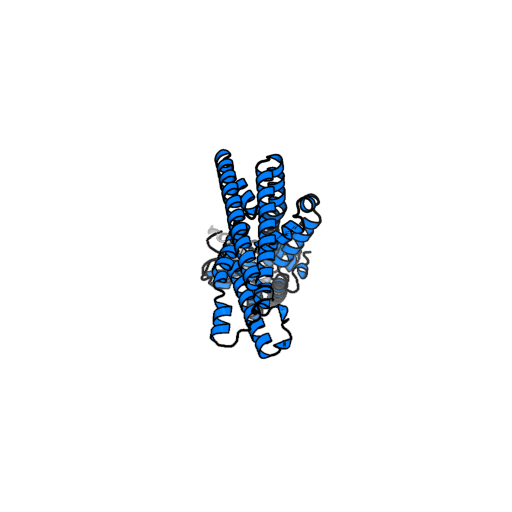31 366 GLU A O 1
ATOM 2951 N N . PRO A 1 367 ? -3.279 -3.516 21.364 1.00 96.12 367 PRO A N 1
ATOM 2952 C CA . PRO A 1 367 ? -2.556 -4.776 21.361 1.00 96.12 367 PRO A CA 1
ATOM 2953 C C . PRO A 1 367 ? -3.023 -5.674 22.512 1.00 96.12 367 PRO A C 1
ATOM 2955 O O . PRO A 1 367 ? -3.026 -5.299 23.679 1.00 96.12 367 PRO A O 1
ATOM 2958 N N . LEU A 1 368 ? -3.362 -6.910 22.168 1.00 96.50 368 LEU A N 1
ATOM 2959 C CA . LEU A 1 368 ? -3.733 -7.986 23.074 1.00 96.50 368 LEU A CA 1
ATOM 2960 C C . LEU A 1 368 ? -2.626 -9.040 23.086 1.00 96.50 368 LEU A C 1
ATOM 2962 O O . LEU A 1 368 ? -2.060 -9.374 22.042 1.00 96.50 368 LEU A O 1
ATOM 2966 N N . ASN A 1 369 ? -2.335 -9.596 24.260 1.00 97.00 369 ASN A N 1
ATOM 2967 C CA . ASN A 1 369 ? -1.354 -10.664 24.420 1.00 97.00 369 ASN A CA 1
ATOM 2968 C C . ASN A 1 369 ? -1.814 -11.676 25.480 1.00 97.00 369 ASN A C 1
ATOM 2970 O O . ASN A 1 369 ? -2.515 -11.319 26.426 1.00 97.00 369 ASN A O 1
ATOM 2974 N N . GLY A 1 370 ? -1.407 -12.937 25.333 1.00 97.00 370 GLY A N 1
ATOM 2975 C CA . GLY A 1 370 ? -1.735 -14.003 26.275 1.00 97.00 370 GLY A CA 1
ATOM 2976 C C . GLY A 1 370 ? -3.186 -14.479 26.178 1.00 97.00 370 GLY A C 1
ATOM 2977 O O . GLY A 1 370 ? -3.804 -14.441 25.114 1.00 97.00 370 GLY A O 1
ATOM 2978 N N . SER A 1 371 ? -3.726 -15.004 27.282 1.00 97.00 371 SER A N 1
ATOM 2979 C CA . SER A 1 371 ? -5.114 -15.479 27.337 1.00 97.00 371 SER A CA 1
ATOM 2980 C C . SER A 1 371 ? -6.061 -14.310 27.580 1.00 97.00 371 SER A C 1
ATOM 2982 O O . SER A 1 371 ? -6.073 -13.735 28.665 1.00 97.00 371 SER A O 1
ATOM 2984 N N . VAL A 1 372 ? -6.887 -13.990 26.588 1.00 96.62 372 VAL A N 1
ATOM 2985 C CA . VAL A 1 372 ? -7.817 -12.862 26.641 1.00 96.62 372 VAL A CA 1
ATOM 2986 C C . VAL A 1 372 ? -9.249 -13.363 26.490 1.00 96.62 372 VAL A C 1
ATOM 2988 O O . VAL A 1 372 ? -9.643 -13.911 25.456 1.00 96.62 372 VAL A O 1
ATOM 2991 N N . SER A 1 373 ? -10.050 -13.129 27.530 1.00 96.06 373 SER A N 1
ATOM 2992 C CA . SER A 1 373 ? -11.503 -13.287 27.482 1.00 96.06 373 SER A CA 1
ATOM 2993 C C . SER A 1 373 ? -12.129 -12.029 26.893 1.00 96.06 373 SER A C 1
ATOM 2995 O O . SER A 1 373 ? -12.225 -11.004 27.579 1.00 96.06 373 SER A O 1
ATOM 2997 N N . TRP A 1 374 ? -12.524 -12.116 25.622 1.00 95.94 374 TRP A N 1
ATOM 2998 C CA . TRP A 1 374 ? -12.997 -10.971 24.848 1.00 95.94 374 TRP A CA 1
ATOM 2999 C C . TRP A 1 374 ? -14.503 -10.934 24.610 1.00 95.94 374 TRP A C 1
ATOM 3001 O O . TRP A 1 374 ? -15.023 -9.891 24.229 1.00 95.94 374 TRP A O 1
ATOM 3011 N N . CYS A 1 375 ? -15.211 -12.038 24.850 1.00 97.25 375 CYS A N 1
ATOM 3012 C CA . CYS A 1 375 ? -16.668 -12.058 24.907 1.00 97.25 375 CYS A CA 1
ATOM 3013 C C . CYS A 1 375 ? -17.090 -12.579 26.277 1.00 97.25 375 CYS A C 1
ATOM 3015 O O . CYS A 1 375 ? -16.779 -13.720 26.633 1.00 97.25 375 CYS A O 1
ATOM 3017 N N . ARG A 1 376 ? -17.771 -11.737 27.051 1.00 96.25 376 ARG A N 1
ATOM 3018 C CA . ARG A 1 376 ? -18.206 -12.035 28.418 1.00 96.25 376 ARG A CA 1
ATOM 3019 C C . ARG A 1 376 ? -19.705 -11.832 28.542 1.00 96.25 376 ARG A C 1
ATOM 3021 O O . ARG A 1 376 ? -20.271 -10.990 27.854 1.00 96.25 376 ARG A O 1
ATOM 3028 N N . ARG A 1 37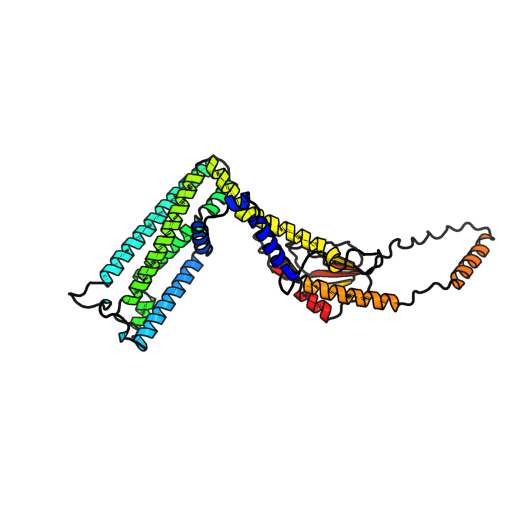7 ? -20.344 -12.574 29.440 1.00 95.94 377 ARG A N 1
ATOM 3029 C CA . ARG A 1 377 ? -21.786 -12.502 29.685 1.00 95.94 377 ARG A CA 1
ATOM 3030 C C . ARG A 1 377 ? -22.103 -12.344 31.169 1.00 95.94 377 ARG A C 1
ATOM 3032 O O . ARG A 1 377 ? -21.453 -12.963 32.012 1.00 95.94 377 ARG A O 1
ATOM 3039 N N . ARG A 1 378 ? -23.160 -11.590 31.484 1.00 94.06 378 ARG A N 1
ATOM 3040 C CA . ARG A 1 378 ? -23.810 -11.536 32.808 1.00 94.06 378 ARG A CA 1
ATOM 3041 C C . ARG A 1 378 ? -25.297 -11.767 32.633 1.00 94.06 378 ARG A C 1
ATOM 3043 O O . ARG A 1 378 ? -25.954 -11.040 31.897 1.00 94.06 378 ARG A O 1
ATOM 3050 N N . GLY A 1 379 ? -25.819 -12.780 33.317 1.00 92.69 379 GLY A N 1
ATOM 3051 C CA . GLY A 1 379 ? -27.217 -13.188 33.179 1.00 92.69 379 GLY A CA 1
ATOM 3052 C C . GLY A 1 379 ? -27.550 -13.780 31.803 1.00 92.69 379 GLY A C 1
ATOM 3053 O O . GLY A 1 379 ? -26.671 -14.033 30.977 1.00 92.69 379 GLY A O 1
ATOM 3054 N N . GLY A 1 380 ? -28.835 -14.045 31.570 1.00 93.69 380 GLY A N 1
ATOM 3055 C CA . GLY A 1 380 ? -29.347 -14.581 30.305 1.00 93.69 380 GLY A CA 1
ATOM 3056 C C . GLY A 1 380 ? -28.859 -15.986 29.939 1.00 93.69 380 GLY A C 1
ATOM 3057 O O . GLY A 1 380 ? -28.211 -16.683 30.721 1.00 93.69 380 GLY A O 1
ATOM 3058 N N . VAL A 1 381 ? -29.192 -16.401 28.716 1.00 96.31 381 VAL A N 1
ATOM 3059 C CA . VAL A 1 381 ? -28.849 -17.721 28.170 1.00 96.31 381 VAL A CA 1
ATOM 3060 C C . VAL A 1 381 ? -27.436 -17.694 27.575 1.00 96.31 381 VAL A C 1
ATOM 3062 O O . VAL A 1 381 ? -27.044 -16.706 26.951 1.00 96.31 381 VAL A O 1
ATOM 3065 N N . ALA A 1 382 ? -26.684 -18.788 27.734 1.00 97.69 382 ALA A N 1
ATOM 3066 C CA . ALA A 1 382 ? -25.371 -18.968 27.109 1.00 97.69 382 ALA A CA 1
ATOM 3067 C C . ALA A 1 382 ? -25.442 -18.925 25.571 1.00 97.69 382 ALA A C 1
ATOM 3069 O O . ALA A 1 382 ? -26.469 -19.273 24.961 1.00 97.69 382 ALA A O 1
ATOM 3070 N N . LEU A 1 383 ? -24.350 -18.502 24.930 1.00 98.06 383 LEU A N 1
ATOM 3071 C CA . LEU A 1 383 ? -24.245 -18.521 23.473 1.00 98.06 383 LEU A CA 1
ATOM 3072 C C . LEU A 1 383 ? -24.141 -19.968 22.980 1.00 98.06 383 LEU A C 1
ATOM 3074 O O . LEU A 1 383 ? -23.471 -20.806 23.580 1.00 98.06 383 LEU A O 1
ATOM 3078 N N . ASN A 1 384 ? -24.840 -20.291 21.892 1.00 98.06 384 ASN A N 1
ATOM 3079 C CA . ASN A 1 384 ? -24.739 -21.630 21.309 1.00 98.06 384 ASN A CA 1
ATOM 3080 C C . ASN A 1 384 ? -23.461 -21.768 20.457 1.00 98.06 384 ASN A C 1
ATOM 3082 O O . ASN A 1 384 ? -22.809 -20.785 20.105 1.00 98.06 384 ASN A O 1
ATOM 3086 N N . ARG A 1 385 ? -23.106 -23.004 20.081 1.00 98.06 385 ARG A N 1
ATOM 3087 C CA . ARG A 1 385 ? -21.885 -23.284 19.299 1.00 98.06 385 ARG A CA 1
ATOM 3088 C C . ARG A 1 385 ? -21.825 -22.513 17.973 1.00 98.06 385 ARG A C 1
ATOM 3090 O O . ARG A 1 385 ? -20.748 -22.072 17.582 1.00 98.06 385 ARG A O 1
ATOM 3097 N N . LEU A 1 386 ? -22.964 -22.330 17.301 1.00 98.25 386 LEU A N 1
ATOM 3098 C CA . LEU A 1 386 ? -23.041 -21.608 16.030 1.00 98.25 386 LEU A CA 1
ATOM 3099 C C . LEU A 1 386 ? -22.804 -20.103 16.218 1.00 98.25 386 LEU A C 1
ATOM 3101 O O . LEU A 1 386 ? -22.030 -19.509 15.478 1.00 98.25 386 LEU A O 1
ATOM 3105 N N . GLU A 1 387 ? -23.421 -19.492 17.226 1.00 98.31 387 GLU A N 1
ATOM 3106 C CA . GLU A 1 387 ? -23.235 -18.083 17.589 1.00 98.31 387 GLU A CA 1
ATOM 3107 C C . GLU A 1 387 ? -21.783 -17.801 17.985 1.00 98.31 387 GLU A C 1
ATOM 3109 O O . GLU A 1 387 ? -21.191 -16.842 17.491 1.00 98.31 387 GLU A O 1
ATOM 3114 N N . LEU A 1 388 ? -21.178 -18.677 18.796 1.00 98.38 388 LEU A N 1
ATOM 3115 C CA . LEU A 1 388 ? -19.760 -18.597 19.158 1.00 98.38 388 LEU A CA 1
ATOM 3116 C C . LEU A 1 388 ? -18.855 -18.692 17.923 1.00 98.38 388 LEU A C 1
ATOM 3118 O O . LEU A 1 388 ? -17.900 -17.925 17.793 1.00 98.38 388 LEU A O 1
ATOM 3122 N N . TRP A 1 389 ? -19.155 -19.604 16.994 1.00 98.31 389 TRP A N 1
ATOM 3123 C CA . TRP A 1 389 ? -18.404 -19.746 15.746 1.00 98.31 389 TRP A CA 1
ATOM 3124 C C . TRP A 1 389 ? -18.519 -18.499 14.856 1.00 98.31 389 TRP A C 1
ATOM 3126 O O . TRP A 1 389 ? -17.500 -17.998 14.373 1.00 98.31 389 TRP A O 1
ATOM 3136 N N . VAL A 1 390 ? -19.730 -17.951 14.690 1.00 98.38 390 VAL A N 1
ATOM 3137 C CA . VAL A 1 390 ? -19.961 -16.723 13.912 1.00 98.38 390 VAL A CA 1
ATOM 3138 C C . VAL A 1 390 ? -19.238 -15.534 14.545 1.00 98.38 390 VAL A C 1
ATOM 3140 O O . VAL A 1 390 ? -18.566 -14.796 13.826 1.00 98.38 390 VAL A O 1
ATOM 3143 N N . LEU A 1 391 ? -19.298 -15.369 15.873 1.00 98.38 391 LEU A N 1
ATOM 3144 C CA . LEU A 1 391 ? -18.569 -14.303 16.571 1.00 98.38 391 LEU A CA 1
ATOM 3145 C C . LEU A 1 391 ? -17.059 -14.421 16.360 1.00 98.38 391 LEU A C 1
ATOM 3147 O O . LEU A 1 391 ? -16.423 -13.438 15.990 1.00 98.38 391 LEU A O 1
ATOM 3151 N N . ARG A 1 392 ? -16.474 -15.617 16.496 1.00 98.00 392 ARG A N 1
ATOM 3152 C CA . ARG A 1 392 ? -15.034 -15.824 16.245 1.00 98.00 392 ARG A CA 1
ATOM 3153 C C . ARG A 1 392 ? -14.614 -15.439 14.827 1.00 98.00 392 ARG A C 1
ATOM 3155 O O . ARG A 1 392 ? -13.501 -14.972 14.630 1.00 98.00 392 ARG A O 1
ATOM 3162 N N . ARG A 1 393 ? -15.487 -15.633 13.835 1.00 98.12 393 ARG A N 1
ATOM 3163 C CA . ARG A 1 393 ? -15.225 -15.234 12.443 1.00 98.12 393 ARG A CA 1
ATOM 3164 C C . ARG A 1 393 ? -15.544 -13.760 12.167 1.00 98.12 393 ARG A C 1
ATOM 3166 O O . ARG A 1 393 ? -15.046 -13.215 11.182 1.00 98.12 393 ARG A O 1
ATOM 3173 N N . ALA A 1 394 ? -16.367 -13.126 13.000 1.00 98.12 394 ALA A N 1
ATOM 3174 C CA . ALA A 1 394 ? -16.734 -11.722 12.869 1.00 98.12 394 ALA A CA 1
ATOM 3175 C C . ALA A 1 394 ? -15.641 -10.769 13.372 1.00 98.12 394 ALA A C 1
ATOM 3177 O O . ALA A 1 394 ? -15.490 -9.692 12.799 1.00 98.12 394 ALA A O 1
ATOM 3178 N N . PHE A 1 395 ? -14.884 -11.163 14.399 1.00 98.19 395 PHE A N 1
ATOM 3179 C CA . PHE A 1 395 ? -13.774 -10.387 14.957 1.00 98.19 395 PHE A CA 1
ATOM 3180 C C . PHE A 1 395 ? -12.463 -10.784 14.268 1.00 98.19 395 PHE A C 1
ATOM 3182 O O . PHE A 1 395 ? -12.017 -11.926 14.363 1.00 98.19 395 PHE A O 1
ATOM 3189 N N . CYS A 1 396 ? -11.857 -9.855 13.529 1.00 98.06 396 CYS A N 1
ATOM 3190 C CA . CYS A 1 396 ? -10.628 -10.094 12.777 1.00 98.06 396 CYS A CA 1
ATOM 3191 C C . CYS A 1 396 ? -9.434 -9.440 13.482 1.00 98.06 396 CYS A C 1
ATOM 3193 O O . CYS A 1 396 ? -9.374 -8.216 13.612 1.00 98.06 396 CYS A O 1
ATOM 3195 N N . PHE A 1 397 ? -8.462 -10.258 13.880 1.00 97.62 397 PHE A N 1
ATOM 3196 C CA . PHE A 1 397 ? -7.236 -9.818 14.544 1.00 97.62 397 PHE A CA 1
ATOM 3197 C C . PHE A 1 397 ? -6.058 -9.792 13.561 1.00 97.62 397 PHE A C 1
ATOM 3199 O O . PHE A 1 397 ? -5.984 -10.634 12.664 1.00 97.62 397 PHE A O 1
ATOM 3206 N N . ARG A 1 398 ? -5.131 -8.845 13.737 1.00 96.94 398 ARG A N 1
ATOM 3207 C CA . ARG A 1 398 ? -3.861 -8.768 12.990 1.00 96.94 398 ARG A CA 1
ATOM 3208 C C . ARG A 1 398 ? -2.678 -8.729 13.952 1.00 96.94 398 ARG A C 1
ATOM 3210 O O . ARG A 1 398 ? -2.824 -8.197 15.049 1.00 96.94 398 ARG A O 1
ATOM 3217 N N . GLY A 1 399 ? -1.526 -9.241 13.525 1.00 96.69 399 GLY A N 1
ATOM 3218 C CA . GLY A 1 399 ? -0.277 -9.065 14.267 1.00 96.69 399 GLY A CA 1
ATOM 3219 C C . GLY A 1 399 ? 0.118 -7.591 14.324 1.00 96.69 399 GLY A C 1
ATOM 3220 O O . GLY A 1 399 ? -0.031 -6.877 13.329 1.00 96.69 399 GLY A O 1
ATOM 3221 N N . VAL A 1 400 ? 0.579 -7.146 15.489 1.00 95.19 400 VAL A N 1
ATOM 3222 C CA . VAL A 1 400 ? 1.205 -5.833 15.675 1.00 95.19 400 VAL A CA 1
ATOM 3223 C C . VAL A 1 400 ? 2.712 -6.064 15.684 1.00 95.19 400 VAL A C 1
ATOM 3225 O O . VAL A 1 400 ? 3.193 -6.882 16.465 1.00 95.19 400 VAL A O 1
ATOM 3228 N N . ASN A 1 401 ? 3.438 -5.405 14.782 1.00 91.06 401 ASN A N 1
ATOM 3229 C CA . ASN A 1 401 ? 4.899 -5.433 14.807 1.00 91.06 401 ASN A CA 1
ATOM 3230 C C . ASN A 1 401 ? 5.368 -4.558 15.975 1.00 91.06 401 ASN A C 1
ATOM 3232 O O . ASN A 1 401 ? 4.844 -3.463 16.144 1.00 91.06 401 ASN A O 1
ATOM 3236 N N . ASP A 1 402 ? 6.361 -5.009 16.741 1.00 75.56 402 ASP A N 1
ATOM 3237 C CA . ASP A 1 402 ? 6.871 -4.296 17.928 1.00 75.56 402 ASP A CA 1
ATOM 3238 C C . ASP A 1 402 ? 7.583 -2.961 17.616 1.00 75.56 402 ASP A C 1
ATOM 3240 O O . ASP A 1 402 ? 8.042 -2.280 18.526 1.00 75.56 402 ASP A O 1
ATOM 3244 N N . GLU A 1 403 ? 7.674 -2.581 16.339 1.00 54.72 403 GLU A N 1
ATOM 3245 C CA . GLU A 1 403 ? 8.408 -1.405 15.855 1.00 54.72 403 GLU A CA 1
ATOM 3246 C C . GLU A 1 403 ? 7.543 -0.142 15.676 1.00 54.72 403 GLU A C 1
ATOM 3248 O O . GLU A 1 403 ? 8.057 0.889 15.240 1.00 54.72 403 GLU A O 1
ATOM 3253 N N . SER A 1 404 ? 6.239 -0.211 15.972 1.00 48.69 404 SER A N 1
ATOM 3254 C CA . SER A 1 404 ? 5.327 0.948 15.967 1.00 48.69 404 SER A CA 1
ATOM 3255 C C . SER A 1 404 ? 5.059 1.450 17.373 1.00 48.69 404 SER A C 1
ATOM 3257 O O . SER A 1 404 ? 5.116 2.683 17.564 1.00 48.69 404 SER A O 1
#

pLDDT: mean 89.76, std 12.85, range [44.97, 98.38]

Mean predicted aligned error: 7.68 Å

Organism: Mesorhizobium ciceri biovar biserrulae (strain HAMBI 2942 / LMG 23838 / WSM1271) (NCBI:txid765698)

Secondary structure (DSSP, 8-state):
---GGGGTTTTBHHHHHHHHHHHHHHH-HHHHHTSPPHHHHHHHHHHTS--HHHHHHHHHHHHHHHHHHHHHHHHH-GGGS-GGGB--STTS--HHHHHHHHHHHHHHHHHHHHHHHHHHHHHHHHHHHHHT-HHHHHHHHHHHTHHHHHHHHHHHHHHHHHHTT-HHHHHHHHTT---SB-HHHHHHHHHHHHHHHHHHHHHHHHHHHHHHHHSHHHHHHHHHHHIIIIIHHHHHHHHHHHHHHHHHHHHHH-S---TTS-EEEES----S--EEEEEEEEEEEEEEEEEBHHHHHHHHHHHHHHHHHHHHHS------HHHHHHHHHHHHHHTTS-------------S--PPPEEEE-PPBT-EEEEEEEEEEEESSPPPPHHHHHHHHHHEEEEEPPTT-

Radius of gyration: 35.3 Å; Cα contacts (8 Å, |Δi|>4): 434; chains: 1; bounding box: 79×55×119 Å

Sequence (404 aa):
MIDWRRGGWTGSINRWVRLEVKELLRDNVVARRSRYGPLHRILRTFFAVSSFGRFVTLYLLLDVAVVIGEFAIAHFAPNWIPDWTASGPPPQPDVKAIILNVSSYLITAQVGVLGVISLALALVTLIAQRENSSTDVKLYYHESLAFEVVASCVALLAVMCAQLLWPLQFSLHRFGFGTNFQAFKLVLLGAHSAWLLVNLAGLAHFIATTFNFVQQSAREKLRERYTVNFVQPLEMKARLRQQLYALATQELLGSDQANDQPSATFGFDFGGPHISEINTKFERRMALYDVRMIWVRWVLRRWVVRCSRAAVSQPSLRTSPTTWGRWILARWSTYRNGGAKALPKPRVRPTGYQGPILWFTPHIDEPLNGSVSWCRRRGGVALNRLELWVLRRAFCFRGVNDES

Foldseek 3Di:
DDDLCCCPPLSKLLSNLLVVLVVVLVPDPLSVVLEDDPLLVVLCVVLVCPALVSLLVVLVVVLVVLLVVQLCCLPPPVPVADPLQFCDDPPRPRVVVVLVVLLVVLLVLLVVLLVVLVVLVVVVVVVCVVVVCPPLVVLLCVQLVSSSLNSLSVSLNVVSVVCVVVVSLVVCVVVVSGDSGCVSSVVVSVVSVVSSVSSVVSSVSNVVSSVLSVDPVSSVSSVSSCCSPPVVSVVSSQVSSQVCQQCLFCVLPHVPDDQAAETEGEADDPPDDWDQQDKDADAAWKFFAIFSSVLVSVLSVVQRVQQVVVVVVPPPPPPPVVVVVVVVVVVVVVVVDDDPDPDDDPPPPPPGPGHKYWYQHGGGPDIDHGIDRRIIIDDGDRRDPVSSVSRVVRTDMDGDDPPD

Solvent-accessible surface area (backbone atoms only — not comparable to full-atom values): 22546 Å² total; per-residue (Å²): 134,81,69,48,62,69,18,41,98,48,11,26,47,58,50,29,37,55,49,52,55,52,49,56,46,64,72,33,63,68,45,55,73,42,49,80,54,71,67,58,49,51,52,48,58,63,40,64,60,67,42,44,69,54,52,45,49,54,47,50,53,50,52,50,50,50,52,51,48,49,40,49,35,54,74,76,41,58,85,76,61,66,74,84,36,40,78,66,72,80,90,54,74,60,61,67,59,50,54,53,53,52,51,51,52,52,48,53,50,46,54,50,53,51,50,54,51,52,53,53,51,53,53,52,49,55,55,41,67,73,67,73,45,69,66,59,50,55,49,46,46,66,74,28,40,50,66,35,44,50,32,51,45,54,31,51,46,53,51,54,61,56,49,76,67,37,62,66,60,50,48,37,43,74,72,73,50,51,65,74,51,45,55,67,59,53,53,51,52,51,52,51,51,52,49,49,51,51,45,52,54,40,48,54,50,24,52,54,42,52,57,36,56,75,35,70,78,45,38,53,52,50,51,51,26,48,36,55,72,49,50,48,56,50,52,50,44,53,52,50,47,52,50,53,46,52,48,41,34,46,66,63,76,44,83,85,66,54,68,64,46,67,46,50,46,42,51,52,80,86,87,66,91,60,48,70,76,37,72,47,74,38,95,51,48,30,15,39,67,37,40,21,48,51,52,48,36,53,42,49,54,54,49,42,55,50,31,54,52,51,58,67,67,47,71,71,85,66,74,51,73,71,56,58,54,52,53,53,54,58,55,57,64,62,70,74,63,90,68,96,67,82,74,77,74,77,76,72,68,78,85,67,72,65,28,25,37,36,31,34,39,66,42,75,67,45,76,41,63,43,79,43,66,39,31,32,33,37,72,66,68,81,82,51,75,66,46,51,50,52,48,61,70,22,53,39,70,40,80,55,70,94,87,117